Protein AF-0000000072902978 (afdb_homodimer)

Solvent-accessible surface area (backbone atoms only — not comparable to full-atom values): 37586 Å² total; per-residue (Å²): 133,97,66,79,80,69,72,79,74,71,50,71,52,55,54,35,49,53,43,28,51,57,53,50,70,47,58,18,30,56,89,49,34,62,65,47,43,51,52,49,50,62,68,36,44,88,52,31,80,40,68,46,66,51,97,84,49,29,36,42,30,31,37,76,36,81,43,83,50,49,37,38,33,40,34,21,33,64,25,26,62,31,29,26,33,63,42,68,37,74,58,22,39,31,35,45,40,76,38,44,79,63,57,45,56,58,47,46,47,32,51,27,25,37,41,84,82,48,43,45,34,28,27,52,41,80,33,60,54,73,47,50,76,68,58,58,48,50,54,53,48,55,86,75,43,41,32,45,48,86,51,69,22,35,67,58,41,42,72,74,70,55,50,73,66,32,43,30,34,72,56,48,64,84,38,65,34,78,52,75,52,29,41,28,19,33,44,50,54,21,32,50,40,45,24,37,52,43,49,46,40,58,69,45,56,92,58,76,27,30,10,31,41,34,45,33,36,23,29,31,46,66,74,69,27,48,28,30,36,57,49,32,51,71,65,58,43,64,30,36,38,33,37,42,59,39,71,32,19,78,46,93,92,42,62,22,85,82,74,33,79,33,48,70,70,57,25,17,29,31,57,46,27,34,14,29,57,95,53,88,52,56,36,67,45,28,69,48,46,45,50,50,51,52,52,24,20,56,76,65,73,34,55,70,42,74,47,71,41,76,66,31,60,41,82,59,46,48,44,42,27,31,62,24,80,93,49,25,50,28,25,47,48,21,32,34,23,35,29,47,70,37,48,46,20,34,36,33,41,66,10,46,44,35,46,42,49,27,53,48,45,46,48,55,48,34,64,76,67,73,81,54,93,118,130,95,64,86,74,71,75,79,74,69,51,72,51,55,54,34,50,53,44,29,52,56,54,50,70,47,57,18,31,57,89,49,33,63,65,44,42,52,51,51,50,61,67,37,45,86,50,30,80,42,67,47,64,52,98,84,48,29,35,43,31,31,37,76,35,80,44,82,49,48,36,39,32,40,32,20,34,64,26,26,62,32,29,26,34,63,40,67,36,74,57,22,40,30,34,46,41,77,37,43,78,64,57,46,56,59,47,46,48,32,52,27,25,37,42,85,81,49,43,46,33,29,27,54,42,79,34,60,53,74,46,50,77,69,57,60,49,51,55,54,49,56,87,76,43,42,32,45,49,86,50,69,22,34,66,57,41,42,71,74,69,54,49,72,66,32,44,30,36,72,56,48,64,84,38,64,34,79,52,75,52,28,40,29,18,32,44,50,54,20,32,49,39,46,23,37,52,44,50,45,40,55,69,46,56,94,57,76,26,31,11,32,42,34,43,32,36,22,28,30,47,66,75,68,26,48,26,31,36,57,51,32,52,72,67,57,44,63,29,36,40,32,37,41,58,37,72,31,19,76,47,94,91,41,62,23,87,82,74,35,78,33,48,70,70,57,26,16,29,32,58,47,28,33,15,28,57,95,54,90,51,55,34,66,46,28,70,49,48,45,49,50,51,52,51,24,20,55,74,65,72,35,53,70,40,74,46,70,42,74,66,32,61,43,81,58,46,47,44,42,28,34,62,22,79,94,50,25,48,27,24,46,47,21,31,33,24,36,31,48,71,36,48,47,20,34,36,33,43,65,11,49,46,35,45,42,49,26,54,49,42,46,48,54,47,34,64,75,67,74,80,52,94,118

Structure (mmCIF, N/CA/C/O backbone):
data_AF-0000000072902978-model_v1
#
loop_
_entity.id
_entity.type
_entity.pdbx_description
1 polymer Hydrolase
#
loop_
_atom_site.group_PDB
_atom_site.id
_atom_site.type_symbol
_atom_site.label_atom_id
_atom_site.label_alt_id
_atom_site.label_comp_id
_atom_site.label_asym_id
_atom_site.label_entity_id
_atom_site.label_seq_id
_atom_site.pdbx_PDB_ins_code
_atom_site.Cartn_x
_atom_site.Cartn_y
_atom_site.Cartn_z
_atom_site.occupancy
_atom_site.B_iso_or_equiv
_atom_site.auth_seq_id
_atom_site.auth_comp_id
_atom_site.auth_asym_id
_atom_site.auth_atom_id
_atom_site.pdbx_PDB_model_num
ATOM 1 N N . MET A 1 1 ? -21.047 35.438 -29.547 1 26.08 1 MET A N 1
ATOM 2 C CA . MET A 1 1 ? -19.625 35.781 -29.484 1 26.08 1 MET A CA 1
ATOM 3 C C . MET A 1 1 ? -19.172 35.906 -28.047 1 26.08 1 MET A C 1
ATOM 5 O O . MET A 1 1 ? -17.969 35.75 -27.766 1 26.08 1 MET A O 1
ATOM 9 N N . MET A 1 2 ? -19.922 36.719 -27.25 1 28.52 2 MET A N 1
ATOM 10 C CA . MET A 1 2 ? -19.766 37.062 -25.859 1 28.52 2 MET A CA 1
ATOM 11 C C . MET A 1 2 ? -19.703 35.844 -24.969 1 28.52 2 MET A C 1
ATOM 13 O O . MET A 1 2 ? -19.75 35.938 -23.734 1 28.52 2 MET A O 1
ATOM 17 N N . GLU A 1 3 ? -19.906 34.562 -25.5 1 26.52 3 GLU A N 1
ATOM 18 C CA . GLU A 1 3 ? -20.25 33.219 -25.016 1 26.52 3 GLU A CA 1
ATOM 19 C C . GLU A 1 3 ? -19.219 32.719 -24.016 1 26.52 3 GLU A C 1
ATOM 21 O O . GLU A 1 3 ? -19.562 32.344 -22.891 1 26.52 3 GLU A O 1
ATOM 26 N N . LYS A 1 4 ? -18.375 31.547 -24.484 1 27.53 4 LYS A N 1
ATOM 27 C CA . LYS A 1 4 ? -18.016 30.25 -23.922 1 27.53 4 LYS A CA 1
ATOM 28 C C . LYS A 1 4 ? -16.797 30.375 -23 1 27.53 4 LYS A C 1
ATOM 30 O O . LYS A 1 4 ? -16.094 29.391 -22.75 1 27.53 4 LYS A O 1
ATOM 35 N N . VAL A 1 5 ? -16.266 31.547 -22.859 1 28.88 5 VAL A N 1
ATOM 36 C CA . VAL A 1 5 ? -15.031 31.5 -22.094 1 28.88 5 VAL A CA 1
ATOM 37 C C . VAL A 1 5 ? -15.328 31.078 -20.656 1 28.88 5 VAL A C 1
ATOM 39 O O . VAL A 1 5 ? -15.562 31.922 -19.797 1 28.88 5 VAL A O 1
ATOM 42 N N . VAL A 1 6 ? -16.312 30.266 -20.391 1 31.72 6 VAL A N 1
ATOM 43 C CA . VAL A 1 6 ? -16.609 29.719 -19.078 1 31.72 6 VAL A CA 1
ATOM 44 C C . VAL A 1 6 ? -15.32 29.172 -18.453 1 31.72 6 VAL A C 1
ATOM 46 O O . VAL A 1 6 ? -14.938 28.031 -18.703 1 31.72 6 VAL A O 1
ATOM 49 N N . GLY A 1 7 ? -14.188 29.688 -18.609 1 34.44 7 GLY A N 1
ATOM 50 C CA . GLY A 1 7 ? -12.945 29.266 -18 1 34.44 7 GLY A CA 1
ATOM 51 C C . GLY A 1 7 ? -13.125 28.828 -16.547 1 34.44 7 GLY A C 1
ATOM 52 O O . GLY A 1 7 ? -13.523 29.625 -15.703 1 34.44 7 GLY A O 1
ATOM 53 N N . SER A 1 8 ? -13.57 27.625 -16.141 1 39.44 8 SER A N 1
ATOM 54 C CA . SER A 1 8 ? -14.016 26.938 -14.938 1 39.44 8 SER A CA 1
ATOM 55 C C . SER A 1 8 ? -13.094 27.25 -13.758 1 39.44 8 SER A C 1
ATOM 57 O O . SER A 1 8 ? -11.898 26.969 -13.82 1 39.44 8 SER A O 1
ATOM 59 N N . ILE A 1 9 ? -13 28.312 -13.062 1 41.22 9 ILE A N 1
ATOM 60 C CA . ILE A 1 9 ? -12.281 28.766 -11.883 1 41.22 9 ILE A CA 1
ATOM 61 C C . ILE A 1 9 ? -12.148 27.625 -10.883 1 41.22 9 ILE A C 1
ATOM 63 O O . ILE A 1 9 ? -13.141 27.203 -10.281 1 41.22 9 ILE A O 1
ATOM 67 N N . ARG A 1 10 ? -11.352 26.812 -11.047 1 61.22 10 ARG A N 1
ATOM 68 C CA . ARG A 1 10 ? -11.031 25.844 -10.016 1 61.22 10 ARG A CA 1
ATOM 69 C C . ARG A 1 10 ? -11.023 26.484 -8.633 1 61.22 10 ARG A C 1
ATOM 71 O O . ARG A 1 10 ? -10.359 27.5 -8.422 1 61.22 10 ARG A O 1
ATOM 78 N N . ASN A 1 11 ? -11.977 26.141 -7.73 1 87.69 11 ASN A N 1
ATOM 79 C CA . ASN A 1 11 ? -12.086 26.719 -6.395 1 87.69 11 ASN A CA 1
ATOM 80 C C . ASN A 1 11 ? -10.867 26.375 -5.535 1 87.69 11 ASN A C 1
ATOM 82 O O . ASN A 1 11 ? -9.984 25.641 -5.973 1 87.69 11 ASN A O 1
ATOM 86 N N . SER A 1 12 ? -10.531 27.141 -4.66 1 93.56 12 SER A N 1
ATOM 87 C CA . SER A 1 12 ? -9.375 27.016 -3.777 1 93.56 12 SER A CA 1
ATOM 88 C C . SER A 1 12 ? -9.172 25.578 -3.32 1 93.56 12 SER A C 1
ATOM 90 O O . SER A 1 12 ? -8.031 25.109 -3.201 1 93.56 12 SER A O 1
ATOM 92 N N . LYS A 1 13 ? -10.219 24.859 -3.252 1 94.38 13 LYS A N 1
ATOM 93 C CA . LYS A 1 13 ? -10.156 23.469 -2.818 1 94.38 13 LYS A CA 1
ATOM 94 C C . LYS A 1 13 ? -9.461 22.594 -3.863 1 94.38 13 LYS A C 1
ATOM 96 O O . LYS A 1 13 ? -8.617 21.766 -3.527 1 94.38 13 LYS A O 1
ATOM 101 N N . GLU A 1 14 ? -9.836 22.797 -5.082 1 95.88 14 GLU A N 1
ATOM 102 C CA . GLU A 1 14 ? -9.25 22.031 -6.172 1 95.88 14 GLU A CA 1
ATOM 103 C C . GLU A 1 14 ? -7.766 22.359 -6.34 1 95.88 14 GLU A C 1
ATOM 105 O O . GLU A 1 14 ? -6.961 21.484 -6.648 1 95.88 14 GLU A O 1
ATOM 110 N N . ARG A 1 15 ? -7.43 23.625 -6.188 1 97.19 15 ARG A N 1
ATOM 111 C CA . ARG A 1 15 ? -6.031 24.031 -6.309 1 97.19 15 ARG A CA 1
ATOM 112 C C . ARG A 1 15 ? -5.191 23.438 -5.176 1 97.19 15 ARG A C 1
ATOM 114 O O . ARG A 1 15 ? -4.062 23 -5.398 1 97.19 15 ARG A O 1
ATOM 121 N N . ILE A 1 16 ? -5.738 23.453 -3.959 1 98.12 16 ILE A N 1
ATOM 122 C CA . ILE A 1 16 ? -5.066 22.844 -2.82 1 98.12 16 ILE A CA 1
ATOM 123 C C . ILE A 1 16 ? -4.871 21.344 -3.08 1 98.12 16 ILE A C 1
ATOM 125 O O . ILE A 1 16 ? -3.799 20.797 -2.82 1 98.12 16 ILE A O 1
ATOM 129 N N . LYS A 1 17 ? -5.883 20.734 -3.617 1 98.06 17 LYS A N 1
ATOM 130 C CA . LYS A 1 17 ? -5.84 19.312 -3.928 1 98.06 17 LYS A CA 1
ATOM 131 C C . LYS A 1 17 ? -4.723 19 -4.922 1 98.06 17 LYS A C 1
ATOM 133 O O . LYS A 1 17 ? -3.957 18.062 -4.727 1 98.06 17 LYS A O 1
ATOM 138 N N . GLU A 1 18 ? -4.66 19.719 -5.945 1 98.06 18 GLU A N 1
ATOM 139 C CA . GLU A 1 18 ? -3.658 19.5 -6.984 1 98.06 18 GLU A CA 1
ATOM 140 C C . GLU A 1 18 ? -2.248 19.703 -6.441 1 98.06 18 GLU A C 1
ATOM 142 O O . GLU A 1 18 ? -1.337 18.938 -6.754 1 98.06 18 GLU A O 1
ATOM 147 N N . THR A 1 19 ? -2.07 20.781 -5.695 1 98.5 19 THR A N 1
ATOM 148 C CA . THR A 1 19 ? -0.768 21.031 -5.094 1 98.5 19 THR A CA 1
ATOM 149 C C . THR A 1 19 ? -0.393 19.922 -4.125 1 98.5 19 THR A C 1
ATOM 151 O O . THR A 1 19 ? 0.767 19.5 -4.066 1 98.5 19 THR A O 1
ATOM 154 N N . LEU A 1 20 ? -1.388 19.5 -3.346 1 98.5 20 LEU A N 1
ATOM 155 C CA . LEU A 1 20 ? -1.151 18.375 -2.436 1 98.5 20 LEU A CA 1
ATOM 156 C C . LEU A 1 20 ? -0.699 17.141 -3.199 1 98.5 20 LEU A C 1
ATOM 158 O O . LEU A 1 20 ? 0.198 16.422 -2.752 1 98.5 20 LEU A O 1
ATOM 162 N N . ARG A 1 21 ? -1.334 16.859 -4.289 1 98.44 21 ARG A N 1
ATOM 163 C CA . ARG A 1 21 ? -0.955 15.742 -5.137 1 98.44 21 ARG A CA 1
ATOM 164 C C . ARG A 1 21 ? 0.514 15.828 -5.539 1 98.44 21 ARG A C 1
ATOM 166 O O . ARG A 1 21 ? 1.252 14.844 -5.434 1 98.44 21 ARG A O 1
ATOM 173 N N . ASP A 1 22 ? 0.928 16.984 -5.992 1 98.31 22 ASP A N 1
ATOM 174 C CA . ASP A 1 22 ? 2.32 17.188 -6.379 1 98.31 22 ASP A CA 1
ATOM 175 C C . ASP A 1 22 ? 3.258 16.984 -5.188 1 98.31 22 ASP A C 1
ATOM 177 O O . ASP A 1 22 ? 4.25 16.266 -5.289 1 98.31 22 ASP A O 1
ATOM 181 N N . LEU A 1 23 ? 2.914 17.578 -4.102 1 98.62 23 LEU A N 1
ATOM 182 C CA . LEU A 1 23 ? 3.785 17.609 -2.934 1 98.62 23 LEU A CA 1
ATOM 183 C C . LEU A 1 23 ? 3.945 16.203 -2.352 1 98.62 23 LEU A C 1
ATOM 185 O O . LEU A 1 23 ? 5.031 15.828 -1.903 1 98.62 23 LEU A O 1
ATOM 189 N N . THR A 1 24 ? 2.895 15.398 -2.369 1 98.06 24 THR A N 1
ATOM 190 C CA . THR A 1 24 ? 2.939 14.078 -1.75 1 98.06 24 THR A CA 1
ATOM 191 C C . THR A 1 24 ? 3.648 13.078 -2.66 1 98.06 24 THR A C 1
ATOM 193 O O . THR A 1 24 ? 3.986 11.977 -2.23 1 98.06 24 THR A O 1
ATOM 196 N N . SER A 1 25 ? 3.869 13.492 -3.881 1 97.06 25 SER A N 1
ATOM 197 C CA . SER A 1 25 ? 4.613 12.633 -4.801 1 97.06 25 SER A CA 1
ATOM 198 C C . SER A 1 25 ? 6.117 12.828 -4.641 1 97.06 25 SER A C 1
ATOM 200 O O . SER A 1 25 ? 6.91 12.039 -5.16 1 97.06 25 SER A O 1
ATOM 202 N N . ILE A 1 26 ? 6.547 13.82 -3.898 1 97.31 26 ILE A N 1
ATOM 203 C CA . ILE A 1 26 ? 7.965 14.117 -3.723 1 97.31 26 ILE A CA 1
ATOM 204 C C . ILE A 1 26 ? 8.477 13.469 -2.439 1 97.31 26 ILE A C 1
ATOM 206 O O . ILE A 1 26 ? 7.793 13.492 -1.412 1 97.31 26 ILE A O 1
ATOM 210 N N . VAL A 1 27 ? 9.656 12.875 -2.506 1 96.81 27 VAL A N 1
ATOM 211 C CA . VAL A 1 27 ? 10.297 12.305 -1.323 1 96.81 27 VAL A CA 1
ATOM 212 C C . VAL A 1 27 ? 10.906 13.422 -0.478 1 96.81 27 VAL A C 1
ATOM 214 O O . VAL A 1 27 ? 11.672 14.242 -0.985 1 96.81 27 VAL A O 1
ATOM 217 N N . GLY A 1 28 ? 10.516 13.508 0.784 1 97.19 28 GLY A N 1
ATOM 218 C CA . GLY A 1 28 ? 11.016 14.57 1.645 1 97.19 28 GLY A CA 1
ATOM 219 C C . GLY A 1 28 ? 11.109 14.156 3.104 1 97.19 28 GLY A C 1
ATOM 220 O O . GLY A 1 28 ? 10.594 14.852 3.98 1 97.19 28 GLY A O 1
ATOM 221 N N . VAL A 1 29 ? 11.82 13.055 3.373 1 95.81 29 VAL A N 1
ATOM 222 C CA . VAL A 1 29 ? 12.031 12.617 4.75 1 95.81 29 VAL A CA 1
ATOM 223 C C . VAL A 1 29 ? 12.867 13.656 5.496 1 95.81 29 VAL A C 1
ATOM 225 O O . VAL A 1 29 ? 13.695 14.344 4.895 1 95.81 29 VAL A O 1
ATOM 228 N N . SER A 1 30 ? 12.609 13.797 6.809 1 94.38 30 SER A N 1
ATOM 229 C CA . SER A 1 30 ? 13.398 14.742 7.594 1 94.38 30 SER A CA 1
ATOM 230 C C . SER A 1 30 ? 14.891 14.594 7.305 1 94.38 30 SER A C 1
ATOM 232 O O . SER A 1 30 ? 15.43 13.484 7.352 1 94.38 30 SER A O 1
ATOM 234 N N . GLY A 1 31 ? 15.5 15.633 6.941 1 89.06 31 GLY A N 1
ATOM 235 C CA . GLY A 1 31 ? 16.922 15.633 6.629 1 89.06 31 GLY A CA 1
ATOM 236 C C . GLY A 1 31 ? 17.203 15.555 5.141 1 89.06 31 GLY A C 1
ATOM 237 O O . GLY A 1 31 ? 18.312 15.844 4.699 1 89.06 31 GLY A O 1
ATOM 238 N N . THR A 1 32 ? 16.219 15.133 4.371 1 92.19 32 THR A N 1
ATOM 239 C CA . THR A 1 32 ? 16.328 15.023 2.92 1 92.19 32 THR A CA 1
ATOM 240 C C . THR A 1 32 ? 15.164 15.719 2.229 1 92.19 32 THR A C 1
ATOM 242 O O . THR A 1 32 ? 14.516 15.133 1.36 1 92.19 32 THR A O 1
ATOM 245 N N . GLU A 1 33 ? 14.961 16.969 2.529 1 96.31 33 GLU A N 1
ATOM 246 C CA . GLU A 1 33 ? 13.773 17.688 2.086 1 96.31 33 GLU A CA 1
ATOM 247 C C . GLU A 1 33 ? 14.078 18.562 0.867 1 96.31 33 GLU A C 1
ATOM 249 O O . GLU A 1 33 ? 13.227 19.344 0.427 1 96.31 33 GLU A O 1
ATOM 254 N N . GLN A 1 34 ? 15.242 18.406 0.254 1 94.94 34 GLN A N 1
ATOM 255 C CA . GLN A 1 34 ? 15.734 19.344 -0.742 1 94.94 34 GLN A CA 1
ATOM 256 C C . GLN A 1 34 ? 14.75 19.484 -1.903 1 94.94 34 GLN A C 1
ATOM 258 O O . GLN A 1 34 ? 14.453 20.594 -2.338 1 94.94 34 GLN A O 1
ATOM 263 N N . GLU A 1 35 ? 14.227 18.391 -2.406 1 96.19 35 GLU A N 1
ATOM 264 C CA . GLU A 1 35 ? 13.336 18.453 -3.562 1 96.19 35 GLU A CA 1
ATOM 265 C C . GLU A 1 35 ? 12.008 19.109 -3.201 1 96.19 35 GLU A C 1
ATOM 267 O O . GLU A 1 35 ? 11.422 19.828 -4.016 1 96.19 35 GLU A O 1
ATOM 272 N N . VAL A 1 36 ? 11.5 18.891 -2.023 1 97.75 36 VAL A N 1
ATOM 273 C CA . VAL A 1 36 ? 10.273 19.531 -1.564 1 97.75 36 VAL A CA 1
ATOM 274 C C . VAL A 1 36 ? 10.5 21.031 -1.394 1 97.75 36 VAL A C 1
ATOM 276 O O . VAL A 1 36 ? 9.664 21.828 -1.798 1 97.75 36 VAL A O 1
ATOM 279 N N . VAL A 1 37 ? 11.625 21.359 -0.81 1 97.62 37 VAL A N 1
ATOM 280 C CA . VAL A 1 37 ? 11.984 22.75 -0.562 1 97.62 37 VAL A CA 1
ATOM 281 C C . VAL A 1 37 ? 12.086 23.5 -1.887 1 97.62 37 VAL A C 1
ATOM 283 O O . VAL A 1 37 ? 11.578 24.609 -2.016 1 97.62 37 VAL A O 1
ATOM 286 N N . LYS A 1 38 ? 12.75 22.828 -2.836 1 97.75 38 LYS A N 1
ATOM 287 C CA . LYS A 1 38 ? 12.867 23.438 -4.16 1 97.75 38 LYS A CA 1
ATOM 288 C C . LYS A 1 38 ? 11.492 23.703 -4.77 1 97.75 38 LYS A C 1
ATOM 290 O O . LYS A 1 38 ? 11.25 24.781 -5.312 1 97.75 38 LYS A O 1
ATOM 295 N N . TYR A 1 39 ? 10.648 22.75 -4.68 1 98.5 39 TYR A N 1
ATOM 296 C CA . TYR A 1 39 ? 9.289 22.875 -5.203 1 98.5 39 TYR A CA 1
ATOM 297 C C . TYR A 1 39 ? 8.562 24.047 -4.547 1 98.5 39 TYR A C 1
ATOM 299 O O . TYR A 1 39 ? 7.938 24.859 -5.23 1 98.5 39 TYR A O 1
ATOM 307 N N . LEU A 1 40 ? 8.625 24.109 -3.258 1 98.69 40 LEU A N 1
ATOM 308 C CA . LEU A 1 40 ? 7.891 25.125 -2.492 1 98.69 40 LEU A CA 1
ATOM 309 C C . LEU A 1 40 ? 8.43 26.516 -2.779 1 98.69 40 LEU A C 1
ATOM 311 O O . LEU A 1 40 ? 7.656 27.469 -2.916 1 98.69 40 LEU A O 1
ATOM 315 N N . LYS A 1 41 ? 9.719 26.656 -2.852 1 98.44 41 LYS A N 1
ATOM 316 C CA . LYS A 1 41 ? 10.312 27.938 -3.236 1 98.44 41 LYS A CA 1
ATOM 317 C C . LYS A 1 41 ? 9.789 28.406 -4.594 1 98.44 41 LYS A C 1
ATOM 319 O O . LYS A 1 41 ? 9.367 29.547 -4.742 1 98.44 41 LYS A O 1
ATOM 324 N N . GLU A 1 42 ? 9.812 27.484 -5.531 1 98.44 42 GLU A N 1
ATOM 325 C CA . GLU A 1 42 ? 9.375 27.797 -6.887 1 98.44 42 GLU A CA 1
ATOM 326 C C . GLU A 1 42 ? 7.914 28.219 -6.91 1 98.44 42 GLU A C 1
ATOM 328 O O . GLU A 1 42 ? 7.547 29.172 -7.617 1 98.44 42 GLU A O 1
ATOM 333 N N . LYS A 1 43 ? 7.062 27.578 -6.164 1 98.5 43 LYS A N 1
ATOM 334 C CA . LYS A 1 43 ? 5.621 27.812 -6.207 1 98.5 43 LYS A CA 1
ATOM 335 C C . LYS A 1 43 ? 5.254 29.094 -5.461 1 98.5 43 LYS A C 1
ATOM 337 O O . LYS A 1 43 ? 4.258 29.734 -5.781 1 98.5 43 LYS A O 1
ATOM 342 N N . LEU A 1 44 ? 6.047 29.5 -4.488 1 98.5 44 LEU A N 1
ATOM 343 C CA . LEU A 1 44 ? 5.754 30.688 -3.691 1 98.5 44 LEU A CA 1
ATOM 344 C C . LEU A 1 44 ? 6.316 31.938 -4.359 1 98.5 44 LEU A C 1
ATOM 346 O O . LEU A 1 44 ? 5.797 33.031 -4.156 1 98.5 44 LEU A O 1
ATOM 350 N N . THR A 1 45 ? 7.344 31.844 -5.129 1 98.38 45 THR A N 1
ATOM 351 C CA . THR A 1 45 ? 8.141 32.938 -5.668 1 98.38 45 THR A CA 1
ATOM 352 C C . THR A 1 45 ? 7.27 33.906 -6.457 1 98.38 45 THR A C 1
ATOM 354 O O . THR A 1 45 ? 7.395 35.125 -6.305 1 98.38 45 THR A O 1
ATOM 357 N N . PRO A 1 46 ? 6.309 33.438 -7.305 1 98.06 46 PRO A N 1
ATOM 358 C CA . PRO A 1 46 ? 5.539 34.375 -8.117 1 98.06 46 PRO A CA 1
ATOM 359 C C . PRO A 1 46 ? 4.602 35.25 -7.281 1 98.06 46 PRO A C 1
ATOM 361 O O . PRO A 1 46 ? 4.133 36.281 -7.754 1 98.06 46 PRO A O 1
ATOM 364 N N . TYR A 1 47 ? 4.395 34.875 -6.035 1 97.81 47 TYR A N 1
ATOM 365 C CA . TYR A 1 47 ? 3.328 35.531 -5.297 1 97.81 47 TYR A CA 1
ATOM 366 C C . TYR A 1 47 ? 3.881 36.281 -4.082 1 97.81 47 TYR A C 1
ATOM 368 O O . TYR A 1 47 ? 3.141 36.969 -3.377 1 97.81 47 TYR A O 1
ATOM 376 N N . ALA A 1 48 ? 5.133 36.125 -3.773 1 98.12 48 ALA A N 1
ATOM 377 C CA . ALA A 1 48 ? 5.809 36.812 -2.674 1 98.12 48 ALA A CA 1
ATOM 378 C C . ALA A 1 48 ? 6.691 37.938 -3.193 1 98.12 48 ALA A C 1
ATOM 380 O O . ALA A 1 48 ? 7.059 37.969 -4.371 1 98.12 48 ALA A O 1
ATOM 381 N N . ASP A 1 49 ? 6.98 38.969 -2.354 1 97.81 49 ASP A N 1
ATOM 382 C CA . ASP A 1 49 ? 7.914 40.031 -2.723 1 97.81 49 ASP A CA 1
ATOM 383 C C . ASP A 1 49 ? 9.359 39.531 -2.688 1 97.81 49 ASP A C 1
ATOM 385 O O . ASP A 1 49 ? 10.203 40 -3.459 1 97.81 49 ASP A O 1
ATOM 389 N N . LYS A 1 50 ? 9.578 38.594 -1.713 1 98.06 50 LYS A N 1
ATOM 390 C CA . LYS A 1 50 ? 10.875 37.938 -1.564 1 98.06 50 LYS A CA 1
ATOM 391 C C . LYS A 1 50 ? 10.711 36.5 -1.089 1 98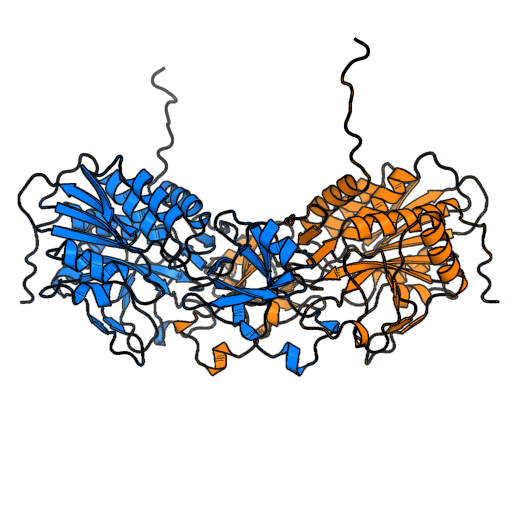.06 50 LYS A C 1
ATOM 393 O O . LYS A 1 50 ? 9.859 36.219 -0.246 1 98.06 50 LYS A O 1
ATOM 398 N N . VAL A 1 51 ? 11.531 35.562 -1.63 1 98.44 51 VAL A N 1
ATOM 399 C CA . VAL A 1 51 ? 11.586 34.188 -1.147 1 98.44 51 VAL A CA 1
ATOM 400 C C . VAL A 1 51 ? 13.047 33.781 -0.946 1 98.44 51 VAL A C 1
ATOM 402 O O . VAL A 1 51 ? 13.867 33.938 -1.849 1 98.44 51 VAL A O 1
ATOM 405 N N . GLU A 1 52 ? 13.352 33.312 0.206 1 97.25 52 GLU A N 1
ATOM 406 C CA . GLU A 1 52 ? 14.695 32.844 0.53 1 97.25 52 GLU A CA 1
ATOM 407 C C . GLU A 1 52 ? 14.656 31.453 1.186 1 97.25 52 GLU A C 1
ATOM 409 O O . GLU A 1 52 ? 13.648 31.078 1.803 1 97.25 52 GLU A O 1
ATOM 414 N N . VAL A 1 53 ? 15.664 30.719 0.926 1 96.94 53 VAL A N 1
ATOM 415 C CA . VAL A 1 53 ? 15.898 29.453 1.64 1 96.94 53 VAL A CA 1
ATOM 416 C C . VAL A 1 53 ? 17.094 29.609 2.568 1 96.94 53 VAL A C 1
ATOM 418 O O . VAL A 1 53 ? 18.203 29.938 2.119 1 96.94 53 VAL A O 1
ATOM 421 N N . ASP A 1 54 ? 16.922 29.438 3.814 1 94.44 54 ASP A N 1
ATOM 422 C CA . ASP A 1 54 ? 18.031 29.625 4.73 1 94.44 54 ASP A CA 1
ATOM 423 C C . ASP A 1 54 ? 18.984 28.422 4.688 1 94.44 54 ASP A C 1
ATOM 425 O O . ASP A 1 54 ? 18.781 27.5 3.9 1 94.44 54 ASP A O 1
ATOM 429 N N . HIS A 1 55 ? 20.078 28.391 5.516 1 89.44 55 HIS A N 1
ATOM 430 C CA . HIS A 1 55 ? 21.141 27.391 5.434 1 89.44 55 HIS A CA 1
ATOM 431 C C . HIS A 1 55 ? 20.641 26.016 5.859 1 89.44 55 HIS A C 1
ATOM 433 O O . HIS A 1 55 ? 21.219 25 5.473 1 89.44 55 HIS A O 1
ATOM 439 N N . ASN A 1 56 ? 19.578 26.031 6.602 1 89.19 56 ASN A N 1
ATOM 440 C CA . ASN A 1 56 ? 19.047 24.766 7.094 1 89.19 56 ASN A CA 1
ATOM 441 C C . ASN A 1 56 ? 17.969 24.203 6.164 1 89.19 56 ASN A C 1
ATOM 443 O O . ASN A 1 56 ? 17.609 23.031 6.254 1 89.19 56 ASN A O 1
ATOM 447 N N . GLY A 1 57 ? 17.406 25.031 5.293 1 94.06 57 GLY A N 1
ATOM 448 C CA . GLY A 1 57 ? 16.453 24.547 4.312 1 94.06 57 GLY A CA 1
ATOM 449 C C . GLY A 1 57 ? 15.062 25.141 4.496 1 94.06 57 GLY A C 1
ATOM 450 O O . GLY A 1 57 ? 14.148 24.844 3.729 1 94.06 57 GLY A O 1
ATOM 451 N N . ASN A 1 58 ? 14.898 25.984 5.531 1 96.94 58 ASN A N 1
ATOM 452 C CA . ASN A 1 58 ? 13.617 26.656 5.676 1 96.94 58 ASN A CA 1
ATOM 453 C C . ASN A 1 58 ? 13.328 27.578 4.504 1 96.94 58 ASN A C 1
ATOM 455 O O . ASN A 1 58 ? 14.219 28.312 4.059 1 96.94 58 ASN A O 1
ATOM 459 N N . VAL A 1 59 ? 12.133 27.531 3.988 1 98.25 59 VAL A N 1
ATOM 460 C CA . VAL A 1 59 ? 11.695 28.469 2.963 1 98.25 59 VAL A CA 1
ATOM 461 C C . VAL A 1 59 ? 10.984 29.656 3.617 1 98.25 59 VAL A C 1
ATOM 463 O O . VAL A 1 59 ? 10.031 29.469 4.371 1 98.25 59 VAL A O 1
ATOM 466 N N . ILE A 1 60 ? 11.461 30.844 3.357 1 98.44 60 ILE A N 1
ATOM 467 C CA . ILE A 1 60 ? 10.875 32.062 3.914 1 98.44 60 ILE A CA 1
ATOM 468 C C . ILE A 1 60 ? 10.344 32.938 2.785 1 98.44 60 ILE A C 1
ATOM 470 O O . ILE A 1 60 ? 11.117 33.531 2.033 1 98.44 60 ILE A O 1
ATOM 474 N N . ALA A 1 61 ? 9.062 33.031 2.67 1 98.75 61 ALA A N 1
ATOM 475 C CA . ALA A 1 61 ? 8.391 33.906 1.73 1 98.75 61 ALA A CA 1
ATOM 476 C C . ALA A 1 61 ? 7.906 35.188 2.432 1 98.75 61 ALA A C 1
ATOM 478 O O . ALA A 1 61 ? 7.25 35.094 3.475 1 98.75 61 ALA A O 1
ATOM 479 N N . ILE A 1 62 ? 8.195 36.312 1.849 1 98.5 62 ILE A N 1
ATOM 480 C CA . ILE A 1 62 ? 7.859 37.594 2.477 1 98.5 62 ILE A CA 1
ATOM 481 C C . ILE A 1 62 ? 6.914 38.375 1.574 1 98.5 62 ILE A C 1
ATOM 483 O O . ILE A 1 62 ? 7.137 38.469 0.365 1 98.5 62 ILE A O 1
ATOM 487 N N . LYS A 1 63 ? 5.863 38.844 2.121 1 98.19 63 LYS A N 1
ATOM 488 C CA . LYS A 1 63 ? 4.957 39.781 1.472 1 98.19 63 LYS A CA 1
ATOM 489 C C . LYS A 1 63 ? 4.777 41.031 2.314 1 98.19 63 LYS A C 1
ATOM 491 O O . LYS A 1 63 ? 4.316 40.969 3.457 1 98.19 63 LYS A O 1
ATOM 496 N N . TYR A 1 64 ? 5.121 42.188 1.767 1 97.06 64 TYR A N 1
ATOM 497 C CA . TYR A 1 64 ? 5.012 43.438 2.477 1 97.06 64 TYR A CA 1
ATOM 498 C C . TYR A 1 64 ? 3.609 44.031 2.334 1 97.06 64 TYR A C 1
ATOM 500 O O . TYR A 1 64 ? 3.066 44.094 1.228 1 97.06 64 TYR A O 1
ATOM 508 N N . GLY A 1 65 ? 3.047 44.375 3.395 1 95 65 GLY A N 1
ATOM 509 C CA . GLY A 1 65 ? 1.772 45.094 3.373 1 95 65 GLY A CA 1
ATOM 510 C C . GLY A 1 65 ? 1.902 46.562 3.014 1 95 65 GLY A C 1
ATOM 511 O O . GLY A 1 65 ? 2.992 47.031 2.68 1 95 65 GLY A O 1
ATOM 512 N N . ALA A 1 66 ? 0.774 47.25 2.977 1 91.44 66 ALA A N 1
ATOM 513 C CA . ALA A 1 66 ? 0.697 48.656 2.529 1 91.44 66 ALA A CA 1
ATOM 514 C C . ALA A 1 66 ? 1.147 49.594 3.629 1 91.44 66 ALA A C 1
ATOM 516 O O . ALA A 1 66 ? 1.594 50.719 3.346 1 91.44 66 ALA A O 1
ATOM 517 N N . GLY A 1 67 ? 1.055 49.25 4.844 1 88.81 67 GLY A N 1
ATOM 518 C CA . GLY A 1 67 ? 1.365 50.125 5.941 1 88.81 67 GLY A CA 1
ATOM 519 C C . GLY A 1 67 ? 2.16 49.469 7.051 1 88.81 67 GLY A C 1
ATOM 520 O O . GLY A 1 67 ? 2.627 48.344 6.898 1 88.81 67 GLY A O 1
ATOM 521 N N . GLN A 1 68 ? 2.396 50.344 8.102 1 90.62 68 GLN A N 1
ATOM 522 C CA . GLN A 1 68 ? 3.07 49.812 9.289 1 90.62 68 GLN A CA 1
ATOM 523 C C . GLN A 1 68 ? 2.211 48.781 10 1 90.62 68 GLN A C 1
ATOM 525 O O . GLN A 1 68 ? 0.983 48.812 9.906 1 90.62 68 GLN A O 1
ATOM 530 N N . GLY A 1 69 ? 2.818 47.844 10.625 1 92.5 69 GLY A N 1
ATOM 531 C CA . GLY A 1 69 ? 2.113 46.781 11.344 1 92.5 69 GLY A CA 1
ATOM 532 C C . GLY A 1 69 ? 3.023 45.656 11.797 1 92.5 69 GLY A C 1
ATOM 533 O O . GLY A 1 69 ? 4.238 45.719 11.602 1 92.5 69 GLY A O 1
ATOM 534 N N . PRO A 1 70 ? 2.395 44.719 12.43 1 96.38 70 PRO A N 1
ATOM 535 C CA . PRO A 1 70 ? 3.186 43.625 12.992 1 96.38 70 PRO A CA 1
ATOM 536 C C . PRO A 1 70 ? 3.74 42.688 11.93 1 96.38 70 PRO A C 1
ATOM 538 O O . PRO A 1 70 ? 3.193 42.594 10.828 1 96.38 70 PRO A O 1
ATOM 541 N N . LYS A 1 71 ? 4.84 42.031 12.289 1 97.44 71 LYS A N 1
ATOM 542 C CA . LYS A 1 71 ? 5.336 40.875 11.555 1 97.44 71 LYS A CA 1
ATOM 543 C C . LYS A 1 71 ? 4.539 39.625 11.914 1 97.44 71 LYS A C 1
ATOM 545 O O . LYS A 1 71 ? 4.625 39.125 13.039 1 97.44 71 LYS A O 1
ATOM 550 N N . LEU A 1 72 ? 3.789 39.188 10.984 1 98.25 72 LEU A N 1
ATOM 551 C CA . LEU A 1 72 ? 3.02 37.969 11.141 1 98.25 72 LEU A CA 1
ATOM 552 C C . LEU A 1 72 ? 3.717 36.781 10.445 1 98.25 72 LEU A C 1
ATOM 554 O O . LEU A 1 72 ? 4.027 36.875 9.258 1 98.25 72 LEU A O 1
ATOM 558 N N . MET A 1 73 ? 4.02 35.719 11.219 1 98.38 73 MET A N 1
ATOM 559 C CA . MET A 1 73 ? 4.559 34.5 10.648 1 98.38 73 MET A CA 1
ATOM 560 C C . MET A 1 73 ? 3.486 33.406 10.586 1 98.38 73 MET A C 1
ATOM 562 O O . MET A 1 73 ? 2.811 33.156 11.578 1 98.38 73 MET A O 1
ATOM 566 N N . ILE A 1 74 ? 3.246 32.875 9.414 1 98.75 74 ILE A N 1
ATOM 567 C CA . ILE A 1 74 ? 2.438 31.688 9.234 1 98.75 74 ILE A CA 1
ATOM 568 C C . ILE A 1 74 ? 3.312 30.547 8.711 1 98.75 74 ILE A C 1
ATOM 570 O O . ILE A 1 74 ? 3.98 30.688 7.688 1 98.75 74 ILE A O 1
ATOM 574 N N . SER A 1 75 ? 3.303 29.422 9.445 1 98.31 75 SER A N 1
ATOM 575 C CA . SER A 1 75 ? 4.301 28.422 9.102 1 98.31 75 SER A CA 1
ATOM 576 C C . SER A 1 75 ? 3.664 27.031 8.961 1 98.31 75 SER A C 1
ATOM 578 O O . SER A 1 75 ? 2.619 26.766 9.562 1 98.31 75 SER A O 1
ATOM 580 N N . ALA A 1 76 ? 4.211 26.203 8.141 1 98.38 76 ALA A N 1
ATOM 581 C CA . ALA A 1 76 ? 4 24.781 7.961 1 98.38 76 ALA A CA 1
ATOM 582 C C . ALA A 1 76 ? 5.328 24.031 7.824 1 98.38 76 ALA A C 1
ATOM 584 O O . ALA A 1 76 ? 6.391 24.656 7.781 1 98.38 76 ALA A O 1
ATOM 585 N N . HIS A 1 77 ? 5.316 22.734 7.836 1 97.94 77 HIS A N 1
ATOM 586 C CA . HIS A 1 77 ? 6.598 22.047 7.691 1 97.94 77 HIS A CA 1
ATOM 587 C C . HIS A 1 77 ? 6.605 21.141 6.469 1 97.94 77 HIS A C 1
ATOM 589 O O . HIS A 1 77 ? 5.566 20.594 6.094 1 97.94 77 HIS A O 1
ATOM 595 N N . SER A 1 78 ? 7.785 20.953 5.945 1 97.56 78 SER A N 1
ATOM 596 C CA . SER A 1 78 ? 7.914 20.312 4.637 1 97.56 78 SER A CA 1
ATOM 597 C C . SER A 1 78 ? 8.188 18.812 4.773 1 97.56 78 SER A C 1
ATOM 599 O O . SER A 1 78 ? 7.914 18.047 3.852 1 97.56 78 SER A O 1
ATOM 601 N N . ASP A 1 79 ? 8.773 18.422 5.875 1 96.25 79 ASP A N 1
ATOM 602 C CA . ASP A 1 79 ? 9.305 17.062 5.977 1 96.25 79 ASP A CA 1
ATOM 603 C C . ASP A 1 79 ? 8.195 16.047 6.242 1 96.25 79 ASP A C 1
ATOM 605 O O . ASP A 1 79 ? 7.07 16.438 6.57 1 96.25 79 ASP A O 1
ATOM 609 N N . GLU A 1 80 ? 8.484 14.828 6.012 1 96.69 80 GLU A N 1
ATOM 610 C CA . GLU A 1 80 ? 7.637 13.688 6.336 1 96.69 80 GLU A CA 1
ATOM 611 C C . GLU A 1 80 ? 8.406 12.641 7.141 1 96.69 80 GLU A C 1
ATOM 613 O O . GLU A 1 80 ? 9.641 12.648 7.156 1 96.69 80 GLU A O 1
ATOM 618 N N . VAL A 1 81 ? 7.641 11.836 7.836 1 95.06 81 VAL A N 1
ATOM 619 C CA . VAL A 1 81 ? 8.258 10.688 8.5 1 95.06 81 VAL A CA 1
ATOM 620 C C . VAL A 1 81 ? 8.648 9.648 7.457 1 95.06 81 VAL A C 1
ATOM 622 O O . VAL A 1 81 ? 8.102 9.625 6.352 1 95.06 81 VAL A O 1
ATOM 625 N N . GLY A 1 82 ? 9.578 8.805 7.781 1 96.88 82 GLY A N 1
ATOM 626 C CA . GLY A 1 82 ? 10.031 7.746 6.895 1 96.88 82 GLY A CA 1
ATOM 627 C C . GLY A 1 82 ? 11.172 6.93 7.477 1 96.88 82 GLY A C 1
ATOM 628 O O . GLY A 1 82 ? 11.117 6.52 8.641 1 96.88 82 GLY A O 1
ATOM 629 N N . PHE A 1 83 ? 12.086 6.586 6.57 1 96.88 83 PHE A N 1
ATOM 630 C CA . PHE A 1 83 ? 13.211 5.734 6.938 1 96.88 83 PHE A CA 1
ATOM 631 C C . PHE A 1 83 ? 14.484 6.18 6.219 1 96.88 83 PHE A C 1
ATOM 633 O O . PHE A 1 83 ? 14.453 7.094 5.395 1 96.88 83 PHE A O 1
ATOM 640 N N . CYS A 1 84 ? 15.555 5.605 6.645 1 95.38 84 CYS A N 1
ATOM 641 C CA . CYS A 1 84 ? 16.812 5.77 5.926 1 95.38 84 CYS A CA 1
ATOM 642 C C . CYS A 1 84 ? 17.578 4.457 5.867 1 95.38 84 CYS A C 1
ATOM 644 O O . CYS A 1 84 ? 17.422 3.6 6.738 1 95.38 84 CYS A O 1
ATOM 646 N N . VAL A 1 85 ? 18.359 4.293 4.828 1 95.69 85 VAL A N 1
ATOM 647 C CA . VAL A 1 85 ? 19.188 3.1 4.676 1 95.69 85 VAL A CA 1
ATOM 648 C C . VAL A 1 85 ? 20.234 3.049 5.785 1 95.69 85 VAL A C 1
ATOM 650 O O . VAL A 1 85 ? 21.047 3.961 5.918 1 95.69 85 VAL A O 1
ATOM 653 N N . LYS A 1 86 ? 20.188 2.047 6.543 1 94.75 86 LYS A N 1
ATOM 654 C CA . LYS A 1 86 ? 21.141 1.857 7.621 1 94.75 86 LYS A CA 1
ATOM 655 C C . LYS A 1 86 ? 22.359 1.065 7.145 1 94.75 86 LYS A C 1
ATOM 657 O O . LYS A 1 86 ? 23.5 1.392 7.488 1 94.75 86 LYS A O 1
ATOM 662 N N . ASN A 1 87 ? 22.062 -0.015 6.445 1 95.69 87 ASN A N 1
ATOM 663 C CA . ASN A 1 87 ? 23.094 -0.904 5.922 1 95.69 87 ASN A CA 1
ATOM 664 C C . ASN A 1 87 ? 22.594 -1.706 4.727 1 95.69 87 ASN A C 1
ATOM 666 O O . ASN A 1 87 ? 21.391 -1.855 4.539 1 95.69 87 ASN A O 1
ATOM 670 N N . ILE A 1 88 ? 23.531 -2.035 3.877 1 96.31 88 ILE A N 1
ATOM 671 C CA . ILE A 1 88 ? 23.266 -2.955 2.775 1 96.31 88 ILE A CA 1
ATOM 672 C C . ILE A 1 88 ? 24 -4.273 3.018 1 96.31 88 ILE A C 1
ATOM 674 O O . ILE A 1 88 ? 25.234 -4.297 3.125 1 96.31 88 ILE A O 1
ATOM 678 N N . LEU A 1 89 ? 23.281 -5.363 3.059 1 95.81 89 LEU A N 1
ATOM 679 C CA . LEU A 1 89 ? 23.844 -6.672 3.365 1 95.81 89 LEU A CA 1
ATOM 680 C C . LEU A 1 89 ? 24.562 -7.254 2.146 1 95.81 89 LEU A C 1
ATOM 682 O O . LEU A 1 89 ? 24.281 -6.863 1.012 1 95.81 89 LEU A O 1
ATOM 686 N N . PRO A 1 90 ? 25.516 -8.219 2.369 1 95.56 90 PRO A N 1
ATOM 687 C CA . PRO A 1 90 ? 26.234 -8.828 1.255 1 95.56 90 PRO A CA 1
ATOM 688 C C . PRO A 1 90 ? 25.312 -9.5 0.244 1 95.56 90 PRO A C 1
ATOM 690 O O . PRO A 1 90 ? 25.625 -9.562 -0.946 1 95.56 90 PRO A O 1
ATOM 693 N N . ASN A 1 91 ? 24.125 -9.891 0.638 1 94.69 91 ASN A N 1
ATOM 694 C CA . ASN A 1 91 ? 23.188 -10.578 -0.249 1 94.69 91 ASN A CA 1
ATOM 695 C C . ASN A 1 91 ? 22.219 -9.609 -0.91 1 94.69 91 ASN A C 1
ATOM 697 O O . ASN A 1 91 ? 21.266 -10.023 -1.569 1 94.69 91 ASN A O 1
ATOM 701 N N . GLY A 1 92 ? 22.359 -8.359 -0.665 1 95.94 92 GLY A N 1
ATOM 702 C CA . GLY A 1 92 ? 21.641 -7.348 -1.423 1 95.94 92 GLY A CA 1
ATOM 703 C C . GLY A 1 92 ? 20.438 -6.785 -0.681 1 95.94 92 GLY A C 1
ATOM 704 O O . GLY A 1 92 ? 19.844 -5.793 -1.11 1 95.94 92 GLY A O 1
ATOM 705 N N . PHE A 1 93 ? 20 -7.398 0.426 1 97.44 93 PHE A N 1
ATOM 706 C CA . PHE A 1 93 ? 18.891 -6.867 1.213 1 97.44 93 PHE A CA 1
ATOM 707 C C . PHE A 1 93 ? 19.328 -5.645 2.01 1 97.44 93 PHE A C 1
ATOM 709 O O . PHE A 1 93 ? 20.5 -5.523 2.375 1 97.44 93 PHE A O 1
ATOM 716 N N . ILE A 1 94 ? 18.406 -4.734 2.297 1 97.25 94 ILE A N 1
ATOM 717 C CA . ILE A 1 94 ? 18.719 -3.451 2.916 1 97.25 94 ILE A CA 1
ATOM 718 C C . ILE A 1 94 ? 18.125 -3.404 4.324 1 97.25 94 ILE A C 1
ATOM 720 O O . ILE A 1 94 ? 16.969 -3.752 4.535 1 97.25 94 ILE A O 1
ATOM 724 N N . ILE A 1 95 ? 18.938 -3.078 5.246 1 96.12 95 ILE A N 1
ATOM 725 C CA . ILE A 1 95 ? 18.5 -2.785 6.609 1 96.12 95 ILE A CA 1
ATOM 726 C C . ILE A 1 95 ? 18.266 -1.285 6.77 1 96.12 95 ILE A C 1
ATOM 728 O O . ILE A 1 95 ? 18.984 -0.473 6.176 1 96.12 95 ILE A O 1
ATOM 732 N N . PHE A 1 96 ? 17.25 -0.89 7.594 1 96.38 96 PHE A N 1
ATOM 733 C CA . PHE A 1 96 ? 16.891 0.521 7.617 1 96.38 96 PHE A CA 1
ATOM 734 C C . PHE A 1 96 ? 16.516 0.962 9.031 1 96.38 96 PHE A C 1
ATOM 736 O O . PHE A 1 96 ? 16.266 0.126 9.898 1 96.38 96 PHE A O 1
ATOM 743 N N . ASP A 1 97 ? 16.562 2.262 9.258 1 94.81 97 ASP A N 1
ATOM 744 C CA . ASP A 1 97 ? 16.172 2.908 10.508 1 94.81 97 ASP A CA 1
ATOM 745 C C . ASP A 1 97 ? 14.969 3.832 10.281 1 94.81 97 ASP A C 1
ATOM 747 O O . ASP A 1 97 ? 14.75 4.312 9.172 1 94.81 97 ASP A O 1
ATOM 751 N N . LYS A 1 98 ? 14.281 4.039 11.328 1 94.69 98 LYS A N 1
ATOM 752 C CA . LYS A 1 98 ? 13.172 4.992 11.281 1 94.69 98 LYS A CA 1
ATOM 753 C C . LYS A 1 98 ? 13.68 6.426 11.359 1 94.69 98 LYS A C 1
ATOM 755 O O . LYS A 1 98 ? 14.672 6.703 12.039 1 94.69 98 LYS A O 1
ATOM 760 N N . VAL A 1 99 ? 13.07 7.246 10.672 1 93.12 99 VAL A N 1
ATOM 761 C CA . VAL A 1 99 ? 13.203 8.695 10.805 1 93.12 99 VAL A CA 1
ATOM 762 C C . VAL A 1 99 ? 11.852 9.305 11.18 1 93.12 99 VAL A C 1
ATOM 764 O O . VAL A 1 99 ? 10.938 9.344 10.352 1 93.12 99 VAL A O 1
ATOM 767 N N . GLY A 1 100 ? 11.758 9.805 12.414 1 89.75 100 GLY A N 1
ATOM 768 C CA . GLY A 1 100 ? 10.477 10.258 12.922 1 89.75 100 GLY A CA 1
ATOM 769 C C . GLY A 1 100 ? 9.625 9.133 13.484 1 89.75 100 GLY A C 1
ATOM 770 O O . GLY A 1 100 ? 10.117 8.016 13.68 1 89.75 100 GLY A O 1
ATOM 771 N N . GLY A 1 101 ? 8.438 9.492 13.828 1 88.81 101 GLY A N 1
ATOM 772 C CA . GLY A 1 101 ? 7.57 8.547 14.508 1 88.81 101 GLY A CA 1
ATOM 773 C C . GLY A 1 101 ? 6.766 7.684 13.555 1 88.81 101 GLY A C 1
ATOM 774 O O . GLY A 1 101 ? 5.645 8.039 13.18 1 88.81 101 GLY A O 1
ATOM 775 N N . VAL A 1 102 ? 7.32 6.484 13.188 1 90.94 102 VAL A N 1
ATOM 776 C CA . VAL A 1 102 ? 6.605 5.52 12.352 1 90.94 102 VAL A CA 1
ATOM 777 C C . VAL A 1 102 ? 6.273 4.277 13.18 1 90.94 102 VAL A C 1
ATOM 779 O O . VAL A 1 102 ? 7.145 3.713 13.844 1 90.94 102 VAL A O 1
ATOM 782 N N . SER A 1 103 ? 5.016 3.871 13.117 1 93 103 SER A N 1
ATOM 783 C CA . SER A 1 103 ? 4.594 2.684 13.852 1 93 103 SER A CA 1
ATOM 784 C C . SER A 1 103 ? 5.176 1.416 13.234 1 93 103 SER A C 1
ATOM 786 O O . SER A 1 103 ? 5.164 1.252 12.008 1 93 103 SER A O 1
ATOM 788 N N . ASP A 1 104 ? 5.617 0.476 14.109 1 93.88 104 ASP A N 1
ATOM 789 C CA . ASP A 1 104 ? 6.117 -0.812 13.641 1 93.88 104 ASP A CA 1
ATOM 790 C C . ASP A 1 104 ? 5.008 -1.634 12.992 1 93.88 104 ASP A C 1
ATOM 792 O O . ASP A 1 104 ? 5.273 -2.504 12.156 1 93.88 104 ASP A O 1
ATOM 796 N N . GLN A 1 105 ? 3.775 -1.35 13.289 1 93.88 105 GLN A N 1
ATOM 797 C CA . GLN A 1 105 ? 2.625 -2.094 12.789 1 93.88 105 GLN A CA 1
ATOM 798 C C . GLN A 1 105 ? 2.434 -1.868 11.289 1 93.88 105 GLN A C 1
ATOM 800 O O . GLN A 1 105 ? 1.69 -2.602 10.633 1 93.88 105 GLN A O 1
ATOM 805 N N . LEU A 1 106 ? 3.146 -0.901 10.805 1 94.81 106 LEU A N 1
ATOM 806 C CA . LEU A 1 106 ? 2.945 -0.503 9.414 1 94.81 106 LEU A CA 1
ATOM 807 C C . LEU A 1 106 ? 4.023 -1.099 8.516 1 94.81 106 LEU A C 1
ATOM 809 O O . LEU A 1 106 ? 4.004 -0.903 7.301 1 94.81 106 LEU A O 1
ATOM 813 N N . LEU A 1 107 ? 4.922 -1.824 8.984 1 95.12 107 LEU A N 1
ATOM 814 C CA . LEU A 1 107 ? 6.164 -2.086 8.266 1 95.12 107 LEU A CA 1
ATOM 815 C C . LEU A 1 107 ? 5.992 -3.246 7.293 1 95.12 107 LEU A C 1
ATOM 817 O O . LEU A 1 107 ? 6.289 -3.113 6.102 1 95.12 107 LEU A O 1
ATOM 821 N N . LEU A 1 108 ? 5.43 -4.336 7.648 1 94.69 108 LEU A N 1
ATOM 822 C CA . LEU A 1 108 ? 5.539 -5.578 6.891 1 94.69 108 LEU A CA 1
ATOM 823 C C . LEU A 1 108 ? 4.676 -5.527 5.637 1 94.69 108 LEU A C 1
ATOM 825 O O . LEU A 1 108 ? 3.533 -5.07 5.68 1 94.69 108 LEU A O 1
ATOM 829 N N . GLY A 1 109 ? 5.285 -6.055 4.52 1 95.69 109 GLY A N 1
ATOM 830 C CA . GLY A 1 109 ? 4.555 -6.215 3.27 1 95.69 109 GLY A CA 1
ATOM 831 C C . GLY A 1 109 ? 4.195 -4.891 2.617 1 95.69 109 GLY A C 1
ATOM 832 O O . GLY A 1 109 ? 3.068 -4.711 2.15 1 95.69 109 GLY A O 1
ATOM 833 N N . ARG A 1 110 ? 5.133 -3.965 2.557 1 96.25 110 ARG A N 1
ATOM 834 C CA . ARG A 1 110 ? 4.848 -2.639 2.021 1 96.25 110 ARG A CA 1
ATOM 835 C C . ARG A 1 110 ? 5.797 -2.295 0.877 1 96.25 110 ARG A C 1
ATOM 837 O O . ARG A 1 110 ? 6.988 -2.613 0.933 1 96.25 110 ARG A O 1
ATOM 844 N N . LYS A 1 111 ? 5.25 -1.679 -0.089 1 97.5 111 LYS A N 1
ATOM 845 C CA . LYS A 1 111 ? 6.094 -1.069 -1.115 1 97.5 111 LYS A CA 1
ATOM 846 C C . LYS A 1 111 ? 6.703 0.24 -0.622 1 97.5 111 LYS A C 1
ATOM 848 O O . LYS A 1 111 ? 6.035 1.023 0.058 1 97.5 111 LYS A O 1
ATOM 853 N N . VAL A 1 112 ? 7.945 0.5 -1.012 1 98 112 VAL A N 1
ATOM 854 C CA . VAL A 1 112 ? 8.633 1.719 -0.597 1 98 112 VAL A CA 1
ATOM 855 C C . VAL A 1 112 ? 9.383 2.318 -1.784 1 98 112 VAL A C 1
ATOM 857 O O . VAL A 1 112 ? 9.633 1.633 -2.779 1 98 112 VAL A O 1
ATOM 860 N N . TRP A 1 113 ? 9.656 3.564 -1.726 1 97.44 113 TRP A N 1
ATOM 861 C CA . TRP A 1 113 ? 10.602 4.27 -2.58 1 97.44 113 TRP A CA 1
ATOM 862 C C . TRP A 1 113 ? 11.914 4.535 -1.84 1 97.44 113 TRP A C 1
ATOM 864 O O . TRP A 1 113 ? 11.906 4.98 -0.69 1 97.44 113 TRP A O 1
ATOM 874 N N . ILE A 1 114 ? 12.992 4.215 -2.523 1 97.12 114 ILE A N 1
ATOM 875 C CA . ILE A 1 114 ? 14.312 4.465 -1.969 1 97.12 114 ILE A CA 1
ATOM 876 C C . ILE A 1 114 ? 15.008 5.566 -2.768 1 97.12 114 ILE A C 1
ATOM 878 O O . ILE A 1 114 ? 14.992 5.551 -4 1 97.12 114 ILE A O 1
ATOM 882 N N . THR A 1 115 ? 15.625 6.531 -2.115 1 92.81 115 THR A N 1
ATOM 883 C CA . THR A 1 115 ? 16.297 7.699 -2.672 1 92.81 115 THR A CA 1
ATOM 884 C C . THR A 1 115 ? 15.273 8.688 -3.23 1 92.81 115 THR A C 1
ATOM 886 O O . THR A 1 115 ? 14.07 8.422 -3.225 1 92.81 115 THR A O 1
ATOM 889 N N . THR A 1 116 ? 15.727 9.812 -3.691 1 92.5 116 THR A N 1
ATOM 890 C CA . THR A 1 116 ? 14.867 10.828 -4.277 1 92.5 116 THR A CA 1
ATOM 891 C C . THR A 1 116 ? 14.453 10.445 -5.695 1 92.5 116 THR A C 1
ATOM 893 O O . THR A 1 116 ? 13.523 11.023 -6.258 1 92.5 116 THR A O 1
ATOM 896 N N . ASN A 1 117 ? 15.109 9.422 -6.246 1 93.81 117 ASN A N 1
ATOM 897 C CA . ASN A 1 117 ? 14.758 8.922 -7.57 1 93.81 117 ASN A CA 1
ATOM 898 C C . ASN A 1 117 ? 13.688 7.84 -7.5 1 93.81 117 ASN A C 1
ATOM 900 O O . ASN A 1 117 ? 13.336 7.234 -8.516 1 93.81 117 ASN A O 1
ATOM 904 N N . LYS A 1 118 ? 13.273 7.523 -6.352 1 96.25 118 LYS A N 1
ATOM 905 C CA . LYS A 1 118 ? 12.141 6.641 -6.117 1 96.25 118 LYS A CA 1
ATOM 906 C C . LYS A 1 118 ? 12.422 5.23 -6.633 1 96.25 118 LYS A C 1
ATOM 908 O O . LYS A 1 118 ? 11.609 4.656 -7.359 1 96.25 118 LYS A O 1
ATOM 913 N N . ILE A 1 119 ? 13.625 4.734 -6.348 1 97.06 119 ILE A N 1
ATOM 914 C CA . ILE A 1 119 ? 13.93 3.342 -6.664 1 97.06 119 ILE A CA 1
ATOM 915 C C . ILE A 1 119 ? 12.961 2.42 -5.926 1 97.06 119 ILE A C 1
ATOM 917 O O . ILE A 1 119 ? 12.82 2.514 -4.703 1 97.06 119 ILE A O 1
ATOM 921 N N . PRO A 1 120 ? 12.312 1.523 -6.66 1 97.69 120 PRO A N 1
ATOM 922 C CA . PRO A 1 120 ? 11.289 0.688 -6.027 1 97.69 120 PRO A CA 1
ATOM 923 C C . PRO A 1 120 ? 11.875 -0.359 -5.086 1 97.69 120 PRO A C 1
ATOM 925 O O . PRO A 1 120 ? 12.898 -0.968 -5.398 1 97.69 120 PRO A O 1
ATOM 928 N N . GLY A 1 121 ? 11.258 -0.556 -3.904 1 97.94 121 GLY A N 1
ATOM 929 C CA . GLY A 1 121 ? 11.602 -1.593 -2.943 1 97.94 121 GLY A CA 1
ATOM 930 C C . GLY A 1 121 ? 10.391 -2.156 -2.221 1 97.94 121 GLY A C 1
ATOM 931 O O . GLY A 1 121 ? 9.281 -1.638 -2.359 1 97.94 121 GLY A O 1
ATOM 932 N N . ILE A 1 122 ? 10.633 -3.27 -1.48 1 97.88 122 ILE A N 1
ATOM 933 C CA . ILE A 1 122 ? 9.594 -3.951 -0.717 1 97.88 122 ILE A CA 1
ATOM 934 C C . ILE A 1 122 ? 10.102 -4.258 0.689 1 97.88 122 ILE A C 1
ATOM 936 O O . ILE A 1 122 ? 11.188 -4.824 0.854 1 97.88 122 ILE A O 1
ATOM 940 N N . ILE A 1 123 ? 9.328 -3.822 1.667 1 97.5 123 ILE A N 1
ATOM 941 C CA . ILE A 1 123 ? 9.586 -4.402 2.98 1 97.5 123 ILE A CA 1
ATOM 942 C C . ILE A 1 123 ? 9.023 -5.82 3.039 1 97.5 123 ILE A C 1
ATOM 944 O O . ILE A 1 123 ? 7.812 -6.02 2.893 1 97.5 123 ILE A O 1
ATOM 948 N N . GLY A 1 124 ? 9.859 -6.723 3.238 1 95.12 124 GLY A N 1
ATOM 949 C CA . GLY A 1 124 ? 9.508 -8.133 3.119 1 95.12 124 GLY A CA 1
ATOM 950 C C . GLY A 1 124 ? 8.641 -8.625 4.262 1 95.12 124 GLY A C 1
ATOM 951 O O . GLY A 1 124 ? 8.555 -7.984 5.309 1 95.12 124 GLY A O 1
ATOM 952 N N . ILE A 1 125 ? 8.023 -9.703 4.02 1 91.81 125 ILE A N 1
ATOM 953 C CA . ILE A 1 125 ? 7.273 -10.445 5.027 1 91.81 125 ILE A CA 1
ATOM 954 C C . ILE A 1 125 ? 7.43 -11.945 4.785 1 91.81 125 ILE A C 1
ATOM 956 O O . ILE A 1 125 ? 7.445 -12.398 3.639 1 91.81 125 ILE A O 1
ATOM 960 N N . LYS A 1 126 ? 7.633 -12.617 5.887 1 86.56 126 LYS A N 1
ATOM 961 C CA . LYS A 1 126 ? 7.699 -14.07 5.801 1 86.56 126 LYS A CA 1
ATOM 962 C C . LYS A 1 126 ? 6.359 -14.656 5.367 1 86.56 126 LYS A C 1
ATOM 964 O O . LYS A 1 126 ? 5.305 -14.227 5.836 1 86.56 126 LYS A O 1
ATOM 969 N N . ALA A 1 127 ? 6.457 -15.609 4.387 1 78.12 127 ALA A N 1
ATOM 970 C CA . ALA A 1 127 ? 5.23 -16.25 3.928 1 78.12 127 ALA A CA 1
ATOM 971 C C . ALA A 1 127 ? 4.441 -16.828 5.098 1 78.12 127 ALA A C 1
ATOM 973 O O . ALA A 1 127 ? 5.02 -17.422 6.016 1 78.12 127 ALA A O 1
ATOM 974 N N . GLY A 1 128 ? 3.17 -16.578 5.094 1 72.5 128 GLY A N 1
ATOM 975 C CA . GLY A 1 128 ? 2.299 -17 6.18 1 72.5 128 GLY A CA 1
ATOM 976 C C . GLY A 1 128 ? 2.436 -18.484 6.508 1 72.5 128 GLY A C 1
ATOM 977 O O . GLY A 1 128 ? 2.477 -18.859 7.68 1 72.5 128 GLY A O 1
ATOM 978 N N . HIS A 1 129 ? 2.533 -19.25 5.496 1 70.5 129 HIS A N 1
ATOM 979 C CA . HIS A 1 129 ? 2.584 -20.688 5.676 1 70.5 129 HIS A CA 1
ATOM 980 C C . HIS A 1 129 ? 3.883 -21.125 6.352 1 70.5 129 HIS A C 1
ATOM 982 O O . HIS A 1 129 ? 4.004 -22.25 6.812 1 70.5 129 HIS A O 1
ATOM 988 N N . MET A 1 130 ? 4.801 -20.156 6.41 1 75.75 130 MET A N 1
ATOM 989 C CA . MET A 1 130 ? 6.102 -20.469 7 1 75.75 130 MET A CA 1
ATOM 990 C C . MET A 1 130 ? 6.227 -19.859 8.391 1 75.75 130 MET A C 1
ATOM 992 O O . MET A 1 130 ? 7.258 -20.016 9.047 1 75.75 130 MET A O 1
ATOM 996 N N . GLN A 1 131 ? 5.219 -19.172 8.82 1 80.25 131 GLN A N 1
ATOM 997 C CA . GLN A 1 131 ? 5.281 -18.516 10.117 1 80.25 131 GLN A CA 1
ATOM 998 C C . GLN A 1 131 ? 4.766 -19.422 11.227 1 80.25 131 GLN A C 1
ATOM 1000 O O . GLN A 1 131 ? 3.785 -20.141 11.039 1 80.25 131 GLN A O 1
ATOM 1005 N N . THR A 1 132 ? 5.473 -19.438 12.273 1 80.94 132 THR A N 1
ATOM 1006 C CA . THR A 1 132 ? 4.934 -20.047 13.484 1 80.94 132 THR A CA 1
ATOM 1007 C C . THR A 1 132 ? 3.789 -19.219 14.047 1 80.94 132 THR A C 1
ATOM 1009 O O . THR A 1 132 ? 3.65 -18.031 13.719 1 80.94 132 THR A O 1
ATOM 1012 N N . PRO A 1 133 ? 2.99 -19.828 14.852 1 80.44 133 PRO A N 1
ATOM 1013 C CA . PRO A 1 133 ? 1.924 -19.062 15.5 1 80.44 133 PRO A CA 1
ATOM 1014 C C . PRO A 1 133 ? 2.451 -17.844 16.266 1 80.44 133 PRO A C 1
ATOM 1016 O O . PRO A 1 133 ? 1.82 -16.781 16.25 1 80.44 133 PRO A O 1
ATOM 1019 N N . GLU A 1 134 ? 3.576 -18.016 16.906 1 84.5 134 GLU A N 1
ATOM 1020 C CA . GLU A 1 134 ? 4.18 -16.922 17.656 1 84.5 134 GLU A CA 1
ATOM 1021 C C . GLU A 1 134 ? 4.609 -15.789 16.719 1 84.5 134 GLU A C 1
ATOM 1023 O O . GLU A 1 134 ? 4.352 -14.617 16.984 1 84.5 134 GLU A O 1
ATOM 1028 N N . GLU A 1 135 ? 5.172 -16.172 15.633 1 85.31 135 GLU A N 1
ATOM 1029 C CA . GLU A 1 135 ? 5.645 -15.188 14.656 1 85.31 135 GLU A CA 1
ATOM 1030 C C . GLU A 1 135 ? 4.48 -14.422 14.039 1 85.31 135 GLU A C 1
ATOM 1032 O O . GLU A 1 135 ? 4.594 -13.219 13.781 1 85.31 135 GLU A O 1
ATOM 1037 N N . SER A 1 136 ? 3.416 -15.133 13.836 1 85.94 136 SER A N 1
ATOM 1038 C CA . SER A 1 136 ? 2.277 -14.539 13.141 1 85.94 136 SER A CA 1
ATOM 1039 C C . SER A 1 136 ? 1.57 -13.508 14.008 1 85.94 136 SER A C 1
ATOM 1041 O O . SER A 1 136 ? 0.776 -12.711 13.516 1 85.94 136 SER A O 1
ATOM 1043 N N . ARG A 1 137 ? 1.89 -13.469 15.336 1 87.88 137 ARG A N 1
ATOM 1044 C CA . ARG A 1 137 ? 1.228 -12.562 16.266 1 87.88 137 ARG A CA 1
ATOM 1045 C C . ARG A 1 137 ? 2.186 -11.477 16.75 1 87.88 137 ARG A C 1
ATOM 1047 O O . ARG A 1 137 ? 1.833 -10.672 17.609 1 87.88 137 ARG A O 1
ATOM 1054 N N . LYS A 1 138 ? 3.295 -11.469 16.172 1 89.69 138 LYS A N 1
ATOM 1055 C CA . LYS A 1 138 ? 4.32 -10.539 16.656 1 89.69 138 LYS A CA 1
ATOM 1056 C C . LYS A 1 138 ? 4.477 -9.359 15.695 1 89.69 138 LYS A C 1
ATOM 1058 O O . LYS A 1 138 ? 4.551 -9.547 14.477 1 89.69 138 LYS A O 1
ATOM 1063 N N . VAL A 1 139 ? 4.512 -8.18 16.297 1 92.38 139 VAL A N 1
ATOM 1064 C CA . VAL A 1 139 ? 4.891 -6.992 15.539 1 92.38 139 VAL A CA 1
ATOM 1065 C C . VAL A 1 139 ? 6.414 -6.914 15.422 1 92.38 139 VAL A C 1
ATOM 1067 O O . VAL A 1 139 ? 7.121 -7.008 16.438 1 92.38 139 VAL A O 1
ATOM 1070 N N . LYS A 1 140 ? 6.914 -6.77 14.227 1 92.31 140 LYS A N 1
ATOM 1071 C CA . LYS A 1 140 ? 8.352 -6.727 14.008 1 92.31 140 LYS A CA 1
ATOM 1072 C C . LYS A 1 140 ? 8.867 -5.289 14 1 92.31 140 LYS A C 1
ATOM 1074 O O . LYS A 1 140 ? 8.211 -4.395 13.461 1 92.31 140 LYS A O 1
ATOM 1079 N N . THR A 1 141 ? 10.023 -5.137 14.594 1 91.12 141 THR A N 1
ATOM 1080 C CA . THR A 1 141 ? 10.703 -3.848 14.539 1 91.12 141 THR A CA 1
ATOM 1081 C C . THR A 1 141 ? 11.547 -3.73 13.273 1 91.12 141 THR A C 1
ATOM 1083 O O . THR A 1 141 ? 11.75 -4.715 12.562 1 91.12 141 THR A O 1
ATOM 1086 N N . THR A 1 142 ? 12.047 -2.555 13.023 1 91 142 THR A N 1
ATOM 1087 C CA . THR A 1 142 ? 12.859 -2.314 11.836 1 91 142 THR A CA 1
ATOM 1088 C C . THR A 1 142 ? 14.086 -3.215 11.828 1 91 142 THR A C 1
ATOM 1090 O O . THR A 1 142 ? 14.539 -3.646 10.766 1 91 142 THR A O 1
ATOM 1093 N N . ARG A 1 143 ? 14.578 -3.529 12.953 1 87.81 143 ARG A N 1
ATOM 1094 C CA . ARG A 1 143 ? 15.773 -4.367 13.047 1 87.81 143 ARG A CA 1
ATOM 1095 C C . ARG A 1 143 ? 15.484 -5.785 12.562 1 87.81 143 ARG A C 1
ATOM 1097 O O . ARG A 1 143 ? 16.391 -6.488 12.109 1 87.81 143 ARG A O 1
ATOM 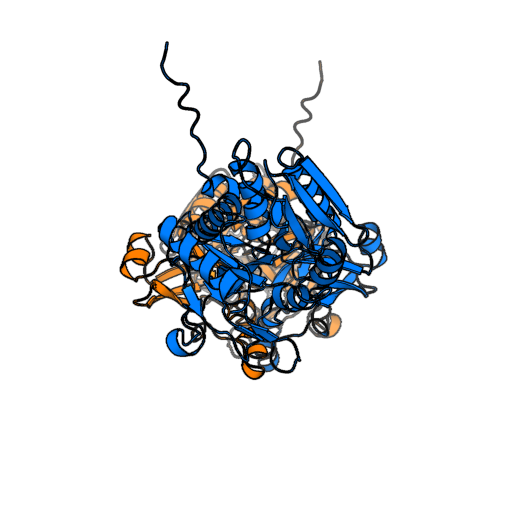1104 N N . GLU A 1 144 ? 14.266 -6.152 12.648 1 93.19 144 GLU A N 1
ATOM 1105 C CA . GLU A 1 144 ? 13.852 -7.488 12.242 1 93.19 144 GLU A CA 1
ATOM 1106 C C . GLU A 1 144 ? 13.32 -7.492 10.812 1 93.19 144 GLU A C 1
ATOM 1108 O O . GLU A 1 144 ? 12.969 -8.547 10.273 1 93.19 144 GLU A O 1
ATOM 1113 N N . CYS A 1 145 ? 13.195 -6.336 10.258 1 95.69 145 CYS A N 1
ATOM 1114 C CA . CYS A 1 145 ? 12.68 -6.203 8.898 1 95.69 145 CYS A CA 1
ATOM 1115 C C . CYS A 1 145 ? 13.82 -6.004 7.902 1 95.69 145 CYS A C 1
ATOM 1117 O O . CYS A 1 145 ? 14.977 -5.871 8.297 1 95.69 145 CYS A O 1
ATOM 1119 N N . TYR A 1 146 ? 13.555 -6.078 6.656 1 97.12 146 TYR A N 1
ATOM 1120 C CA . TYR A 1 146 ? 14.469 -5.844 5.547 1 97.12 146 TYR A CA 1
ATOM 1121 C C . TYR A 1 146 ? 13.727 -5.324 4.324 1 97.12 146 TYR A C 1
ATOM 1123 O O . TYR A 1 146 ? 12.516 -5.523 4.195 1 97.12 146 TYR A O 1
ATOM 1131 N N . ILE A 1 147 ? 14.461 -4.648 3.494 1 98.06 147 ILE A N 1
ATOM 1132 C CA . ILE A 1 147 ? 13.922 -4.18 2.223 1 98.06 147 ILE A CA 1
ATOM 1133 C C . ILE A 1 147 ? 14.57 -4.945 1.071 1 98.06 147 ILE A C 1
ATOM 1135 O O . ILE A 1 147 ? 15.789 -5.133 1.053 1 98.06 147 ILE A O 1
ATOM 1139 N N . ASP A 1 148 ? 13.742 -5.438 0.193 1 98.06 148 ASP A N 1
ATOM 1140 C CA . ASP A 1 148 ? 14.102 -6.195 -1.003 1 98.06 148 ASP A CA 1
ATOM 1141 C C . ASP A 1 148 ? 13.992 -5.328 -2.254 1 98.06 148 ASP A C 1
ATOM 1143 O O . ASP A 1 148 ? 12.914 -4.816 -2.57 1 98.06 148 ASP A O 1
ATOM 1147 N N . VAL A 1 149 ? 15.117 -5.109 -3.021 1 97.19 149 VAL A N 1
ATOM 1148 C CA . VAL A 1 149 ? 15.062 -4.367 -4.277 1 97.19 149 VAL A CA 1
ATOM 1149 C C . VAL A 1 149 ? 15.258 -5.324 -5.449 1 97.19 149 VAL A C 1
ATOM 1151 O O . VAL A 1 149 ? 15.469 -4.891 -6.586 1 97.19 149 VAL A O 1
ATOM 1154 N N . GLY A 1 150 ? 15.258 -6.598 -5.176 1 95.38 150 GLY A N 1
ATOM 1155 C CA . GLY A 1 150 ? 15.297 -7.625 -6.203 1 95.38 150 GLY A CA 1
ATOM 1156 C C . GLY A 1 150 ? 16.703 -7.902 -6.711 1 95.38 150 GLY A C 1
ATOM 1157 O O . GLY A 1 150 ? 16.875 -8.398 -7.828 1 95.38 150 GLY A O 1
ATOM 1158 N N . LEU A 1 151 ? 17.719 -7.492 -5.992 1 94.38 151 LEU A N 1
ATOM 1159 C CA . LEU A 1 151 ? 19.109 -7.711 -6.371 1 94.38 151 LEU A CA 1
ATOM 1160 C C . LEU A 1 151 ? 19.797 -8.656 -5.391 1 94.38 151 LEU A C 1
ATOM 1162 O O . LEU A 1 151 ? 19.234 -8.977 -4.336 1 94.38 151 LEU A O 1
ATOM 1166 N N . SER A 1 152 ? 21 -9.148 -5.789 1 93.25 152 SER A N 1
ATOM 1167 C CA . SER A 1 152 ? 21.531 -10.305 -5.062 1 93.25 152 SER A CA 1
ATOM 1168 C C . SER A 1 152 ? 22.859 -9.969 -4.387 1 93.25 152 SER A C 1
ATOM 1170 O O . SER A 1 152 ? 23.484 -10.844 -3.797 1 93.25 152 SER A O 1
ATOM 1172 N N . SER A 1 153 ? 23.312 -8.688 -4.5 1 95.31 153 SER A N 1
ATOM 1173 C CA . SER A 1 153 ? 24.578 -8.328 -3.855 1 95.31 153 SER A CA 1
ATOM 1174 C C . SER A 1 153 ? 24.594 -6.852 -3.469 1 95.31 153 SER A C 1
ATOM 1176 O O . SER A 1 153 ? 23.875 -6.043 -4.051 1 95.31 153 SER A O 1
ATOM 1178 N N . ARG A 1 154 ? 25.484 -6.605 -2.512 1 95.62 154 ARG A N 1
ATOM 1179 C CA . ARG A 1 154 ? 25.688 -5.223 -2.098 1 95.62 154 ARG A CA 1
ATOM 1180 C C . ARG A 1 154 ? 26.141 -4.355 -3.273 1 95.62 154 ARG A C 1
ATOM 1182 O O . ARG A 1 154 ? 25.641 -3.238 -3.447 1 95.62 154 ARG A O 1
ATOM 1189 N N . GLN A 1 155 ? 27.016 -4.902 -4.012 1 96.81 155 GLN A N 1
ATOM 1190 C CA . GLN A 1 155 ? 27.562 -4.164 -5.145 1 96.81 155 GLN A CA 1
ATOM 1191 C C . GLN A 1 155 ? 26.484 -3.785 -6.141 1 96.81 155 GLN A C 1
ATOM 1193 O O . GLN A 1 155 ? 26.453 -2.66 -6.641 1 96.81 155 GLN A O 1
ATOM 1198 N N . GLU A 1 156 ? 25.594 -4.695 -6.41 1 97.06 156 GLU A N 1
ATOM 1199 C CA . GLU A 1 156 ? 24.5 -4.426 -7.344 1 97.06 156 GLU A CA 1
ATOM 1200 C C . GLU A 1 156 ? 23.594 -3.318 -6.82 1 97.06 156 GLU A C 1
ATOM 1202 O O . GLU A 1 156 ? 23.125 -2.469 -7.586 1 97.06 156 GLU A O 1
ATOM 1207 N N . VAL A 1 157 ? 23.312 -3.289 -5.547 1 96.75 157 VAL A N 1
ATOM 1208 C CA . VAL A 1 157 ? 22.453 -2.291 -4.918 1 96.75 157 VAL A CA 1
ATOM 1209 C C . VAL A 1 157 ? 23.125 -0.92 -4.98 1 96.75 157 VAL A C 1
ATOM 1211 O O . VAL A 1 157 ? 22.469 0.076 -5.32 1 96.75 157 VAL A O 1
ATOM 1214 N N . GLU A 1 158 ? 24.391 -0.904 -4.715 1 96.62 158 GLU A N 1
ATOM 1215 C CA . GLU A 1 158 ? 25.141 0.347 -4.793 1 96.62 158 GLU A CA 1
ATOM 1216 C C . GLU A 1 158 ? 25.203 0.867 -6.227 1 96.62 158 GLU A C 1
ATOM 1218 O O . GLU A 1 158 ? 25.141 2.076 -6.457 1 96.62 158 GLU A O 1
ATOM 1223 N N . ASN A 1 159 ? 25.312 -0.062 -7.176 1 96.88 159 ASN A N 1
ATOM 1224 C CA . ASN A 1 159 ? 25.328 0.325 -8.578 1 96.88 159 ASN A CA 1
ATOM 1225 C C . ASN A 1 159 ? 24 0.932 -9.008 1 96.88 159 ASN A C 1
ATOM 1227 O O . ASN A 1 159 ? 23.938 1.706 -9.969 1 96.88 159 ASN A O 1
ATOM 1231 N N . LEU A 1 160 ? 22.953 0.544 -8.328 1 95.62 160 LEU A N 1
ATOM 1232 C CA . LEU A 1 160 ? 21.625 1.096 -8.602 1 95.62 160 LEU A CA 1
ATOM 1233 C C . LEU A 1 160 ? 21.531 2.537 -8.109 1 95.62 160 LEU A C 1
ATOM 1235 O O . LEU A 1 160 ? 20.609 3.262 -8.484 1 95.62 160 LEU A O 1
ATOM 1239 N N . GLY A 1 161 ? 22.453 2.969 -7.246 1 95.88 161 GLY A N 1
ATOM 1240 C CA . GLY A 1 161 ? 22.484 4.336 -6.742 1 95.88 161 GLY A CA 1
ATOM 1241 C C . GLY A 1 161 ? 22.031 4.449 -5.301 1 95.88 161 GLY A C 1
ATOM 1242 O O . GLY A 1 161 ? 21.766 5.551 -4.812 1 95.88 161 GLY A O 1
ATOM 1243 N N . ILE A 1 162 ? 21.922 3.334 -4.594 1 97.38 162 ILE A N 1
ATOM 1244 C CA . ILE A 1 162 ? 21.484 3.332 -3.197 1 97.38 162 ILE A CA 1
ATOM 1245 C C . ILE A 1 162 ? 22.719 3.348 -2.283 1 97.38 162 ILE A C 1
ATOM 1247 O O . ILE A 1 162 ? 23.656 2.58 -2.484 1 97.38 162 ILE A O 1
ATOM 1251 N N . ARG A 1 163 ? 22.688 4.223 -1.337 1 95.56 163 ARG A N 1
ATOM 1252 C CA . ARG A 1 163 ? 23.766 4.352 -0.371 1 95.56 163 ARG A CA 1
ATOM 1253 C C . ARG A 1 163 ? 23.234 4.477 1.049 1 95.56 163 ARG A C 1
ATOM 1255 O O . ARG A 1 163 ? 22.078 4.875 1.247 1 95.56 163 ARG A O 1
ATOM 1262 N N . VAL A 1 164 ? 24.078 4.102 1.986 1 94.44 164 VAL A N 1
ATOM 1263 C CA . VAL A 1 164 ? 23.75 4.316 3.391 1 94.44 164 VAL A CA 1
ATOM 1264 C C . VAL A 1 164 ? 23.391 5.781 3.621 1 94.44 164 VAL A C 1
ATOM 1266 O O . VAL A 1 164 ? 24.078 6.68 3.123 1 94.44 164 VAL A O 1
ATOM 1269 N N . GLY A 1 165 ? 22.266 6.016 4.328 1 93.56 165 GLY A N 1
ATOM 1270 C CA . GLY A 1 165 ? 21.812 7.375 4.602 1 93.56 165 GLY A CA 1
ATOM 1271 C C . GLY A 1 165 ? 20.734 7.852 3.658 1 93.56 165 GLY A C 1
ATOM 1272 O O . GLY A 1 165 ? 20.047 8.836 3.938 1 93.56 165 GLY A O 1
ATOM 1273 N N . ASP A 1 166 ? 20.562 7.09 2.52 1 95.94 166 ASP A N 1
ATOM 1274 C CA . ASP A 1 166 ? 19.531 7.48 1.564 1 95.94 166 ASP A CA 1
ATOM 1275 C C . ASP A 1 166 ? 18.141 7.383 2.188 1 95.94 166 ASP A C 1
ATOM 1277 O O . ASP A 1 166 ? 17.875 6.469 2.965 1 95.94 166 ASP A O 1
ATOM 1281 N N . PRO A 1 167 ? 17.25 8.305 1.805 1 97.12 167 PRO A N 1
ATOM 1282 C CA . PRO A 1 167 ? 15.891 8.289 2.357 1 97.12 167 PRO A CA 1
ATOM 1283 C C . PRO A 1 167 ? 15.039 7.145 1.805 1 97.12 167 PRO A C 1
ATOM 1285 O O . PRO A 1 167 ? 15.219 6.738 0.654 1 97.12 167 PRO A O 1
ATOM 1288 N N . ILE A 1 168 ? 14.195 6.617 2.602 1 97.94 168 ILE A N 1
ATOM 1289 C CA . ILE A 1 168 ? 13.188 5.629 2.248 1 97.94 168 ILE A CA 1
ATOM 1290 C C . ILE A 1 168 ? 11.812 6.113 2.707 1 97.94 168 ILE A C 1
ATOM 1292 O O . ILE A 1 168 ? 11.656 6.594 3.832 1 97.94 168 ILE A O 1
ATOM 1296 N N . VAL A 1 169 ? 10.789 6.047 1.855 1 97.75 169 VAL A N 1
ATOM 1297 C CA . VAL A 1 169 ? 9.422 6.391 2.246 1 97.75 169 VAL A CA 1
ATOM 1298 C C . VAL A 1 169 ? 8.461 5.301 1.778 1 97.75 169 VAL A C 1
ATOM 1300 O O . VAL A 1 169 ? 8.766 4.555 0.846 1 97.75 169 VAL A O 1
ATOM 1303 N N . PHE A 1 170 ? 7.297 5.184 2.514 1 97 170 PHE A N 1
ATOM 1304 C CA . PHE A 1 170 ? 6.23 4.34 1.985 1 97 170 PHE A CA 1
ATOM 1305 C C . PHE A 1 170 ? 5.793 4.824 0.607 1 97 170 PHE A C 1
ATOM 1307 O O . PHE A 1 170 ? 5.676 6.027 0.373 1 97 170 PHE A O 1
ATOM 1314 N N . GLN A 1 171 ? 5.652 3.881 -0.282 1 95.38 171 GLN A N 1
ATOM 1315 C CA . GLN A 1 171 ? 4.918 4.211 -1.501 1 95.38 171 GLN A CA 1
ATOM 1316 C C . GLN A 1 171 ? 3.422 4.309 -1.231 1 95.38 171 GLN A C 1
ATOM 1318 O O . GLN A 1 171 ? 2.852 3.465 -0.538 1 95.38 171 GLN A O 1
ATOM 1323 N N . SER A 1 172 ? 2.754 5.375 -1.719 1 93.75 172 SER A N 1
ATOM 1324 C CA . SER A 1 172 ? 1.314 5.543 -1.535 1 93.75 172 SER A CA 1
ATOM 1325 C C . SER A 1 172 ? 0.694 6.309 -2.699 1 93.75 172 SER A C 1
ATOM 1327 O O . SER A 1 172 ? 1.127 7.418 -3.02 1 93.75 172 SER A O 1
ATOM 1329 N N . ASP A 1 173 ? -0.334 5.73 -3.258 1 92.31 173 ASP A N 1
ATOM 1330 C CA . ASP A 1 173 ? -1.073 6.422 -4.312 1 92.31 173 ASP A CA 1
ATOM 1331 C C . ASP A 1 173 ? -1.86 7.602 -3.746 1 92.31 173 ASP A C 1
ATOM 1333 O O . ASP A 1 173 ? -2.373 7.535 -2.627 1 92.31 173 ASP A O 1
ATOM 1337 N N . PHE A 1 174 ? -1.879 8.695 -4.539 1 96.94 174 PHE A N 1
ATOM 1338 C CA . PHE A 1 174 ? -2.84 9.758 -4.258 1 96.94 174 PHE A CA 1
ATOM 1339 C C . PHE A 1 174 ? -4.262 9.289 -4.543 1 96.94 174 PHE A C 1
ATOM 1341 O O . PHE A 1 174 ? -4.707 9.312 -5.691 1 96.94 174 PHE A O 1
ATOM 1348 N N . MET A 1 175 ? -5.035 8.898 -3.484 1 97 175 MET A N 1
ATOM 1349 C CA . MET A 1 175 ? -6.316 8.227 -3.676 1 97 175 MET A CA 1
ATOM 1350 C C . MET A 1 175 ? -7.473 9.148 -3.303 1 97 175 MET A C 1
ATOM 1352 O O . MET A 1 175 ? -7.578 9.586 -2.156 1 97 175 MET A O 1
ATOM 1356 N N . GLU A 1 176 ? -8.32 9.422 -4.262 1 96.62 176 GLU A N 1
ATOM 1357 C CA . GLU A 1 176 ? -9.602 10.062 -3.973 1 96.62 176 GLU A CA 1
ATOM 1358 C C . GLU A 1 176 ? -10.625 9.039 -3.479 1 96.62 176 GLU A C 1
ATOM 1360 O O . GLU A 1 176 ? -10.812 7.988 -4.09 1 96.62 176 GLU A O 1
ATOM 1365 N N . MET A 1 177 ? -11.266 9.352 -2.371 1 96.75 177 MET A N 1
ATOM 1366 C CA . MET A 1 177 ? -12.328 8.492 -1.858 1 96.75 177 MET A CA 1
ATOM 1367 C C . MET A 1 177 ? -13.617 8.672 -2.658 1 96.75 177 MET A C 1
ATOM 1369 O O . MET A 1 177 ? -13.641 9.422 -3.633 1 96.75 177 MET A O 1
ATOM 1373 N N . ALA A 1 178 ? -14.688 7.922 -2.273 1 93 178 ALA A N 1
ATOM 1374 C CA . ALA A 1 178 ? -15.977 8.078 -2.953 1 93 178 ALA A CA 1
ATOM 1375 C C . ALA A 1 178 ? -16.453 9.531 -2.891 1 93 178 ALA A C 1
ATOM 1377 O O . ALA A 1 178 ? -17.016 10.047 -3.859 1 93 178 ALA A O 1
ATOM 1378 N N . ASP A 1 179 ? -16.344 10.086 -1.689 1 94 179 ASP A N 1
ATOM 1379 C CA . ASP A 1 179 ? -16.469 11.531 -1.574 1 94 179 ASP A CA 1
ATOM 1380 C C . ASP A 1 179 ? -15.195 12.234 -2.039 1 94 179 ASP A C 1
ATOM 1382 O O . ASP A 1 179 ? -14.156 12.148 -1.383 1 94 179 ASP A O 1
ATOM 1386 N N . LYS A 1 180 ? -15.273 12.984 -3.018 1 93.88 180 LYS A N 1
ATOM 1387 C CA . LYS A 1 180 ? -14.094 13.531 -3.688 1 93.88 180 LYS A CA 1
ATOM 1388 C C . LYS A 1 180 ? -13.414 14.594 -2.822 1 93.88 180 LYS A C 1
ATOM 1390 O O . LYS A 1 180 ? -12.281 14.984 -3.094 1 93.88 180 LYS A O 1
ATOM 1395 N N . ASN A 1 181 ? -14.078 15 -1.786 1 95.75 181 ASN A N 1
ATOM 1396 C CA . ASN A 1 181 ? -13.453 15.914 -0.838 1 95.75 181 ASN A CA 1
ATOM 1397 C C . ASN A 1 181 ? -12.516 15.18 0.114 1 95.75 181 ASN A C 1
ATOM 1399 O O . ASN A 1 181 ? -11.766 15.812 0.863 1 95.75 181 ASN A O 1
ATOM 1403 N N . LEU A 1 182 ? -12.594 13.875 0.065 1 97.75 182 LEU A N 1
ATOM 1404 C CA . LEU A 1 182 ? -11.742 13.078 0.936 1 97.75 182 LEU A CA 1
ATOM 1405 C C . LEU A 1 182 ? -10.578 12.469 0.153 1 97.75 182 LEU A C 1
ATOM 1407 O O . LEU A 1 182 ? -10.789 11.766 -0.837 1 97.75 182 LEU A O 1
ATOM 1411 N N . ILE A 1 183 ? -9.359 12.766 0.622 1 98.25 183 ILE A N 1
ATOM 1412 C CA . ILE A 1 183 ? -8.148 12.289 -0.031 1 98.25 183 ILE A CA 1
ATOM 1413 C C . ILE A 1 183 ? -7.336 11.438 0.943 1 98.25 183 ILE A C 1
ATOM 1415 O O . ILE A 1 183 ? -7.152 11.82 2.104 1 98.25 183 ILE A O 1
ATOM 1419 N N . SER A 1 184 ? -6.844 10.297 0.489 1 98.38 184 SER A N 1
ATOM 1420 C CA . SER A 1 184 ? -5.961 9.438 1.277 1 98.38 184 SER A CA 1
ATOM 1421 C C . SER A 1 184 ? -4.609 9.266 0.595 1 98.38 184 SER A C 1
ATOM 1423 O O . SER A 1 184 ? -4.543 8.859 -0.569 1 98.38 184 SER A O 1
ATOM 1425 N N . THR A 1 185 ? -3.598 9.555 1.282 1 97.88 185 THR A N 1
ATOM 1426 C CA . THR A 1 185 ? -2.236 9.359 0.794 1 97.88 185 THR A CA 1
ATOM 1427 C C . THR A 1 185 ? -1.225 9.555 1.921 1 97.88 185 THR A C 1
ATOM 1429 O O . THR A 1 185 ? -1.605 9.703 3.084 1 97.88 185 THR A O 1
ATOM 1432 N N . LYS A 1 186 ? -0.006 9.43 1.553 1 96.69 186 LYS A N 1
ATOM 1433 C CA . LYS A 1 186 ? 1.058 9.68 2.523 1 96.69 186 LYS A CA 1
ATOM 1434 C C . LYS A 1 186 ? 1.323 11.172 2.68 1 96.69 186 LYS A C 1
ATOM 1436 O O . LYS A 1 186 ? 1.038 11.961 1.774 1 96.69 186 LYS A O 1
ATOM 1441 N N . SER A 1 187 ? 1.895 11.625 3.764 1 97.44 187 SER A N 1
ATOM 1442 C CA . SER A 1 187 ? 2.541 12.906 4.047 1 97.44 187 SER A CA 1
ATOM 1443 C C . SER A 1 187 ? 1.556 14.062 3.928 1 97.44 187 SER A C 1
ATOM 1445 O O . SER A 1 187 ? 1.938 15.172 3.555 1 97.44 187 SER A O 1
ATOM 1447 N N . ILE A 1 188 ? 0.261 13.719 4.141 1 98.12 188 ILE A N 1
ATOM 1448 C CA . ILE A 1 188 ? -0.667 14.828 4.324 1 98.12 188 ILE A CA 1
ATOM 1449 C C . ILE A 1 188 ? -0.144 15.766 5.41 1 98.12 188 ILE A C 1
ATOM 1451 O O . ILE A 1 188 ? -0.25 16.984 5.289 1 98.12 188 ILE A O 1
ATOM 1455 N N . ASP A 1 189 ? 0.337 15.141 6.391 1 96.62 189 ASP A N 1
ATOM 1456 C CA . ASP A 1 189 ? 1.121 15.812 7.422 1 96.62 189 ASP A CA 1
ATOM 1457 C C . ASP A 1 189 ? 2.52 16.156 6.914 1 96.62 189 ASP A C 1
ATOM 1459 O O . ASP A 1 189 ? 3.379 15.281 6.805 1 96.62 189 ASP A O 1
ATOM 1463 N N . ASN A 1 190 ? 2.859 17.312 6.609 1 97.81 190 ASN A N 1
ATOM 1464 C CA . ASN A 1 190 ? 2.137 18.578 6.684 1 97.81 190 ASN A CA 1
ATOM 1465 C C . ASN A 1 190 ? 2.035 19.25 5.316 1 97.81 190 ASN A C 1
ATOM 1467 O O . ASN A 1 190 ? 1.998 20.469 5.227 1 97.81 190 ASN A O 1
ATOM 1471 N N . ARG A 1 191 ? 2.066 18.359 4.316 1 98.75 191 ARG A N 1
ATOM 1472 C CA . ARG A 1 191 ? 2.084 18.859 2.945 1 98.75 191 ARG A CA 1
ATOM 1473 C C . ARG A 1 191 ? 0.783 19.578 2.609 1 98.75 191 ARG A C 1
ATOM 1475 O O . ARG A 1 191 ? 0.768 20.484 1.776 1 98.75 191 ARG A O 1
ATOM 1482 N N . ILE A 1 192 ? -0.284 19.25 3.293 1 98.81 192 ILE A N 1
ATOM 1483 C CA . ILE A 1 192 ? -1.555 19.922 3.059 1 98.81 192 ILE A CA 1
ATOM 1484 C C . ILE A 1 192 ? -1.429 21.406 3.428 1 98.81 192 ILE A C 1
ATOM 1486 O O . ILE A 1 192 ? -1.971 22.266 2.738 1 98.81 192 ILE A O 1
ATOM 1490 N N . HIS A 1 193 ? -0.703 21.703 4.418 1 98.81 193 HIS A N 1
ATOM 1491 C CA . HIS A 1 193 ? -0.594 23.094 4.855 1 98.81 193 HIS A CA 1
ATOM 1492 C C . HIS A 1 193 ? 0.459 23.844 4.047 1 98.81 193 HIS A C 1
ATOM 1494 O O . HIS A 1 193 ? 0.382 25.062 3.904 1 98.81 193 HIS A O 1
ATOM 1500 N N . CYS A 1 194 ? 1.429 23.094 3.543 1 98.81 194 CYS A N 1
ATOM 1501 C CA . CYS A 1 194 ? 2.277 23.719 2.539 1 98.81 194 CYS A CA 1
ATOM 1502 C C . CYS A 1 194 ? 1.455 24.188 1.344 1 98.81 194 CYS A C 1
ATOM 1504 O O . CYS A 1 194 ? 1.649 25.297 0.844 1 98.81 194 CYS A O 1
ATOM 1506 N N . ALA A 1 195 ? 0.564 23.328 0.938 1 98.81 195 ALA A N 1
ATOM 1507 C CA . ALA A 1 195 ? -0.333 23.688 -0.157 1 98.81 195 ALA A CA 1
ATOM 1508 C C . ALA A 1 195 ? -1.199 24.891 0.216 1 98.81 195 ALA A C 1
ATOM 1510 O O . ALA A 1 195 ? -1.423 25.781 -0.606 1 98.81 195 ALA A O 1
ATOM 1511 N N . ILE A 1 196 ? -1.688 24.922 1.418 1 98.75 196 ILE A N 1
ATOM 1512 C CA . ILE A 1 196 ? -2.535 26 1.895 1 98.75 196 ILE A CA 1
ATOM 1513 C C . ILE A 1 196 ? -1.746 27.312 1.892 1 98.75 196 ILE A C 1
ATOM 1515 O O . ILE A 1 196 ? -2.27 28.359 1.503 1 98.75 196 ILE A O 1
ATOM 1519 N N . LEU A 1 197 ? -0.518 27.281 2.336 1 98.75 197 LEU A N 1
ATOM 1520 C CA . LEU A 1 197 ? 0.313 28.469 2.381 1 98.75 197 LEU A CA 1
ATOM 1521 C C . LEU A 1 197 ? 0.524 29.047 0.983 1 98.75 197 LEU A C 1
ATOM 1523 O O . LEU A 1 197 ? 0.462 30.266 0.789 1 98.75 197 LEU A O 1
ATOM 1527 N N . ILE A 1 198 ? 0.789 28.156 0.01 1 98.62 198 ILE A N 1
ATOM 1528 C CA . ILE A 1 198 ? 0.909 28.594 -1.376 1 98.62 198 ILE A CA 1
ATOM 1529 C C . ILE A 1 198 ? -0.385 29.281 -1.814 1 98.62 198 ILE A C 1
ATOM 1531 O O . ILE A 1 198 ? -0.354 30.375 -2.393 1 98.62 198 ILE A O 1
ATOM 1535 N N . GLU A 1 199 ? -1.493 28.625 -1.521 1 98.5 199 GLU A N 1
ATOM 1536 C CA . GLU A 1 199 ? -2.787 29.172 -1.919 1 98.5 199 GLU A CA 1
ATOM 1537 C C . GLU A 1 199 ? -3.057 30.516 -1.227 1 98.5 199 GLU A C 1
ATOM 1539 O O . GLU A 1 199 ? -3.67 31.406 -1.812 1 98.5 199 GLU A O 1
ATOM 1544 N N . LEU A 1 200 ? -2.654 30.625 0.002 1 98.56 200 LEU A N 1
ATOM 1545 C CA . LEU A 1 200 ? -2.807 31.875 0.734 1 98.56 200 LEU A CA 1
ATOM 1546 C C . LEU A 1 200 ? -2.111 33.031 0.004 1 98.56 200 LEU A C 1
ATOM 1548 O O . LEU A 1 200 ? -2.711 34.062 -0.225 1 98.56 200 LEU A O 1
ATOM 1552 N N . PHE A 1 201 ? -0.856 32.875 -0.345 1 98.5 201 PHE A N 1
ATOM 1553 C CA . PHE A 1 201 ? -0.092 33.906 -1.033 1 98.5 201 PHE A CA 1
ATOM 1554 C C . PHE A 1 201 ? -0.737 34.25 -2.367 1 98.5 201 PHE A C 1
ATOM 1556 O O . PHE A 1 201 ? -0.755 35.406 -2.766 1 98.5 201 PHE A O 1
ATOM 1563 N N . LYS A 1 202 ? -1.301 33.25 -3.031 1 97.44 202 LYS A N 1
ATOM 1564 C CA . LYS A 1 202 ? -2.014 33.469 -4.281 1 97.44 202 LYS A CA 1
ATOM 1565 C C . LYS A 1 202 ? -3.25 34.344 -4.055 1 97.44 202 LYS A C 1
ATOM 1567 O O . LYS A 1 202 ? -3.494 35.312 -4.797 1 97.44 202 LYS A O 1
ATOM 1572 N N . GLU A 1 203 ? -3.973 34.031 -3.051 1 96.75 203 GLU A N 1
ATOM 1573 C CA . GLU A 1 203 ? -5.27 34.656 -2.824 1 96.75 203 GLU A CA 1
ATOM 1574 C C . GLU A 1 203 ? -5.109 36.094 -2.318 1 96.75 203 GLU A C 1
ATOM 1576 O O . GLU A 1 203 ? -6 36.906 -2.492 1 96.75 203 GLU A O 1
ATOM 1581 N N . ILE A 1 204 ? -4 36.375 -1.737 1 96.44 204 ILE A N 1
ATOM 1582 C CA . ILE A 1 204 ? -3.871 37.719 -1.169 1 96.44 204 ILE A CA 1
ATOM 1583 C C . ILE A 1 204 ? -3.174 38.656 -2.168 1 96.44 204 ILE A C 1
ATOM 1585 O O . ILE A 1 204 ? -2.943 39.812 -1.882 1 96.44 204 ILE A O 1
ATOM 1589 N N . GLU A 1 205 ? -2.863 38.062 -3.254 1 93.06 205 GLU A N 1
ATOM 1590 C CA . GLU A 1 205 ? -2.285 38.906 -4.301 1 93.06 205 GLU A CA 1
ATOM 1591 C C . GLU A 1 205 ? -3.217 40.062 -4.66 1 93.06 205 GLU A C 1
ATOM 1593 O O . GLU A 1 205 ? -4.402 39.844 -4.922 1 93.06 205 GLU A O 1
ATOM 1598 N N . GLY A 1 206 ? -2.711 41.219 -4.652 1 91.31 206 GLY A N 1
ATOM 1599 C CA . GLY A 1 206 ? -3.488 42.406 -5.027 1 91.31 206 GLY A CA 1
ATOM 1600 C C . GLY A 1 206 ? -4.336 42.938 -3.891 1 91.31 206 GLY A C 1
ATOM 1601 O O . GLY A 1 206 ? -4.996 43.969 -4.039 1 91.31 206 GLY A O 1
ATOM 1602 N N . LEU A 1 207 ? -4.359 42.219 -2.768 1 94 207 LEU A N 1
ATOM 1603 C CA . LEU A 1 207 ? -5.098 42.688 -1.605 1 94 207 LEU A CA 1
ATOM 1604 C C . LEU A 1 207 ? -4.188 43.5 -0.678 1 94 207 LEU A C 1
ATOM 1606 O O . LEU A 1 207 ? -2.98 43.25 -0.625 1 94 207 LEU A O 1
ATOM 1610 N N . GLU A 1 208 ? -4.84 44.406 -0.003 1 94.38 208 GLU A N 1
ATOM 1611 C CA . GLU A 1 208 ? -4.074 45.219 0.922 1 94.38 208 GLU A CA 1
ATOM 1612 C C . GLU A 1 208 ? -4.223 44.75 2.359 1 94.38 208 GLU A C 1
ATOM 1614 O O . GLU A 1 208 ? -5.305 44.312 2.762 1 94.38 208 GLU A O 1
ATOM 1619 N N . PHE A 1 209 ? -3.115 44.75 3.096 1 96.44 209 PHE A N 1
ATOM 1620 C CA . PHE A 1 209 ? -3.082 44.5 4.527 1 96.44 209 PHE A CA 1
ATOM 1621 C C . PHE A 1 209 ? -1.953 45.25 5.199 1 96.44 209 PHE A C 1
ATOM 1623 O O . PHE A 1 209 ? -1.163 45.938 4.523 1 96.44 209 PHE A O 1
ATOM 1630 N N . GLU A 1 210 ? -1.945 45.312 6.504 1 96.88 210 GLU A N 1
ATOM 1631 C CA . GLU A 1 210 ? -0.917 46.031 7.238 1 96.88 210 GLU A CA 1
ATOM 1632 C C . GLU A 1 210 ? 0.189 45.094 7.719 1 96.88 210 GLU A C 1
ATOM 1634 O O . GLU A 1 210 ? -0.029 43.906 7.859 1 96.88 210 GLU A O 1
ATOM 1639 N N . GLY A 1 211 ? 1.38 45.688 7.895 1 97.31 211 GLY A N 1
ATOM 1640 C CA . GLY A 1 211 ? 2.498 44.938 8.414 1 97.31 211 GLY A CA 1
ATOM 1641 C C . GLY A 1 211 ? 3.193 44.094 7.355 1 97.31 211 GLY A C 1
ATOM 1642 O O . GLY A 1 211 ? 3.318 44.5 6.207 1 97.31 211 GLY A O 1
ATOM 1643 N N . THR A 1 212 ? 3.811 43 7.805 1 98.12 212 THR A N 1
ATOM 1644 C CA . THR A 1 212 ? 4.555 42.094 6.926 1 98.12 212 THR A CA 1
ATOM 1645 C C . THR A 1 212 ? 4.172 40.625 7.184 1 98.12 212 THR A C 1
ATOM 1647 O O . THR A 1 212 ? 4.113 40.188 8.336 1 98.12 212 THR A O 1
ATOM 1650 N N . LEU A 1 213 ? 3.867 39.906 6.121 1 98.5 213 LEU A N 1
ATOM 1651 C CA . LEU A 1 213 ? 3.568 38.5 6.207 1 98.5 213 LEU A CA 1
ATOM 1652 C C . LEU A 1 213 ? 4.805 37.656 5.883 1 98.5 213 LEU A C 1
ATOM 1654 O O . LEU A 1 213 ? 5.418 37.844 4.828 1 98.5 213 LEU A O 1
ATOM 1658 N N . TYR A 1 214 ? 5.184 36.844 6.801 1 98.62 214 TYR A N 1
ATOM 1659 C CA . TYR A 1 214 ? 6.188 35.812 6.582 1 98.62 214 TYR A CA 1
ATOM 1660 C C . TYR A 1 214 ? 5.543 34.438 6.449 1 98.62 214 TYR A C 1
ATOM 1662 O O . TYR A 1 214 ? 5.066 33.875 7.438 1 98.62 214 TYR A O 1
ATOM 1670 N N . GLY A 1 215 ? 5.457 33.938 5.223 1 98.69 215 GLY A N 1
ATOM 1671 C CA . GLY A 1 215 ? 5.148 32.531 5.023 1 98.69 215 GLY A CA 1
ATOM 1672 C C . GLY A 1 215 ? 6.363 31.641 5.137 1 98.69 215 GLY A C 1
ATOM 1673 O O . GLY A 1 215 ? 7.297 31.734 4.34 1 98.69 215 GLY A O 1
ATOM 1674 N N . VAL A 1 216 ? 6.352 30.719 6.109 1 98.56 216 VAL A N 1
ATOM 1675 C CA . VAL A 1 216 ? 7.562 29.969 6.387 1 98.56 216 VAL A CA 1
ATOM 1676 C C . VAL A 1 216 ? 7.273 28.469 6.27 1 98.56 216 VAL A C 1
ATOM 1678 O O . VAL A 1 216 ? 6.293 27.969 6.832 1 98.56 216 VAL A O 1
ATOM 1681 N N . ILE A 1 217 ? 8.047 27.766 5.523 1 98.44 217 ILE A N 1
ATOM 1682 C CA . ILE A 1 217 ? 8.062 26.297 5.488 1 98.44 217 ILE A CA 1
ATOM 1683 C C . ILE A 1 217 ? 9.289 25.781 6.234 1 98.44 217 ILE A C 1
ATOM 1685 O O . ILE A 1 217 ? 10.414 25.938 5.766 1 98.44 217 ILE A O 1
ATOM 1689 N N . THR A 1 218 ? 9.031 25.156 7.34 1 97.19 218 THR A N 1
ATOM 1690 C CA . THR A 1 218 ? 10.133 24.703 8.188 1 97.19 218 THR A CA 1
ATOM 1691 C C . THR A 1 218 ? 10.578 23.297 7.785 1 97.19 218 THR A C 1
ATOM 1693 O O . THR A 1 218 ? 9.82 22.562 7.16 1 97.19 218 THR A O 1
ATOM 1696 N N . VAL A 1 219 ? 11.789 22.938 8.133 1 94.62 219 VAL A N 1
ATOM 1697 C CA . VAL A 1 219 ? 12.352 21.609 7.914 1 94.62 219 VAL A CA 1
ATOM 1698 C C . VAL A 1 219 ? 12.516 20.891 9.25 1 94.62 219 VAL A C 1
ATOM 1700 O O . VAL A 1 219 ? 12.562 21.531 10.305 1 94.62 219 VAL A O 1
ATOM 1703 N N . GLN A 1 220 ? 12.523 19.562 9.203 1 91.19 220 GLN A N 1
ATOM 1704 C CA . GLN A 1 220 ? 12.898 18.672 10.305 1 91.19 220 GLN A CA 1
ATOM 1705 C C . GLN A 1 220 ? 11.984 18.875 11.508 1 91.19 220 GLN A C 1
ATOM 1707 O O . GLN A 1 220 ? 12.461 18.984 12.641 1 91.19 220 GLN A O 1
ATOM 1712 N N . GLU A 1 221 ? 10.719 19.062 11.25 1 88.31 221 GLU A N 1
ATOM 1713 C CA . GLU A 1 221 ? 9.727 19.109 12.312 1 88.31 221 GLU A CA 1
ATOM 1714 C C . GLU A 1 221 ? 9.586 17.75 12.992 1 88.31 221 GLU A C 1
ATOM 1716 O O . GLU A 1 221 ? 9.484 17.672 14.219 1 88.31 221 GLU A O 1
ATOM 1721 N N . GLU A 1 222 ? 9.633 16.719 12.227 1 84.31 222 GLU A N 1
ATOM 1722 C CA . GLU A 1 222 ? 9.281 15.383 12.695 1 84.31 222 GLU A CA 1
ATOM 1723 C C . GLU A 1 222 ? 10.375 14.805 13.586 1 84.31 222 GLU A C 1
ATOM 1725 O O . GLU A 1 222 ? 10.195 13.742 14.188 1 84.31 222 GLU A O 1
ATOM 1730 N N . VAL A 1 223 ? 11.461 15.453 13.633 1 83.81 223 VAL A N 1
ATOM 1731 C CA . VAL A 1 223 ? 12.57 14.906 14.414 1 83.81 223 VAL A CA 1
ATOM 1732 C C . VAL A 1 223 ? 12.984 15.906 15.492 1 83.81 223 VAL A C 1
ATOM 1734 O O . VAL A 1 223 ? 14.125 15.891 15.953 1 83.81 223 VAL A O 1
ATOM 1737 N N . GLY A 1 224 ? 12.102 16.891 15.82 1 79.75 224 GLY A N 1
ATOM 1738 C CA . GLY A 1 224 ? 12.453 17.734 16.953 1 79.75 224 GLY A CA 1
ATOM 1739 C C . GLY A 1 224 ? 12.117 19.188 16.734 1 79.75 224 GLY A C 1
ATOM 1740 O O . GLY A 1 224 ? 12.742 20.078 17.328 1 79.75 224 GLY A O 1
ATOM 1741 N N . LEU A 1 225 ? 11.289 19.484 15.758 1 83.62 225 LEU A N 1
ATOM 1742 C CA . LEU A 1 225 ? 10.797 20.844 15.539 1 83.62 225 LEU A CA 1
ATOM 1743 C C . LEU A 1 225 ? 11.953 21.812 15.289 1 83.62 225 LEU A C 1
ATOM 1745 O O . LEU A 1 225 ? 11.992 22.906 15.859 1 83.62 225 LEU A O 1
ATOM 1749 N N . ARG A 1 226 ? 12.891 21.422 14.516 1 78.5 226 ARG A N 1
ATOM 1750 C CA . ARG A 1 226 ? 14.18 22.109 14.438 1 78.5 226 ARG A CA 1
ATOM 1751 C C . ARG A 1 226 ? 14.07 23.375 13.594 1 78.5 226 ARG A C 1
ATOM 1753 O O . ARG A 1 226 ? 14.586 24.438 13.977 1 78.5 226 ARG A O 1
ATOM 1760 N N . GLY A 1 227 ? 13.406 23.281 12.492 1 86.25 227 GLY A N 1
ATOM 1761 C CA . GLY A 1 227 ? 13.312 24.422 11.586 1 86.25 227 GLY A CA 1
ATOM 1762 C C . GLY A 1 227 ? 12.602 25.609 12.195 1 86.25 227 GLY A C 1
ATOM 1763 O O . GLY A 1 227 ? 12.953 26.766 11.906 1 86.25 227 GLY A O 1
ATOM 1764 N N . ALA A 1 228 ? 11.68 25.344 13.031 1 89.19 228 ALA A N 1
ATOM 1765 C CA . ALA A 1 228 ? 10.891 26.406 13.664 1 89.19 228 ALA A CA 1
ATOM 1766 C C . ALA A 1 228 ? 11.766 27.281 14.562 1 89.19 228 ALA A C 1
ATOM 1768 O O . ALA A 1 228 ? 11.578 28.484 14.625 1 89.19 228 ALA A O 1
ATOM 1769 N N . VAL A 1 229 ? 12.688 26.688 15.227 1 86.31 229 VAL A N 1
ATOM 1770 C CA . VAL A 1 229 ? 13.57 27.406 16.141 1 86.31 229 VAL A CA 1
ATOM 1771 C C . VAL A 1 229 ? 14.438 28.391 15.352 1 86.31 229 VAL A C 1
ATOM 1773 O O . VAL A 1 229 ? 14.5 29.578 15.688 1 86.31 229 VAL A O 1
ATOM 1776 N N . THR A 1 230 ? 15.016 27.875 14.328 1 89.19 230 THR A N 1
ATOM 1777 C CA . THR A 1 230 ? 15.945 28.703 13.57 1 89.19 230 THR A CA 1
ATOM 1778 C C . THR A 1 230 ? 15.195 29.797 12.812 1 89.19 230 THR A C 1
ATOM 1780 O O . THR A 1 230 ? 15.648 30.953 12.773 1 89.19 230 THR A O 1
ATOM 1783 N N . ALA A 1 231 ? 14.102 29.469 12.242 1 93 231 ALA A N 1
ATOM 1784 C CA . ALA A 1 231 ? 13.305 30.453 11.516 1 93 231 ALA A CA 1
ATOM 1785 C C . ALA A 1 231 ? 12.758 31.531 12.453 1 93 231 ALA A C 1
ATOM 1787 O O . ALA A 1 231 ? 12.758 32.719 12.125 1 93 231 ALA A O 1
ATOM 1788 N N . GLY A 1 232 ? 12.234 31.125 13.578 1 93.5 232 GLY A N 1
ATOM 1789 C CA . GLY A 1 232 ? 11.719 32.062 14.57 1 93.5 232 GLY A CA 1
ATOM 1790 C C . GLY A 1 232 ? 12.758 33.062 15.039 1 93.5 232 GLY A C 1
ATOM 1791 O O . GLY A 1 232 ? 12.477 34.25 15.133 1 93.5 232 GLY A O 1
ATOM 1792 N N . ASN A 1 233 ? 13.922 32.594 15.305 1 92.75 233 ASN A N 1
ATOM 1793 C CA . ASN A 1 233 ? 15.008 33.469 15.766 1 92.75 233 ASN A CA 1
ATOM 1794 C C . ASN A 1 233 ? 15.445 34.438 14.672 1 92.75 233 ASN A C 1
ATOM 1796 O O . ASN A 1 233 ? 15.773 35.594 14.961 1 92.75 233 ASN A O 1
ATOM 1800 N N . ALA A 1 234 ? 15.469 33.969 13.516 1 93.06 234 ALA A N 1
ATOM 1801 C CA . ALA A 1 234 ? 15.922 34.781 12.398 1 93.06 234 ALA A CA 1
ATOM 1802 C C . ALA A 1 234 ? 14.906 35.875 12.078 1 93.06 234 ALA A C 1
ATOM 1804 O O . ALA A 1 234 ? 15.281 37.031 11.82 1 93.06 234 ALA A O 1
ATOM 1805 N N . ILE A 1 235 ? 13.609 35.562 12.086 1 95.25 235 ILE A N 1
ATOM 1806 C CA . ILE A 1 235 ? 12.547 36.469 11.648 1 95.25 235 ILE A CA 1
ATOM 1807 C C . ILE A 1 235 ? 12.102 37.344 12.82 1 95.25 235 ILE A C 1
ATOM 1809 O O . ILE A 1 235 ? 11.805 38.531 12.648 1 95.25 235 ILE A O 1
ATOM 1813 N N . ASN A 1 236 ? 12.102 36.781 14.008 1 95.81 236 ASN A N 1
ATOM 1814 C CA . ASN A 1 236 ? 11.609 37.469 15.203 1 95.81 236 ASN A CA 1
ATOM 1815 C C . ASN A 1 236 ? 10.227 38.062 14.977 1 95.81 236 ASN A C 1
ATOM 1817 O O . ASN A 1 236 ? 10.039 39.281 15.156 1 95.81 236 ASN A O 1
ATOM 1821 N N . PRO A 1 237 ? 9.242 37.25 14.625 1 96.75 237 PRO A N 1
ATOM 1822 C CA . PRO A 1 237 ? 7.898 37.781 14.352 1 96.75 237 PRO A CA 1
ATOM 1823 C C . PRO A 1 237 ? 7.219 38.344 15.602 1 96.75 237 PRO A C 1
ATOM 1825 O O . PRO A 1 237 ? 7.57 37.969 16.719 1 96.75 237 PRO A O 1
ATOM 1828 N N . ASP A 1 238 ? 6.34 39.281 15.422 1 96.5 238 ASP A N 1
ATOM 1829 C CA . ASP A 1 238 ? 5.539 39.812 16.516 1 96.5 238 ASP A CA 1
ATOM 1830 C C . ASP A 1 238 ? 4.543 38.75 17.016 1 96.5 238 ASP A C 1
ATOM 1832 O O . ASP A 1 238 ? 4.219 38.719 18.203 1 96.5 238 ASP A O 1
ATOM 1836 N N . TYR A 1 239 ? 3.973 37.938 16.156 1 96.38 239 TYR A N 1
ATOM 1837 C CA . TYR A 1 239 ? 3.166 36.75 16.484 1 96.38 239 TYR A CA 1
ATOM 1838 C C . TYR A 1 239 ? 3.137 35.781 15.32 1 96.38 239 TYR A C 1
ATOM 1840 O O . TYR A 1 239 ? 3.621 36.062 14.227 1 96.38 239 TYR A O 1
ATOM 1848 N N . ALA A 1 240 ? 2.648 34.562 15.641 1 97.44 240 ALA A N 1
ATOM 1849 C CA . ALA A 1 240 ? 2.713 33.531 14.609 1 97.44 240 ALA A CA 1
ATOM 1850 C C . ALA A 1 240 ? 1.502 32.594 14.68 1 97.44 240 ALA A C 1
ATOM 1852 O O . ALA A 1 240 ? 0.894 32.438 15.742 1 97.44 240 ALA A O 1
ATOM 1853 N N . ILE A 1 241 ? 1.117 32.094 13.562 1 98.12 241 ILE A N 1
ATOM 1854 C CA . ILE A 1 241 ? 0.152 31 13.422 1 98.12 241 ILE A CA 1
ATOM 1855 C C . ILE A 1 241 ? 0.845 29.766 12.852 1 98.12 241 ILE A C 1
ATOM 1857 O O . ILE A 1 241 ? 1.356 29.797 11.727 1 98.12 241 ILE A O 1
ATOM 1861 N N . VAL A 1 242 ? 0.87 28.719 13.602 1 97.81 242 VAL A N 1
ATOM 1862 C CA . VAL A 1 242 ? 1.442 27.453 13.125 1 97.81 242 VAL A CA 1
ATOM 1863 C C . VAL A 1 242 ? 0.345 26.578 12.523 1 97.81 242 VAL A C 1
ATOM 1865 O O . VAL A 1 242 ? -0.667 26.312 13.172 1 97.81 242 VAL A O 1
ATOM 1868 N N . LEU A 1 243 ? 0.518 26.25 11.266 1 98.5 243 LEU A N 1
ATOM 1869 C CA . LEU A 1 243 ? -0.383 25.328 10.586 1 98.5 243 LEU A CA 1
ATOM 1870 C C . LEU A 1 243 ? 0.146 23.906 10.664 1 98.5 243 LEU A C 1
ATOM 1872 O O . LEU A 1 243 ? 1.313 23.641 10.352 1 98.5 243 LEU A O 1
ATOM 1876 N N . ASP A 1 244 ? -0.656 22.984 11.086 1 97.81 244 ASP A N 1
ATOM 1877 C CA . ASP A 1 244 ? -0.297 21.578 11.188 1 97.81 244 ASP A CA 1
ATOM 1878 C C . ASP A 1 244 ? -1.532 20.688 11.078 1 97.81 244 ASP A C 1
ATOM 1880 O O . ASP A 1 244 ? -2.654 21.172 10.953 1 97.81 244 ASP A O 1
ATOM 1884 N N . THR A 1 245 ? -1.307 19.438 10.961 1 97.06 245 THR A N 1
ATOM 1885 C CA . THR A 1 245 ? -2.418 18.484 11.047 1 97.06 245 THR A CA 1
ATOM 1886 C C . THR A 1 245 ? -2.631 18.047 12.492 1 97.06 245 THR A C 1
ATOM 1888 O O . THR A 1 245 ? -1.789 18.297 13.359 1 97.06 245 THR A O 1
ATOM 1891 N N . ILE A 1 246 ? -3.738 17.547 12.742 1 94.5 246 ILE A N 1
ATOM 1892 C CA . ILE A 1 246 ? -4.082 17 14.047 1 94.5 246 ILE A CA 1
ATOM 1893 C C . ILE A 1 246 ? -4.832 15.68 13.875 1 94.5 246 ILE A C 1
ATOM 1895 O O . ILE A 1 246 ? -5.656 15.539 12.969 1 94.5 246 ILE A O 1
ATOM 1899 N N . PRO A 1 247 ? -4.504 14.664 14.68 1 93.62 247 PRO A N 1
ATOM 1900 C CA . PRO A 1 247 ? -5.242 13.406 14.555 1 93.62 247 PRO A CA 1
ATOM 1901 C C . PRO A 1 247 ? -6.734 13.57 14.828 1 93.62 247 PRO A C 1
ATOM 1903 O O . PRO A 1 247 ? -7.125 14.305 15.734 1 93.62 247 PRO A O 1
ATOM 1906 N N . ALA A 1 248 ? -7.508 12.945 14.039 1 94.62 248 ALA A N 1
ATOM 1907 C CA . ALA A 1 248 ? -8.945 12.844 14.281 1 94.62 248 ALA A CA 1
ATOM 1908 C C . ALA A 1 248 ? -9.281 11.602 15.102 1 94.62 248 ALA A C 1
ATOM 1910 O O . ALA A 1 248 ? -8.695 10.539 14.891 1 94.62 248 ALA A O 1
ATOM 1911 N N . GLY A 1 249 ? -10.211 11.773 16.016 1 92.19 249 GLY A N 1
ATOM 1912 C CA . GLY A 1 249 ? -10.539 10.672 16.906 1 92.19 249 GLY A CA 1
ATOM 1913 C C . GLY A 1 249 ? -11.867 10.023 16.594 1 92.19 249 GLY A C 1
ATOM 1914 O O . GLY A 1 249 ? -12.359 9.195 17.359 1 92.19 249 GLY A O 1
ATOM 1915 N N . ASP A 1 250 ? -12.453 10.305 15.508 1 93.94 250 ASP A N 1
ATOM 1916 C CA . ASP A 1 250 ? -13.789 9.82 15.164 1 93.94 250 ASP A CA 1
ATOM 1917 C C . ASP A 1 250 ? -13.711 8.484 14.43 1 93.94 250 ASP A C 1
ATOM 1919 O O . ASP A 1 250 ? -14.328 8.312 13.375 1 93.94 250 ASP A O 1
ATOM 1923 N N . THR A 1 251 ? -12.977 7.57 14.914 1 93.19 251 THR A N 1
ATOM 1924 C CA . THR A 1 251 ? -12.844 6.211 14.414 1 93.19 251 THR A CA 1
ATOM 1925 C C . THR A 1 251 ? -13.211 5.195 15.492 1 93.19 251 THR A C 1
ATOM 1927 O O . THR A 1 251 ? -13.172 5.508 16.688 1 93.19 251 THR A O 1
ATOM 1930 N N . PRO A 1 252 ? -13.555 3.955 15.109 1 91.06 252 PRO A N 1
ATOM 1931 C CA . PRO A 1 252 ? -14.094 2.975 16.062 1 91.06 252 PRO A CA 1
ATOM 1932 C C . PRO A 1 252 ? -13.094 2.602 17.156 1 91.06 252 PRO A C 1
ATOM 1934 O O . PRO A 1 252 ? -13.492 2.145 18.219 1 91.06 252 PRO A O 1
ATOM 1937 N N . ASP A 1 253 ? -11.867 2.785 16.953 1 89.75 253 ASP A N 1
ATOM 1938 C CA . ASP A 1 253 ? -10.852 2.299 17.891 1 89.75 253 ASP A CA 1
ATOM 1939 C C . ASP A 1 253 ? -10.492 3.367 18.922 1 89.75 253 ASP A C 1
ATOM 1941 O O . ASP A 1 253 ? -9.594 3.168 19.75 1 89.75 253 ASP A O 1
ATOM 1945 N N . ILE A 1 254 ? -11.203 4.504 18.922 1 88.88 254 ILE A N 1
ATOM 1946 C CA . ILE A 1 254 ? -10.945 5.602 19.844 1 88.88 254 ILE A CA 1
ATOM 1947 C C . ILE A 1 254 ? -12.25 6.004 20.531 1 88.88 254 ILE A C 1
ATOM 1949 O O . ILE A 1 254 ? -13.297 6.09 19.891 1 88.88 254 ILE A O 1
ATOM 1953 N N . ASP A 1 255 ? -12.156 6.148 21.844 1 88 255 ASP A N 1
ATOM 1954 C CA . ASP A 1 255 ? -13.25 6.84 22.516 1 88 255 ASP A CA 1
ATOM 1955 C C . ASP A 1 255 ? -13.227 8.336 22.219 1 88 255 ASP A C 1
ATOM 1957 O O . ASP A 1 255 ? -12.602 9.109 22.938 1 88 255 ASP A O 1
ATOM 1961 N N . THR A 1 256 ? -13.914 8.68 21.281 1 89.25 256 THR A N 1
ATOM 1962 C CA . THR A 1 256 ? -13.789 10 20.688 1 89.25 256 THR A CA 1
ATOM 1963 C C . THR A 1 256 ? -14.094 11.086 21.719 1 89.25 256 THR A C 1
ATOM 1965 O O . THR A 1 256 ? -13.281 11.992 21.922 1 89.25 256 THR A O 1
ATOM 1968 N N . GLU A 1 257 ? -15.172 11.07 22.438 1 87.94 257 GLU A N 1
ATOM 1969 C CA . GLU A 1 257 ? -15.633 12.125 23.328 1 87.94 257 GLU A CA 1
ATOM 1970 C C . GLU A 1 257 ? -14.703 12.281 24.531 1 87.94 257 GLU A C 1
ATOM 1972 O O . GLU A 1 257 ? -14.516 13.391 25.031 1 87.94 257 GLU A O 1
ATOM 1977 N N . ARG A 1 258 ? -14.086 11.234 24.875 1 84 258 ARG A N 1
ATOM 1978 C CA . ARG A 1 258 ? -13.266 11.273 26.078 1 84 258 ARG A CA 1
ATOM 1979 C C . ARG A 1 258 ? -11.797 11.531 25.734 1 84 258 ARG A C 1
ATOM 1981 O O . ARG A 1 258 ? -11.109 12.25 26.453 1 84 258 ARG A O 1
ATOM 1988 N N . SER A 1 259 ? -11.398 10.922 24.609 1 85.56 259 SER A N 1
ATOM 1989 C CA . SER A 1 259 ? -9.953 10.875 24.391 1 85.56 259 SER A CA 1
ATOM 1990 C C . SER A 1 259 ? -9.523 11.891 23.344 1 85.56 259 SER A C 1
ATOM 1992 O O . SER A 1 259 ? -8.461 12.508 23.469 1 85.56 259 SER A O 1
ATOM 1994 N N . LEU A 1 260 ? -10.273 12.031 22.312 1 89.81 260 LEU A N 1
ATOM 1995 C CA . LEU A 1 260 ? -9.859 12.891 21.203 1 89.81 260 LEU A CA 1
ATOM 1996 C C . LEU A 1 260 ? -11.078 13.367 20.422 1 89.81 260 LEU A C 1
ATOM 1998 O O . LEU A 1 260 ? -11.344 12.867 19.328 1 89.81 260 LEU A O 1
ATOM 2002 N N . PRO A 1 261 ? -11.727 14.406 20.953 1 91.44 261 PRO A N 1
ATOM 2003 C CA . PRO A 1 261 ? -12.945 14.898 20.312 1 91.44 261 PRO A CA 1
ATOM 2004 C C . PRO A 1 261 ? -12.664 15.789 19.109 1 91.44 261 PRO A C 1
ATOM 2006 O O . PRO A 1 261 ? -13.07 16.953 19.094 1 91.44 261 PRO A O 1
ATOM 2009 N N . VAL A 1 262 ? -11.969 15.289 18.125 1 94.31 262 VAL A N 1
ATOM 2010 C CA . VAL A 1 262 ? -11.688 15.914 16.844 1 94.31 262 VAL A CA 1
ATOM 2011 C C . VAL A 1 262 ? -12.289 15.078 15.711 1 94.31 262 VAL A C 1
ATOM 2013 O O . VAL A 1 262 ? -12.078 13.867 15.648 1 94.31 262 VAL A O 1
ATOM 2016 N N . TYR A 1 263 ? -13.055 15.711 14.891 1 95.94 263 TYR A N 1
ATOM 2017 C CA . TYR A 1 263 ? -13.82 15.023 13.859 1 95.94 263 TYR A CA 1
ATOM 2018 C C . TYR A 1 263 ? -13.406 15.484 12.469 1 95.94 263 TYR A C 1
ATOM 2020 O O . TYR A 1 263 ? -13.273 16.688 12.219 1 95.94 263 TYR A O 1
ATOM 2028 N N . LEU A 1 264 ? -13.227 14.477 11.609 1 96.75 264 LEU A N 1
ATOM 2029 C CA . LEU A 1 264 ? -12.953 14.766 10.203 1 96.75 264 LEU A CA 1
ATOM 2030 C C . LEU A 1 264 ? -14.172 15.398 9.539 1 96.75 264 LEU A C 1
ATOM 2032 O O . LEU A 1 264 ? -15.289 14.891 9.664 1 96.75 264 LEU A O 1
ATOM 2036 N N . GLY A 1 265 ? -14 16.516 8.82 1 96.75 265 GLY A N 1
ATOM 2037 C CA . GLY A 1 265 ? -15.062 17.141 8.055 1 96.75 265 GLY A CA 1
ATOM 2038 C C . GLY A 1 265 ? -15.898 18.109 8.859 1 96.75 265 GLY A C 1
ATOM 2039 O O . GLY A 1 265 ? -16.875 18.672 8.359 1 96.75 265 GLY A O 1
ATOM 2040 N N . ARG A 1 266 ? -15.5 18.375 10.062 1 97.19 266 ARG A N 1
ATOM 2041 C CA . ARG A 1 266 ? -16.281 19.297 10.898 1 97.19 266 ARG A CA 1
ATOM 2042 C C . ARG A 1 266 ? -15.523 20.594 11.125 1 97.19 266 ARG A C 1
ATOM 2044 O O . ARG A 1 266 ? -15.719 21.266 12.141 1 97.19 266 ARG A O 1
ATOM 2051 N N . GLY A 1 267 ? -14.57 20.922 10.195 1 97.81 267 GLY A N 1
ATOM 2052 C CA . GLY A 1 267 ? -13.836 22.172 10.25 1 97.81 267 GLY A CA 1
ATOM 2053 C C . GLY A 1 267 ? -12.445 22.031 10.836 1 97.81 267 GLY A C 1
ATOM 2054 O O . GLY A 1 267 ? -12.094 20.969 11.367 1 97.81 267 GLY A O 1
ATOM 2055 N N . PRO A 1 268 ? -11.633 23.078 10.719 1 98.5 268 PRO A N 1
ATOM 2056 C CA . PRO A 1 268 ? -10.289 23.094 11.312 1 98.5 268 PRO A CA 1
ATOM 2057 C C . PRO A 1 268 ? -10.32 22.969 12.836 1 98.5 268 PRO A C 1
ATOM 2059 O O . PRO A 1 268 ? -11.367 23.156 13.461 1 98.5 268 PRO A O 1
ATOM 2062 N N . ALA A 1 269 ? -9.195 22.562 13.352 1 97.44 269 ALA A N 1
ATOM 2063 C CA . ALA A 1 269 ? -9.047 22.453 14.805 1 97.44 269 ALA A CA 1
ATOM 2064 C C . ALA A 1 269 ? -8.047 23.484 15.328 1 97.44 269 ALA A C 1
ATOM 2066 O O . ALA A 1 269 ? -7.125 23.891 14.609 1 97.44 269 ALA A O 1
ATOM 2067 N N . CYS A 1 270 ? -8.258 23.953 16.469 1 96.81 270 CYS A N 1
ATOM 2068 C CA . CYS A 1 270 ? -7.359 24.844 17.203 1 96.81 270 CYS A CA 1
ATOM 2069 C C . CYS A 1 270 ? -7.027 24.297 18.578 1 96.81 270 CYS A C 1
ATOM 2071 O O . CYS A 1 270 ? -7.719 24.594 19.547 1 96.81 270 CYS A O 1
ATOM 2073 N N . PRO A 1 271 ? -5.977 23.469 18.641 1 92.94 271 PRO A N 1
ATOM 2074 C CA . PRO A 1 271 ? -5.562 23.016 19.984 1 92.94 271 PRO A CA 1
ATOM 2075 C C . PRO A 1 271 ? -5.082 24.172 20.859 1 92.94 271 PRO A C 1
ATOM 2077 O O . PRO A 1 271 ? -4.137 24.875 20.5 1 92.94 271 PRO A O 1
ATOM 2080 N N . LEU A 1 272 ? -5.691 24.328 22.016 1 90.69 272 LEU A N 1
ATOM 2081 C CA . LEU A 1 272 ? -5.41 25.438 22.922 1 90.69 272 LEU A CA 1
ATOM 2082 C C . LEU A 1 272 ? -4.156 25.156 23.734 1 90.69 272 LEU A C 1
ATOM 2084 O O . LEU A 1 272 ? -3.449 26.094 24.141 1 90.69 272 LEU A O 1
ATOM 2088 N N . ALA A 1 273 ? -3.934 23.922 24 1 86 273 ALA A N 1
ATOM 2089 C CA . ALA A 1 273 ? -2.736 23.453 24.688 1 86 273 ALA A CA 1
ATOM 2090 C C . ALA A 1 273 ? -2.344 22.047 24.234 1 86 273 ALA A C 1
ATOM 2092 O O . ALA A 1 273 ? -3.209 21.219 23.969 1 86 273 ALA A O 1
ATOM 2093 N N . ASP A 1 274 ? -1.043 21.891 24.047 1 80.5 274 ASP A N 1
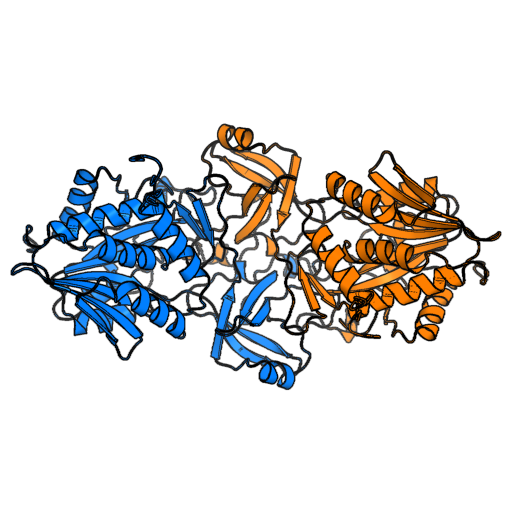ATOM 2094 C CA . ASP A 1 274 ? -0.546 20.578 23.656 1 80.5 274 ASP A CA 1
ATOM 2095 C C . ASP A 1 274 ? 0.783 20.266 24.344 1 80.5 274 ASP A C 1
ATOM 2097 O O . ASP A 1 274 ? 1.496 21.188 24.766 1 80.5 274 ASP A O 1
ATOM 2101 N N . SER A 1 275 ? 0.971 18.984 24.562 1 74.56 275 SER A N 1
ATOM 2102 C CA . SER A 1 275 ? 2.199 18.562 25.219 1 74.56 275 SER A CA 1
ATOM 2103 C C . SER A 1 275 ? 2.607 17.156 24.766 1 74.56 275 SER A C 1
ATOM 2105 O O . SER A 1 275 ? 1.797 16.422 24.188 1 74.56 275 SER A O 1
ATOM 2107 N N . VAL A 1 276 ? 3.873 16.906 24.828 1 72.31 276 VAL A N 1
ATOM 2108 C CA . VAL A 1 276 ? 4.375 15.555 24.641 1 72.31 276 VAL A CA 1
ATOM 2109 C C . VAL A 1 276 ? 4.711 14.922 25.984 1 72.31 276 VAL A C 1
ATOM 2111 O O . VAL A 1 276 ? 5.613 15.391 26.688 1 72.31 276 VAL A O 1
ATOM 2114 N N . SER A 1 277 ? 3.955 13.93 26.25 1 62.91 277 SER A N 1
ATOM 2115 C CA . SER A 1 277 ? 4.129 13.273 27.531 1 62.91 277 SER A CA 1
ATOM 2116 C C . SER A 1 277 ? 5.574 12.836 27.734 1 62.91 277 SER A C 1
ATOM 2118 O O . SER A 1 277 ? 6.215 12.328 26.812 1 62.91 277 SER A O 1
ATOM 2120 N N . GLY A 1 278 ? 5.965 13.062 28.891 1 56.81 278 GLY A N 1
ATOM 2121 C CA . GLY A 1 278 ? 7.301 12.609 29.234 1 56.81 278 GLY A CA 1
ATOM 2122 C C . GLY A 1 278 ? 8.391 13.578 28.812 1 56.81 278 GLY A C 1
ATOM 2123 O O . GLY A 1 278 ? 9.578 13.305 28.984 1 56.81 278 GLY A O 1
ATOM 2124 N N . THR A 1 279 ? 7.902 14.609 28.172 1 66 279 THR A N 1
ATOM 2125 C CA . THR A 1 279 ? 8.875 15.625 27.781 1 66 279 THR A CA 1
ATOM 2126 C C . THR A 1 279 ? 8.516 16.984 28.375 1 66 279 THR A C 1
ATOM 2128 O O . THR A 1 279 ? 7.504 17.109 29.062 1 66 279 THR A O 1
ATOM 2131 N N . MET A 1 280 ? 9.336 17.906 28.203 1 59.84 280 MET A N 1
ATOM 2132 C CA . MET A 1 280 ? 9.109 19.281 28.656 1 59.84 280 MET A CA 1
ATOM 2133 C C . MET A 1 280 ? 8.445 20.109 27.578 1 59.84 280 MET A C 1
ATOM 2135 O O . MET A 1 280 ? 8.281 21.328 27.734 1 59.84 280 MET A O 1
ATOM 2139 N N . ILE A 1 281 ? 8.039 19.359 26.625 1 72.38 281 ILE A N 1
ATOM 2140 C CA . ILE A 1 281 ? 7.426 20.109 25.531 1 72.38 281 ILE A CA 1
ATOM 2141 C C . ILE A 1 281 ? 5.977 20.438 25.875 1 72.38 281 ILE A C 1
ATOM 2143 O O . ILE A 1 281 ? 5.184 19.531 26.156 1 72.38 281 ILE A O 1
ATOM 2147 N N . PHE A 1 282 ? 5.641 21.641 26.078 1 72.75 282 PHE A N 1
ATOM 2148 C CA . PHE A 1 282 ? 4.309 22.141 26.375 1 72.75 282 PHE A CA 1
ATOM 2149 C C . PHE A 1 282 ? 4.039 23.438 25.625 1 72.75 282 PHE A C 1
ATOM 2151 O O . PHE A 1 282 ? 4.941 24.25 25.438 1 72.75 282 PHE A O 1
ATOM 2158 N N . ASN A 1 283 ? 2.881 23.531 25.125 1 82.81 283 ASN A N 1
ATOM 2159 C CA . ASN A 1 283 ? 2.453 24.766 24.469 1 82.81 283 ASN A CA 1
ATOM 2160 C C . ASN A 1 283 ? 1.023 25.141 24.859 1 82.81 283 ASN A C 1
ATOM 2162 O O . ASN A 1 283 ? 0.149 24.266 24.922 1 82.81 283 ASN A O 1
ATOM 2166 N N . HIS A 1 284 ? 0.878 26.344 25.312 1 85.06 284 HIS A N 1
ATOM 2167 C CA . HIS A 1 284 ? -0.426 26.984 25.406 1 85.06 284 HIS A CA 1
ATOM 2168 C C . HIS A 1 284 ? -0.507 28.203 24.5 1 85.06 284 HIS A C 1
ATOM 2170 O O . HIS A 1 284 ? 0.311 29.125 24.609 1 85.06 284 HIS A O 1
ATOM 2176 N N . ILE A 1 285 ? -1.459 28.219 23.656 1 89.38 285 ILE A N 1
ATOM 2177 C CA . ILE A 1 285 ? -1.484 29.281 22.656 1 89.38 285 ILE A CA 1
ATOM 2178 C C . ILE A 1 285 ? -1.833 30.609 23.344 1 89.38 285 ILE A C 1
ATOM 2180 O O . ILE A 1 285 ? -2.516 30.625 24.359 1 89.38 285 ILE A O 1
ATOM 2184 N N . HIS A 1 286 ? -1.344 31.672 22.781 1 91.94 286 HIS A N 1
ATOM 2185 C CA . HIS A 1 286 ? -1.562 33 23.312 1 91.94 286 HIS A CA 1
ATOM 2186 C C . HIS A 1 286 ? -3.031 33.406 23.234 1 91.94 286 HIS A C 1
ATOM 2188 O O . HIS A 1 286 ? -3.672 33.219 22.203 1 91.94 286 HIS A O 1
ATOM 2194 N N . PRO A 1 287 ? -3.6 33.969 24.281 1 91.38 287 PRO A N 1
ATOM 2195 C CA . PRO A 1 287 ? -5.039 34.25 24.328 1 91.38 287 PRO A CA 1
ATOM 2196 C C . PRO A 1 287 ? -5.48 35.219 23.219 1 91.38 287 PRO A C 1
ATOM 2198 O O . PRO A 1 287 ? -6.57 35.062 22.656 1 91.38 287 PRO A O 1
ATOM 2201 N N . LYS A 1 288 ? -4.688 36.188 22.938 1 93 288 LYS A N 1
ATOM 2202 C CA . LYS A 1 288 ? -5.066 37.156 21.906 1 93 288 LYS A CA 1
ATOM 2203 C C . LYS A 1 288 ? -5.02 36.5 20.516 1 93 288 LYS A C 1
ATOM 2205 O O . LYS A 1 288 ? -5.828 36.844 19.641 1 93 288 LYS A O 1
ATOM 2210 N N . VAL A 1 289 ? -4.039 35.656 20.297 1 95.44 289 VAL A N 1
ATOM 2211 C CA . VAL A 1 289 ? -3.951 34.969 19.031 1 95.44 289 VAL A CA 1
ATOM 2212 C C . VAL A 1 289 ? -5.125 34 18.875 1 95.44 289 VAL A C 1
ATOM 2214 O O . VAL A 1 289 ? -5.691 33.844 17.797 1 95.44 289 VAL A O 1
ATOM 2217 N N . ARG A 1 290 ? -5.492 33.344 19.938 1 94 290 ARG A N 1
ATOM 2218 C CA . ARG A 1 290 ? -6.684 32.5 19.938 1 94 290 ARG A CA 1
ATOM 2219 C C . ARG A 1 290 ? -7.914 33.312 19.516 1 94 290 ARG A C 1
ATOM 2221 O O . ARG A 1 290 ? -8.711 32.844 18.688 1 94 290 ARG A O 1
ATOM 2228 N N . GLU A 1 291 ? -8.055 34.469 20.125 1 94.56 291 GLU A N 1
ATOM 2229 C CA . GLU A 1 291 ? -9.188 35.344 19.797 1 94.56 291 GLU A CA 1
ATOM 2230 C C . GLU A 1 291 ? -9.219 35.688 18.312 1 94.56 291 GLU A C 1
ATOM 2232 O O . GLU A 1 291 ? -10.281 35.688 17.703 1 94.56 291 GLU A O 1
ATOM 2237 N N . MET A 1 292 ? -8.07 35.969 17.781 1 96.44 292 MET A N 1
ATOM 2238 C CA . MET A 1 292 ? -7.973 36.25 16.359 1 96.44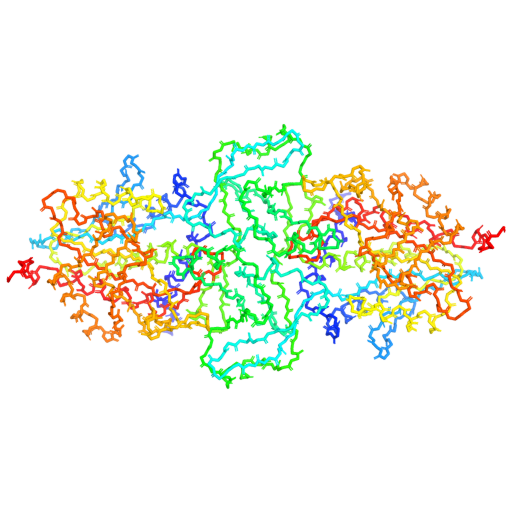 292 MET A CA 1
ATOM 2239 C C . MET A 1 292 ? -8.469 35.094 15.516 1 96.44 292 MET A C 1
ATOM 2241 O O . MET A 1 292 ? -9.219 35.281 14.555 1 96.44 292 MET A O 1
ATOM 2245 N N . ILE A 1 293 ? -8.031 33.844 15.875 1 97.69 293 ILE A N 1
ATOM 2246 C CA . ILE A 1 293 ? -8.398 32.625 15.148 1 97.69 293 ILE A CA 1
ATOM 2247 C C . ILE A 1 293 ? -9.906 32.406 15.234 1 97.69 293 ILE A C 1
ATOM 2249 O O . ILE A 1 293 ? -10.57 32.188 14.219 1 97.69 293 ILE A O 1
ATOM 2253 N N . GLU A 1 294 ? -10.477 32.562 16.375 1 97 294 GLU A N 1
ATOM 2254 C CA . GLU A 1 294 ? -11.898 32.344 16.594 1 97 294 GLU A CA 1
ATOM 2255 C C . GLU A 1 294 ? -12.742 33.375 15.867 1 97 294 GLU A C 1
ATOM 2257 O O . GLU A 1 294 ? -13.773 33.062 15.273 1 97 294 GLU A O 1
ATOM 2262 N N . GLU A 1 295 ? -12.344 34.625 15.961 1 97.5 295 GLU A N 1
ATOM 2263 C CA . GLU A 1 295 ? -13.062 35.688 15.289 1 97.5 295 GLU A CA 1
ATOM 2264 C C . GLU A 1 295 ? -13.102 35.469 13.773 1 97.5 295 GLU A C 1
ATOM 2266 O O . GLU A 1 295 ? -14.141 35.656 13.141 1 97.5 295 GLU A O 1
ATOM 2271 N N . GLN A 1 296 ? -11.938 35.125 13.273 1 97.62 296 GLN A N 1
ATOM 2272 C CA . GLN A 1 296 ? -11.875 34.906 11.828 1 97.62 296 GLN A CA 1
ATOM 2273 C C . GLN A 1 296 ? -12.648 33.688 11.398 1 97.62 296 GLN A C 1
ATOM 2275 O O . GLN A 1 296 ? -13.242 33.656 10.32 1 97.62 296 GLN A O 1
ATOM 2280 N N . ALA A 1 297 ? -12.633 32.594 12.234 1 98.19 297 ALA A N 1
ATOM 2281 C CA . ALA A 1 297 ? -13.477 31.438 11.961 1 98.19 297 ALA A CA 1
ATOM 2282 C C . ALA A 1 297 ? -14.945 31.828 11.875 1 98.19 297 ALA A C 1
ATOM 2284 O O . ALA A 1 297 ? -15.656 31.422 10.953 1 98.19 297 ALA A O 1
ATOM 2285 N N . GLU A 1 298 ? -15.367 32.656 12.773 1 97.44 298 GLU A N 1
ATOM 2286 C CA . GLU A 1 298 ? -16.75 33.125 12.797 1 97.44 298 GLU A CA 1
ATOM 2287 C C . GLU A 1 298 ? -17.062 34 11.578 1 97.44 298 GLU A C 1
ATOM 2289 O O . GLU A 1 298 ? -18.078 33.781 10.914 1 97.44 298 GLU A O 1
ATOM 2294 N N . LYS A 1 299 ? -16.234 34.938 11.312 1 97.31 299 LYS A N 1
ATOM 2295 C CA . LYS A 1 299 ? -16.422 35.844 10.18 1 97.31 299 LYS A CA 1
ATOM 2296 C C . LYS A 1 299 ? -16.516 35.062 8.867 1 97.31 299 LYS A C 1
ATOM 2298 O O . LYS A 1 299 ? -17.281 35.438 7.973 1 97.31 299 LYS A O 1
ATOM 2303 N N . ALA A 1 300 ? -15.734 34 8.758 1 96.94 300 ALA A N 1
ATOM 2304 C CA . ALA A 1 300 ? -15.68 33.219 7.527 1 96.94 300 ALA A CA 1
ATOM 2305 C C . ALA A 1 300 ? -16.75 32.125 7.52 1 96.94 300 ALA A C 1
ATOM 2307 O O . ALA A 1 300 ? -16.875 31.375 6.555 1 96.94 300 ALA A O 1
ATOM 2308 N N . ASN A 1 301 ? -17.516 31.969 8.555 1 97.25 301 ASN A N 1
ATOM 2309 C CA . ASN A 1 301 ? -18.516 30.922 8.711 1 97.25 301 ASN A CA 1
ATOM 2310 C C . ASN A 1 301 ? -17.906 29.531 8.625 1 97.25 301 ASN A C 1
ATOM 2312 O O . ASN A 1 301 ? -18.375 28.672 7.863 1 97.25 301 ASN A O 1
ATOM 2316 N N . VAL A 1 302 ? -16.781 29.406 9.281 1 97.62 302 VAL A N 1
ATOM 2317 C CA . VAL A 1 302 ? -16.078 28.125 9.375 1 97.62 302 VAL A CA 1
ATOM 2318 C C . VAL A 1 302 ? -16.188 27.578 10.797 1 97.62 302 VAL A C 1
ATOM 2320 O O . VAL A 1 302 ? -15.852 28.281 11.758 1 97.62 302 VAL A O 1
ATOM 2323 N N . SER A 1 303 ? -16.734 26.375 10.914 1 97.44 303 SER A N 1
ATOM 2324 C CA . SER A 1 303 ? -16.75 25.734 12.227 1 97.44 303 SER A CA 1
ATOM 2325 C C . SER A 1 303 ? -15.328 25.438 12.719 1 97.44 303 SER A C 1
ATOM 2327 O O . SER A 1 303 ? -14.484 24.984 11.945 1 97.44 303 SER A O 1
ATOM 2329 N N . LEU A 1 304 ? -15.055 25.797 13.961 1 97.75 304 LEU A N 1
ATOM 2330 C CA . LEU A 1 304 ? -13.742 25.594 14.555 1 97.75 304 LEU A CA 1
ATOM 2331 C C . LEU A 1 304 ? -13.828 24.641 15.734 1 97.75 304 LEU A C 1
ATOM 2333 O O . LEU A 1 304 ? -14.641 24.828 16.641 1 97.75 304 LEU A O 1
ATOM 2337 N N . GLN A 1 305 ? -13 23.594 15.68 1 97 305 GLN A N 1
ATOM 2338 C CA . GLN A 1 305 ? -12.945 22.625 16.766 1 97 305 GLN A CA 1
ATOM 2339 C C . GLN A 1 305 ? -11.859 22.984 17.766 1 97 305 GLN A C 1
ATOM 2341 O O . GLN A 1 305 ? -10.664 22.953 17.438 1 97 305 GLN A O 1
ATOM 2346 N N . THR A 1 306 ? -12.266 23.359 18.984 1 94.56 306 THR A N 1
ATOM 2347 C CA . THR A 1 306 ? -11.289 23.688 20.016 1 94.56 306 THR A CA 1
ATOM 2348 C C . THR A 1 306 ? -11.141 22.547 21.016 1 94.56 306 THR A C 1
ATOM 2350 O O . THR A 1 306 ? -12.125 21.891 21.375 1 94.56 306 THR A O 1
ATOM 2353 N N . LEU A 1 307 ? -9.797 22.297 21.391 1 90 307 LEU A N 1
ATOM 2354 C CA . LEU A 1 307 ? -9.531 21.219 22.328 1 90 307 LEU A CA 1
ATOM 2355 C C . LEU A 1 307 ? -8.18 21.406 23 1 90 307 LEU A C 1
ATOM 2357 O O . LEU A 1 307 ? -7.426 22.312 22.656 1 90 307 LEU A O 1
ATOM 2361 N N . THR A 1 308 ? -7.984 20.594 24.047 1 86.31 308 THR A N 1
ATOM 2362 C CA . THR A 1 308 ? -6.66 20.438 24.641 1 86.31 308 THR A CA 1
ATOM 2363 C C . THR A 1 308 ? -6.137 19.016 24.453 1 86.31 308 THR A C 1
ATOM 2365 O O . THR A 1 308 ? -6.91 18.062 24.469 1 86.31 308 THR A O 1
ATOM 2368 N N . LEU A 1 309 ? -4.941 18.906 24.125 1 83 309 LEU A N 1
ATOM 2369 C CA . LEU A 1 309 ? -4.266 17.609 24.031 1 83 309 LEU A CA 1
ATOM 2370 C C . LEU A 1 309 ? -3.076 17.547 24.984 1 83 309 LEU A C 1
ATOM 2372 O O . LEU A 1 309 ? -1.926 17.672 24.547 1 83 309 LEU A O 1
ATOM 2376 N N . LEU A 1 310 ? -3.469 17.359 26.234 1 78.31 310 LEU A N 1
ATOM 2377 C CA . LEU A 1 310 ? -2.451 17.328 27.281 1 78.31 310 LEU A CA 1
ATOM 2378 C C . LEU A 1 310 ? -2.131 15.898 27.688 1 78.31 310 LEU A C 1
ATOM 2380 O O . LEU A 1 310 ? -3.039 15.109 27.953 1 78.31 310 LEU A O 1
ATOM 2384 N N . GLY A 1 311 ? -0.977 15.469 27.547 1 63.62 311 GLY A N 1
ATOM 2385 C CA . GLY A 1 311 ? -0.597 14.125 27.953 1 63.62 311 GLY A CA 1
ATOM 2386 C C . GLY A 1 311 ? -0.435 13.172 26.781 1 63.62 311 GLY A C 1
ATOM 2387 O O . GLY A 1 311 ? -0.041 12.016 26.953 1 63.62 311 GLY A O 1
ATOM 2388 N N . ASP A 1 312 ? -0.792 13.625 25.75 1 66.25 312 ASP A N 1
ATOM 2389 C CA . ASP A 1 312 ? -0.653 12.805 24.562 1 66.25 312 ASP A CA 1
ATOM 2390 C C . ASP A 1 312 ? 0.656 13.102 23.828 1 66.25 312 ASP A C 1
ATOM 2392 O O . ASP A 1 312 ? 1.526 13.789 24.375 1 66.25 312 ASP A O 1
ATOM 2396 N N . PHE A 1 313 ? 0.933 12.391 22.797 1 71.94 313 PHE A N 1
ATOM 2397 C CA . PHE A 1 313 ? 2.146 12.578 22.016 1 71.94 313 PHE A CA 1
ATOM 2398 C C . PHE A 1 313 ? 1.871 13.438 20.797 1 71.94 313 PHE A C 1
ATOM 2400 O O . PHE A 1 313 ? 2.051 12.992 19.656 1 71.94 313 PHE A O 1
ATOM 2407 N N . TYR A 1 314 ? 1.342 14.648 21.047 1 80.69 314 TYR A N 1
ATOM 2408 C CA . TYR A 1 314 ? 1.076 15.594 19.984 1 80.69 314 TYR A CA 1
ATOM 2409 C C . TYR A 1 314 ? 1.812 16.906 20.219 1 80.69 314 TYR A C 1
ATOM 2411 O O . TYR A 1 314 ? 1.827 17.422 21.344 1 80.69 314 TYR A O 1
ATOM 2419 N N . THR A 1 315 ? 2.523 17.281 19.25 1 82.81 315 THR A N 1
ATOM 2420 C CA . THR A 1 315 ? 3.172 18.594 19.297 1 82.81 315 THR A CA 1
ATOM 2421 C C . THR A 1 315 ? 3.373 19.141 17.875 1 82.81 315 THR A C 1
ATOM 2423 O O . THR A 1 315 ? 3.162 18.422 16.891 1 82.81 315 THR A O 1
ATOM 2426 N N . THR A 1 316 ? 3.52 20.422 17.875 1 89.56 316 THR A N 1
ATOM 2427 C CA . THR A 1 316 ? 3.771 21.125 16.625 1 89.56 316 THR A CA 1
ATOM 2428 C C . THR A 1 316 ? 4.93 22.109 16.766 1 89.56 316 THR A C 1
ATOM 2430 O O . THR A 1 316 ? 5.453 22.297 17.875 1 89.56 316 THR A O 1
ATOM 2433 N N . ASP A 1 317 ? 5.27 22.703 15.695 1 91.62 317 ASP A N 1
ATOM 2434 C CA . ASP A 1 317 ? 6.312 23.719 15.68 1 91.62 317 ASP A CA 1
ATOM 2435 C C . ASP A 1 317 ? 5.977 24.859 16.641 1 91.62 317 ASP A C 1
ATOM 2437 O O . ASP A 1 317 ? 6.852 25.656 17 1 91.62 317 ASP A O 1
ATOM 2441 N N . ALA A 1 318 ? 4.742 24.969 17.031 1 90.56 318 ALA A N 1
ATOM 2442 C CA . ALA A 1 318 ? 4.328 26.047 17.922 1 90.56 318 ALA A CA 1
ATOM 2443 C C . ALA A 1 318 ? 5.098 25.984 19.25 1 90.56 318 ALA A C 1
ATOM 2445 O O . ALA A 1 318 ? 5.445 27.031 19.812 1 90.56 318 ALA A O 1
ATOM 2446 N N . ALA A 1 319 ? 5.375 24.797 19.672 1 87.19 319 ALA A N 1
ATOM 2447 C CA . ALA A 1 319 ? 6.055 24.609 20.953 1 87.19 319 ALA A CA 1
ATOM 2448 C C . ALA A 1 319 ? 7.453 25.203 20.922 1 87.19 319 ALA A C 1
ATOM 2450 O O . ALA A 1 319 ? 7.871 25.875 21.875 1 87.19 319 ALA A O 1
ATOM 2451 N N . SER A 1 320 ? 8.141 25.016 19.875 1 87.69 320 SER A N 1
ATOM 2452 C CA . SER A 1 320 ? 9.5 25.531 19.75 1 87.69 320 SER A CA 1
ATOM 2453 C C . SER A 1 320 ? 9.492 27 19.344 1 87.69 320 SER A C 1
ATOM 2455 O O . SER A 1 320 ? 10.32 27.781 19.828 1 87.69 320 SER A O 1
ATOM 2457 N N . LEU A 1 321 ? 8.586 27.344 18.516 1 90.38 321 LEU A N 1
ATOM 2458 C CA . LEU A 1 321 ? 8.508 28.703 18 1 90.38 321 LEU A CA 1
ATOM 2459 C C . LEU A 1 321 ? 8.172 29.688 19.125 1 90.38 321 LEU A C 1
ATOM 2461 O O . LEU A 1 321 ? 8.711 30.797 19.172 1 90.38 321 LEU A O 1
ATOM 2465 N N . ALA A 1 322 ? 7.344 29.312 20.047 1 88.44 322 ALA A N 1
ATOM 2466 C CA . ALA A 1 322 ? 6.895 30.172 21.141 1 88.44 322 ALA A CA 1
ATOM 2467 C C . ALA A 1 322 ? 8.062 30.578 22.031 1 88.44 322 ALA A C 1
ATOM 2469 O O . ALA A 1 322 ? 8.008 31.625 22.703 1 88.44 322 ALA A O 1
ATOM 2470 N N . LEU A 1 323 ? 9.109 29.844 21.953 1 86.75 323 LEU A N 1
ATOM 2471 C CA . LEU A 1 323 ? 10.219 30.047 22.891 1 86.75 323 LEU A CA 1
ATOM 2472 C C . LEU A 1 323 ? 11.359 30.812 22.219 1 86.75 323 LEU A C 1
ATOM 2474 O O . LEU A 1 323 ? 12.398 31.047 22.844 1 86.75 323 LEU A O 1
ATOM 2478 N N . THR A 1 324 ? 11.188 31.156 21.031 1 89.44 324 THR A N 1
ATOM 2479 C CA . THR A 1 324 ? 12.266 31.828 20.328 1 89.44 324 THR A CA 1
ATOM 2480 C C . THR A 1 324 ? 12.359 33.281 20.766 1 89.44 324 THR A C 1
ATOM 2482 O O . THR A 1 324 ? 11.359 33.875 21.172 1 89.44 324 THR A O 1
ATOM 2485 N N . ASN A 1 325 ? 13.586 33.875 20.766 1 91.62 325 ASN A N 1
ATOM 2486 C CA . ASN A 1 325 ? 13.875 35.25 21.141 1 91.62 325 ASN A CA 1
ATOM 2487 C C . ASN A 1 325 ? 13.266 35.594 22.5 1 91.62 325 ASN A C 1
ATOM 2489 O O . ASN A 1 325 ? 13.539 34.906 23.5 1 91.62 325 ASN A O 1
ATOM 2493 N N . LYS A 1 326 ? 12.445 36.656 22.594 1 87.81 326 LYS A N 1
ATOM 2494 C CA . LYS A 1 326 ? 11.844 37.062 23.859 1 87.81 326 LYS A CA 1
ATOM 2495 C C . LYS A 1 326 ? 10.461 36.438 24.031 1 87.81 326 LYS A C 1
ATOM 2497 O O . LYS A 1 326 ? 9.688 36.875 24.891 1 87.81 326 LYS A O 1
ATOM 2502 N N . GLY A 1 327 ? 10.234 35.406 23.281 1 88.06 327 GLY A N 1
ATOM 2503 C CA . GLY A 1 327 ? 8.898 34.812 23.281 1 88.06 327 GLY A CA 1
ATOM 2504 C C . GLY A 1 327 ? 8.016 35.344 22.172 1 88.06 327 GLY A C 1
ATOM 2505 O O . GLY A 1 327 ? 8.023 36.562 21.891 1 88.06 327 GLY A O 1
ATOM 2506 N N . VAL A 1 328 ? 7.359 34.438 21.5 1 91.69 328 VAL A N 1
ATOM 2507 C CA . VAL A 1 328 ? 6.48 34.812 20.391 1 91.69 328 VAL A CA 1
ATOM 2508 C C . VAL A 1 328 ? 5.059 34.344 20.672 1 91.69 328 VAL A C 1
ATOM 2510 O O . VAL A 1 328 ? 4.832 33.156 20.922 1 91.69 328 VAL A O 1
ATOM 2513 N N . PRO A 1 329 ? 4.086 35.281 20.828 1 93.56 329 PRO A N 1
ATOM 2514 C CA . PRO A 1 329 ? 2.697 34.812 20.859 1 93.56 329 PRO A CA 1
ATOM 2515 C C . PRO A 1 329 ? 2.355 33.906 19.672 1 93.56 329 PRO A C 1
ATOM 2517 O O . PRO A 1 329 ? 2.57 34.281 18.516 1 93.56 329 PRO A O 1
ATOM 2520 N N . VAL A 1 330 ? 1.83 32.688 20.016 1 94.44 330 VAL A N 1
ATOM 2521 C CA . VAL A 1 330 ? 1.604 31.719 18.938 1 94.44 330 VAL A CA 1
ATOM 2522 C C . VAL A 1 330 ? 0.181 31.172 19.031 1 94.44 330 VAL A C 1
ATOM 2524 O O . VAL A 1 330 ? -0.413 31.141 20.109 1 94.44 330 VAL A O 1
ATOM 2527 N N . GLY A 1 331 ? -0.389 30.922 17.906 1 95.75 331 GLY A N 1
ATOM 2528 C CA . GLY A 1 331 ? -1.594 30.125 17.75 1 95.75 331 GLY A CA 1
ATOM 2529 C C . GLY A 1 331 ? -1.426 28.969 16.797 1 95.75 331 GLY A C 1
ATOM 2530 O O . GLY A 1 331 ? -0.404 28.875 16.109 1 95.75 331 GLY A O 1
ATOM 2531 N N . ILE A 1 332 ? -2.377 28.062 16.875 1 96.75 332 ILE A N 1
ATOM 2532 C CA . ILE A 1 332 ? -2.342 26.891 16.016 1 96.75 332 ILE A CA 1
ATOM 2533 C C . ILE A 1 332 ? -3.674 26.75 15.273 1 96.75 332 ILE A C 1
ATOM 2535 O O . ILE A 1 332 ? -4.738 26.906 15.875 1 96.75 332 ILE A O 1
ATOM 2539 N N . VAL A 1 333 ? -3.652 26.578 14.031 1 98.31 333 VAL A N 1
ATOM 2540 C CA . VAL A 1 333 ? -4.797 26.156 13.234 1 98.31 333 VAL A CA 1
ATOM 2541 C C . VAL A 1 333 ? -4.461 24.844 12.516 1 98.31 333 VAL A C 1
ATOM 2543 O O . VAL A 1 333 ? -3.498 24.781 11.75 1 98.31 333 VAL A O 1
ATOM 2546 N N . SER A 1 334 ? -5.238 23.844 12.719 1 97.94 334 SER A N 1
ATOM 2547 C CA . SER A 1 334 ? -4.871 22.5 12.266 1 97.94 334 SER A CA 1
ATOM 2548 C C . SER A 1 334 ? -5.957 21.906 11.383 1 97.94 334 SER A C 1
ATOM 2550 O O . SER A 1 334 ? -7.133 22.234 11.516 1 97.94 334 SER A O 1
ATOM 2552 N N . THR A 1 335 ? -5.57 21.109 10.461 1 98.38 335 THR A N 1
ATOM 2553 C CA . THR A 1 335 ? -6.484 20.297 9.672 1 98.38 335 THR A CA 1
ATOM 2554 C C . THR A 1 335 ? -6.609 18.891 10.266 1 98.38 335 THR A C 1
ATOM 2556 O O . THR A 1 335 ? -5.609 18.172 10.398 1 98.38 335 THR A O 1
ATOM 2559 N N . PRO A 1 336 ? -7.805 18.484 10.633 1 97.56 336 PRO A N 1
ATOM 2560 C CA . PRO A 1 336 ? -7.984 17.109 11.117 1 97.56 336 PRO A CA 1
ATOM 2561 C C . PRO A 1 336 ? -7.609 16.062 10.062 1 97.56 336 PRO A C 1
ATOM 2563 O O . PRO A 1 336 ? -7.891 16.25 8.875 1 97.56 336 PRO A O 1
ATOM 2566 N N . ARG A 1 337 ? -6.969 15.016 10.508 1 96.75 337 ARG A N 1
ATOM 2567 C CA . ARG A 1 337 ? -6.625 13.906 9.625 1 96.75 337 ARG A CA 1
ATOM 2568 C C . ARG A 1 337 ? -6.742 12.57 10.352 1 96.75 337 ARG A C 1
ATOM 2570 O O . ARG A 1 337 ? -6.395 12.469 11.531 1 96.75 337 ARG A O 1
ATOM 2577 N N . ARG A 1 338 ? -7.32 11.539 9.703 1 96.75 338 ARG A N 1
ATOM 2578 C CA . ARG A 1 338 ? -7.32 10.18 10.234 1 96.75 338 ARG A CA 1
ATOM 2579 C C . ARG A 1 338 ? -6.031 9.445 9.875 1 96.75 338 ARG A C 1
ATOM 2581 O O . ARG A 1 338 ? -5.422 9.727 8.836 1 96.75 338 ARG A O 1
ATOM 2588 N N . TYR A 1 339 ? -5.625 8.492 10.766 1 96.12 339 TYR A N 1
ATOM 2589 C CA . TYR A 1 339 ? -4.574 7.512 10.508 1 96.12 339 TYR A CA 1
ATOM 2590 C C . TYR A 1 339 ? -3.219 8.195 10.359 1 96.12 339 TYR A C 1
ATOM 2592 O O . TYR A 1 339 ? -2.51 7.977 9.375 1 96.12 339 TYR A O 1
ATOM 2600 N N . SER A 1 340 ? -2.871 8.945 11.383 1 91.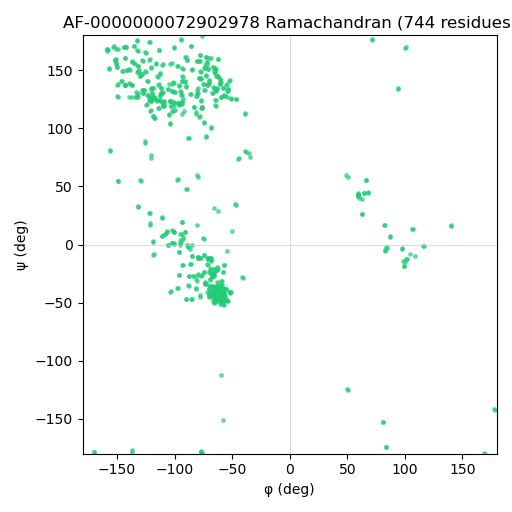94 340 SER A N 1
ATOM 2601 C CA . SER A 1 340 ? -1.673 9.781 11.398 1 91.94 340 SER A CA 1
ATOM 2602 C C . SER A 1 340 ? -0.413 8.938 11.227 1 91.94 340 SER A C 1
ATOM 2604 O O . SER A 1 340 ? -0.309 7.844 11.781 1 91.94 340 SER A O 1
ATOM 2606 N N . HIS A 1 341 ? 0.557 9.492 10.484 1 92.31 341 HIS A N 1
ATOM 2607 C CA . HIS A 1 341 ? 1.888 8.938 10.273 1 92.31 341 HIS A CA 1
ATOM 2608 C C . HIS A 1 341 ? 1.811 7.559 9.625 1 92.31 341 HIS A C 1
ATOM 2610 O O . HIS A 1 341 ? 2.486 6.621 10.062 1 92.31 341 HIS A O 1
ATOM 2616 N N . SER A 1 342 ? 0.956 7.41 8.695 1 94.25 342 SER A N 1
ATOM 2617 C CA . SER A 1 342 ? 0.792 6.195 7.902 1 94.25 342 SER A CA 1
ATOM 2618 C C . SER A 1 342 ? 0.732 6.516 6.41 1 94.25 342 SER A C 1
ATOM 2620 O O . SER A 1 342 ? 0.612 7.68 6.023 1 94.25 342 SER A O 1
ATOM 2622 N N . PRO A 1 343 ? 0.861 5.465 5.574 1 94.75 343 PRO A N 1
ATOM 2623 C CA . PRO A 1 343 ? 0.748 5.699 4.133 1 94.75 343 PRO A CA 1
ATOM 2624 C C . PRO A 1 343 ? -0.693 5.945 3.688 1 94.75 343 PRO A C 1
ATOM 2626 O O . PRO A 1 343 ? -0.951 6.125 2.494 1 94.75 343 PRO A O 1
ATOM 2629 N N . VAL A 1 344 ? -1.686 6.023 4.652 1 96.81 344 VAL A N 1
ATOM 2630 C CA . VAL A 1 344 ? -3.088 6.145 4.266 1 96.81 344 VAL A CA 1
ATOM 2631 C C . VAL A 1 344 ? -3.746 7.27 5.059 1 96.81 344 VAL A C 1
ATOM 2633 O O . VAL A 1 344 ? -4.914 7.172 5.434 1 96.81 344 VAL A O 1
ATOM 2636 N N . GLU A 1 345 ? -3.014 8.258 5.359 1 97.62 345 GLU A N 1
ATOM 2637 C CA . GLU A 1 345 ? -3.652 9.398 6 1 97.62 345 GLU A CA 1
ATOM 2638 C C . GLU A 1 345 ? -4.863 9.883 5.203 1 97.62 345 GLU A C 1
ATOM 2640 O O . GLU A 1 345 ? -4.84 9.875 3.971 1 97.62 345 GLU A O 1
ATOM 2645 N N . LEU A 1 346 ? -5.91 10.258 5.914 1 98.19 346 LEU A N 1
ATOM 2646 C CA . LEU A 1 346 ? -7.16 10.68 5.297 1 98.19 346 LEU A CA 1
ATOM 2647 C C . LEU A 1 346 ? -7.523 12.102 5.719 1 98.19 346 LEU A C 1
ATOM 2649 O O . LEU A 1 346 ? -7.633 12.391 6.914 1 98.19 346 LEU A O 1
ATOM 2653 N N . VAL A 1 347 ? -7.727 12.992 4.734 1 98.44 347 VAL A N 1
ATOM 2654 C CA . VAL A 1 347 ? -8.031 14.391 5.023 1 98.44 347 VAL A CA 1
ATOM 2655 C C . VAL A 1 347 ? -9.289 14.812 4.27 1 98.44 347 VAL A C 1
ATOM 2657 O O . VAL A 1 347 ? -9.617 14.234 3.232 1 98.44 347 VAL A O 1
ATOM 2660 N N . ASN A 1 348 ? -10.086 15.68 4.816 1 98.5 348 ASN A N 1
ATOM 2661 C CA . ASN A 1 348 ? -11.211 16.344 4.16 1 98.5 348 ASN A CA 1
ATOM 2662 C C . ASN A 1 348 ? -10.812 17.719 3.627 1 98.5 348 ASN A C 1
ATOM 2664 O O . ASN A 1 348 ? -10.445 18.609 4.398 1 98.5 348 ASN A O 1
ATOM 2668 N N . LEU A 1 349 ? -10.938 17.969 2.383 1 98.31 349 LEU A N 1
ATOM 2669 C CA . LEU A 1 349 ? -10.5 19.188 1.731 1 98.31 349 LEU A CA 1
ATOM 2670 C C . LEU A 1 349 ? -11.32 20.391 2.215 1 98.31 349 LEU A C 1
ATOM 2672 O O . LEU A 1 349 ? -10.844 21.531 2.184 1 98.31 349 LEU A O 1
ATOM 2676 N N . ASN A 1 350 ? -12.523 20.141 2.672 1 97.88 350 ASN A N 1
ATOM 2677 C CA . ASN A 1 350 ? -13.305 21.219 3.254 1 97.88 350 ASN A CA 1
ATOM 2678 C C . ASN A 1 350 ? -12.648 21.766 4.512 1 97.88 350 ASN A C 1
ATOM 2680 O O . ASN A 1 350 ? -12.695 22.984 4.766 1 97.88 350 ASN A O 1
ATOM 2684 N N . ASP A 1 351 ? -12.094 20.891 5.324 1 98.5 351 ASP A N 1
ATOM 2685 C CA . ASP A 1 351 ? -11.367 21.328 6.508 1 98.5 351 ASP A CA 1
ATOM 2686 C C . ASP A 1 351 ? -10.156 22.188 6.117 1 98.5 351 ASP A C 1
ATOM 2688 O O . ASP A 1 351 ? -9.883 23.203 6.754 1 98.5 351 ASP A O 1
ATOM 2692 N N . ALA A 1 352 ? -9.461 21.734 5.082 1 98.44 352 ALA A N 1
ATOM 2693 C CA . ALA A 1 352 ? -8.289 22.453 4.586 1 98.44 352 ALA A CA 1
ATOM 2694 C C . ALA A 1 352 ? -8.68 23.844 4.094 1 98.44 352 ALA A C 1
ATOM 2696 O O . ALA A 1 352 ? -7.988 24.828 4.375 1 98.44 352 ALA A O 1
ATOM 2697 N N . GLU A 1 353 ? -9.719 23.891 3.348 1 98.12 353 GLU A N 1
ATOM 2698 C CA . GLU A 1 353 ? -10.211 25.188 2.871 1 98.12 353 GLU A CA 1
ATOM 2699 C C . GLU A 1 353 ? -10.586 26.094 4.035 1 98.12 353 GLU A C 1
ATOM 2701 O O . GLU A 1 353 ? -10.391 27.312 3.967 1 98.12 353 GLU A O 1
ATOM 2706 N N . GLY A 1 354 ? -11.148 25.5 5.035 1 98.44 354 GLY A N 1
ATOM 2707 C CA . GLY A 1 354 ? -11.453 26.266 6.234 1 98.44 354 GLY A CA 1
ATOM 2708 C C . GLY A 1 354 ? -10.227 26.906 6.855 1 98.44 354 GLY A C 1
ATOM 2709 O O . GLY A 1 354 ? -10.273 28.062 7.277 1 98.44 354 GLY A O 1
ATOM 2710 N N . VAL A 1 355 ? -9.172 26.141 6.91 1 98.75 355 VAL A N 1
ATOM 2711 C CA . VAL A 1 355 ? -7.922 26.688 7.426 1 98.75 355 VAL A CA 1
ATOM 2712 C C . VAL A 1 355 ? -7.504 27.891 6.594 1 98.75 355 VAL A C 1
ATOM 2714 O O . VAL A 1 355 ? -7.145 28.938 7.141 1 98.75 355 VAL A O 1
ATOM 2717 N N . LEU A 1 356 ? -7.566 27.75 5.281 1 98.69 356 LEU A N 1
ATOM 2718 C CA . LEU A 1 356 ? -7.191 28.828 4.363 1 98.69 356 LEU A CA 1
ATOM 2719 C C . LEU A 1 356 ? -8.016 30.078 4.633 1 98.69 356 LEU A C 1
ATOM 2721 O O . LEU A 1 356 ? -7.473 31.188 4.695 1 98.69 356 LEU A O 1
ATOM 2725 N N . LYS A 1 357 ? -9.305 29.938 4.801 1 98.38 357 LYS A N 1
ATOM 2726 C CA . LYS A 1 357 ? -10.195 31.062 5.031 1 98.38 357 LYS A CA 1
ATOM 2727 C C . LYS A 1 357 ? -9.844 31.781 6.328 1 98.38 357 LYS A C 1
ATOM 2729 O O . LYS A 1 357 ? -9.828 33.031 6.371 1 98.38 357 LYS A O 1
ATOM 2734 N N . ILE A 1 358 ? -9.562 31.031 7.344 1 98.56 358 ILE A N 1
ATOM 2735 C CA . ILE A 1 358 ? -9.25 31.594 8.648 1 98.56 358 ILE A CA 1
ATOM 2736 C C . ILE A 1 358 ? -7.953 32.406 8.562 1 98.56 358 ILE A C 1
ATOM 2738 O O . ILE A 1 358 ? -7.91 33.562 8.969 1 98.56 358 ILE A O 1
ATOM 2742 N N . VAL A 1 359 ? -6.906 31.812 7.973 1 98.5 359 VAL A N 1
ATOM 2743 C CA . VAL A 1 359 ? -5.602 32.469 7.996 1 98.5 359 VAL A CA 1
ATOM 2744 C C . VAL A 1 359 ? -5.598 33.656 7.031 1 98.5 359 VAL A C 1
ATOM 2746 O O . VAL A 1 359 ? -4.93 34.656 7.277 1 98.5 359 VAL A O 1
ATOM 2749 N N . LYS A 1 360 ? -6.352 33.531 5.949 1 98.44 360 LYS A N 1
ATOM 2750 C CA . LYS A 1 360 ? -6.5 34.688 5.062 1 98.44 360 LYS A CA 1
ATOM 2751 C C . LYS A 1 360 ? -7.113 35.875 5.797 1 98.44 360 LYS A C 1
ATOM 2753 O O . LYS A 1 360 ? -6.641 37 5.664 1 98.44 360 LYS A O 1
ATOM 2758 N N . GLY A 1 361 ? -8.156 35.594 6.547 1 98.38 361 GLY A N 1
ATOM 2759 C CA . GLY A 1 361 ? -8.766 36.656 7.352 1 98.38 361 GLY A CA 1
ATOM 2760 C C . GLY A 1 361 ? -7.801 37.281 8.336 1 98.38 361 GLY A C 1
ATOM 2761 O O . GLY A 1 361 ? -7.805 38.5 8.516 1 98.38 361 GLY A O 1
ATOM 2762 N N . ILE A 1 362 ? -6.973 36.5 8.953 1 98.19 362 ILE A N 1
ATOM 2763 C CA . ILE A 1 362 ? -6 37 9.93 1 98.19 362 ILE A CA 1
ATOM 2764 C C . ILE A 1 362 ? -5.004 37.906 9.234 1 98.19 362 ILE A C 1
ATOM 2766 O O . ILE A 1 362 ? -4.648 38.969 9.781 1 98.19 362 ILE A O 1
ATOM 2770 N N . VAL A 1 363 ? -4.566 37.562 8.055 1 98.25 363 VAL A N 1
ATOM 2771 C CA . VAL A 1 363 ? -3.639 38.375 7.297 1 98.25 363 VAL A CA 1
ATOM 2772 C C . VAL A 1 363 ? -4.297 39.719 6.969 1 98.25 363 VAL A C 1
ATOM 2774 O O . VAL A 1 363 ? -3.693 40.781 7.164 1 98.25 363 VAL A O 1
ATOM 2777 N N . LEU A 1 364 ? -5.539 39.688 6.527 1 97.25 364 LEU A N 1
ATOM 2778 C CA . LEU A 1 364 ? -6.23 40.906 6.082 1 97.25 364 LEU A CA 1
ATOM 2779 C C . LEU A 1 364 ? -6.535 41.812 7.262 1 97.25 364 LEU A C 1
ATOM 2781 O O . LEU A 1 364 ? -6.629 43.031 7.094 1 97.25 364 LEU A O 1
ATOM 2785 N N . ASP A 1 365 ? -6.602 41.219 8.398 1 96.69 365 ASP A N 1
ATOM 2786 C CA . ASP A 1 365 ? -6.91 42 9.594 1 96.69 365 ASP A CA 1
ATOM 2787 C C . ASP A 1 365 ? -5.652 42.281 10.406 1 96.69 365 ASP A C 1
ATOM 2789 O O . ASP A 1 365 ? -5.734 42.656 11.578 1 96.69 365 ASP A O 1
ATOM 2793 N N . ASN A 1 366 ? -4.512 42.031 9.828 1 96.81 366 ASN A N 1
ATOM 2794 C CA . ASN A 1 366 ? -3.26 42.188 10.555 1 96.81 366 ASN A CA 1
ATOM 2795 C C . ASN A 1 366 ? -3.117 43.594 11.117 1 96.81 366 ASN A C 1
ATOM 2797 O O . ASN A 1 366 ? -3.352 44.562 10.406 1 96.81 366 ASN A O 1
ATOM 2801 N N . GLY A 1 367 ? -2.852 43.688 12.391 1 93.12 367 GLY A N 1
ATOM 2802 C CA . GLY A 1 367 ? -2.617 44.969 13.016 1 93.12 367 GLY A CA 1
ATOM 2803 C C . GLY A 1 367 ? -3.846 45.531 13.711 1 93.12 367 GLY A C 1
ATOM 2804 O O . GLY A 1 367 ? -3.771 46.562 14.383 1 93.12 367 GLY A O 1
ATOM 2805 N N . THR A 1 368 ? -4.914 44.875 13.617 1 92.12 368 THR A N 1
ATOM 2806 C CA . THR A 1 368 ? -6.152 45.406 14.18 1 92.12 368 THR A CA 1
ATOM 2807 C C . THR A 1 368 ? -6.301 45.031 15.641 1 92.12 368 THR A C 1
ATOM 2809 O O . THR A 1 368 ? -7.113 45.594 16.359 1 92.12 368 THR A O 1
ATOM 2812 N N . LYS A 1 369 ? -5.512 44.031 16.062 1 89.88 369 LYS A N 1
ATOM 2813 C CA . LYS A 1 369 ? -5.621 43.562 17.438 1 89.88 369 LYS A CA 1
ATOM 2814 C C . LYS A 1 369 ? -4.344 43.844 18.219 1 89.88 369 LYS A C 1
ATOM 2816 O O . LYS A 1 369 ? -3.24 43.75 17.688 1 89.88 369 LYS A O 1
ATOM 2821 N N . ASP A 1 370 ? -4.559 44.156 19.484 1 87.12 370 ASP A N 1
ATOM 2822 C CA . ASP A 1 370 ? -3.441 44.312 20.406 1 87.12 370 ASP A CA 1
ATOM 2823 C C . ASP A 1 370 ? -2.951 42.969 20.891 1 87.12 370 ASP A C 1
ATOM 2825 O O . ASP A 1 370 ? -3.748 42.125 21.328 1 87.12 370 ASP A O 1
ATOM 2829 N N . LEU A 1 371 ? -1.703 42.719 20.891 1 86.88 371 LEU A N 1
ATOM 2830 C CA . LEU A 1 371 ? -1.124 41.406 21.219 1 86.88 371 LEU A CA 1
ATOM 2831 C C . LEU A 1 371 ? -0.762 41.344 22.703 1 86.88 371 LEU A C 1
ATOM 2833 O O . LEU A 1 371 ? -0.096 40.375 23.125 1 86.88 371 LEU A O 1
ATOM 2837 N N . SER A 1 372 ? -1.191 42.344 23.406 1 86 372 SER A N 1
ATOM 2838 C CA . SER A 1 372 ? -0.938 42.344 24.844 1 86 372 SER A CA 1
ATOM 2839 C C . SER A 1 372 ? -1.624 41.156 25.5 1 86 372 SER A C 1
ATOM 2841 O O . SER A 1 372 ? -2.732 40.75 25.125 1 86 372 SER A O 1
ATOM 2843 N N . PHE A 1 373 ? -0.986 40.594 26.5 1 85.19 373 PHE A N 1
ATOM 2844 C CA . PHE A 1 373 ? -1.497 39.406 27.203 1 85.19 373 PHE A CA 1
ATOM 2845 C C . PHE A 1 373 ? -2.736 39.781 28.016 1 85.19 373 PHE A C 1
ATOM 2847 O O . PHE A 1 373 ? -3.607 38.938 28.234 1 85.19 373 PHE A O 1
ATOM 2854 N N . ILE A 1 374 ? -2.783 41.094 28.484 1 74.94 374 ILE A N 1
ATOM 2855 C CA . ILE A 1 374 ? -3.922 41.594 29.266 1 74.94 374 ILE A CA 1
ATOM 2856 C C . ILE A 1 374 ? -4.711 42.594 28.438 1 74.94 374 ILE A C 1
ATOM 2858 O O . ILE A 1 374 ? -4.137 43.344 27.656 1 74.94 374 ILE A O 1
ATOM 2862 N N . MET B 1 1 ? 13.492 1.08 -49.188 1 26.16 1 MET B N 1
ATOM 2863 C CA . MET B 1 1 ? 12.094 0.67 -49.312 1 26.16 1 MET B CA 1
ATOM 2864 C C . MET B 1 1 ? 11.805 -0.554 -48.438 1 26.16 1 MET B C 1
ATOM 2866 O O . MET B 1 1 ? 10.648 -0.857 -48.156 1 26.16 1 MET B O 1
ATOM 2870 N N . MET B 1 2 ? 12.711 -1.591 -48.656 1 29.36 2 MET B N 1
ATOM 2871 C CA . MET B 1 2 ? 12.758 -2.869 -47.969 1 29.36 2 MET B CA 1
ATOM 2872 C C . MET B 1 2 ? 12.727 -2.658 -46.438 1 29.36 2 MET B C 1
ATOM 2874 O O . MET B 1 2 ? 13.125 -3.539 -45.688 1 29.36 2 MET B O 1
ATOM 2878 N N . GLU B 1 3 ? 12.422 -1.419 -45.875 1 26.78 3 GLU B N 1
ATOM 2879 C CA . GLU B 1 3 ? 12.57 -0.684 -44.625 1 26.78 3 GLU B CA 1
ATOM 2880 C C . GLU B 1 3 ? 11.914 -1.429 -43.469 1 26.78 3 GLU B C 1
ATOM 2882 O O . GLU B 1 3 ? 11.141 -2.363 -43.688 1 26.78 3 GLU B O 1
ATOM 2887 N N . LYS B 1 4 ? 11.398 -0.489 -42.344 1 29.23 4 LYS B N 1
ATOM 2888 C CA . LYS B 1 4 ? 11.383 -0.498 -40.906 1 29.23 4 LYS B CA 1
ATOM 2889 C C . LYS B 1 4 ? 10.242 -1.361 -40.375 1 29.23 4 LYS B C 1
ATOM 2891 O O . LYS B 1 4 ? 9.305 -0.852 -39.75 1 29.23 4 LYS B O 1
ATOM 2896 N N . VAL B 1 5 ? 9.68 -2.184 -41.125 1 29.5 5 VAL B N 1
ATOM 2897 C CA . VAL B 1 5 ? 8.586 -2.889 -40.469 1 29.5 5 VAL B CA 1
ATOM 2898 C C . VAL B 1 5 ? 9.117 -3.697 -39.281 1 29.5 5 VAL B C 1
ATOM 2900 O O . VAL B 1 5 ? 9.43 -4.883 -39.438 1 29.5 5 VAL B O 1
ATOM 2903 N N . VAL B 1 6 ? 10.156 -3.291 -38.656 1 32.75 6 VAL B N 1
ATOM 2904 C CA . VAL B 1 6 ? 10.703 -3.904 -37.438 1 32.75 6 VAL B CA 1
ATOM 2905 C C . VAL B 1 6 ? 9.57 -4.152 -36.438 1 32.75 6 VAL B C 1
ATOM 2907 O O . VAL B 1 6 ? 9.219 -3.26 -35.656 1 32.75 6 VAL B O 1
ATOM 2910 N N . GLY B 1 7 ? 8.398 -4.469 -36.75 1 34.38 7 GLY B N 1
ATOM 2911 C CA . GLY B 1 7 ? 7.305 -4.793 -35.875 1 34.38 7 GLY B CA 1
ATOM 2912 C C . GLY B 1 7 ? 7.738 -5.594 -34.656 1 34.38 7 GLY B C 1
ATOM 2913 O O . GLY B 1 7 ? 8.242 -6.711 -34.781 1 34.38 7 GLY B O 1
ATOM 2914 N N . SER B 1 8 ? 8.32 -5.082 -33.531 1 39.56 8 SER B N 1
ATOM 2915 C CA . SER B 1 8 ? 9.031 -5.5 -32.312 1 39.56 8 SER B CA 1
ATOM 2916 C C . SER B 1 8 ? 8.344 -6.691 -31.656 1 39.56 8 SER B C 1
ATOM 2918 O O . SER B 1 8 ? 7.172 -6.617 -31.281 1 39.56 8 SER B O 1
ATOM 2920 N N . ILE B 1 9 ? 8.336 -7.883 -32.031 1 41.16 9 ILE B N 1
ATOM 2921 C CA . ILE B 1 9 ? 7.855 -9.156 -31.5 1 41.16 9 ILE B CA 1
ATOM 2922 C C . ILE B 1 9 ? 8 -9.164 -29.969 1 41.16 9 ILE B C 1
ATOM 2924 O O . ILE B 1 9 ? 9.117 -9.227 -29.453 1 41.16 9 ILE B O 1
ATOM 2928 N N . ARG B 1 10 ? 7.273 -8.578 -29.328 1 60.88 10 ARG B N 1
ATOM 2929 C CA . ARG B 1 10 ? 7.223 -8.734 -27.875 1 60.88 10 ARG B CA 1
ATOM 2930 C C . ARG B 1 10 ? 7.406 -10.188 -27.484 1 60.88 10 ARG B C 1
ATOM 2932 O O . ARG B 1 10 ? 6.711 -11.07 -27.984 1 60.88 10 ARG B O 1
ATOM 2939 N N . ASN B 1 11 ? 8.516 -10.57 -26.812 1 87.5 11 ASN B N 1
ATOM 2940 C CA . ASN B 1 11 ? 8.82 -11.945 -26.406 1 87.5 11 ASN B CA 1
ATOM 2941 C C . ASN B 1 11 ? 7.809 -12.461 -25.391 1 87.5 11 ASN B C 1
ATOM 2943 O O . ASN B 1 11 ? 6.926 -11.727 -24.938 1 87.5 11 ASN B O 1
ATOM 2947 N N . SER B 1 12 ? 7.57 -13.648 -25.328 1 93.56 12 SER B N 1
ATOM 2948 C CA . SER B 1 12 ? 6.605 -14.328 -24.484 1 93.56 12 SER B CA 1
ATOM 2949 C C . SER B 1 12 ? 6.602 -13.742 -23.078 1 93.56 12 SER B C 1
ATOM 2951 O O . SER B 1 12 ? 5.547 -13.617 -22.438 1 93.56 12 SER B O 1
ATOM 2953 N N . LYS B 1 13 ? 7.703 -13.219 -22.672 1 94.5 13 LYS B N 1
ATOM 2954 C CA . LYS B 1 13 ? 7.824 -12.641 -21.344 1 94.5 13 LYS B CA 1
ATOM 2955 C C . LYS B 1 13 ? 7.027 -11.344 -21.234 1 94.5 13 LYS B C 1
ATOM 2957 O O . LYS B 1 13 ? 6.324 -11.117 -20.25 1 94.5 13 LYS B O 1
ATOM 2962 N N . GLU B 1 14 ? 7.148 -10.539 -22.234 1 95.88 14 GLU B N 1
ATOM 2963 C CA . GLU B 1 14 ? 6.434 -9.266 -22.25 1 95.88 14 GLU B CA 1
ATOM 2964 C C . GLU B 1 14 ? 4.926 -9.484 -22.328 1 95.88 14 GLU B C 1
ATOM 2966 O O . GLU B 1 14 ? 4.148 -8.742 -21.719 1 95.88 14 GLU B O 1
ATOM 2971 N N . ARG B 1 15 ? 4.527 -10.453 -23.109 1 97.19 15 ARG B N 1
ATOM 2972 C CA . ARG B 1 15 ? 3.105 -10.742 -23.25 1 97.19 15 ARG B CA 1
ATOM 2973 C C . ARG B 1 15 ? 2.535 -11.281 -21.938 1 97.19 15 ARG B C 1
ATOM 2975 O O . ARG B 1 15 ? 1.424 -10.922 -21.547 1 97.19 15 ARG B O 1
ATOM 2982 N N . ILE B 1 16 ? 3.287 -12.156 -21.266 1 98.12 16 ILE B N 1
ATOM 2983 C CA . ILE B 1 16 ? 2.881 -12.656 -19.953 1 98.12 16 ILE B CA 1
ATOM 2984 C C . ILE B 1 16 ? 2.768 -11.5 -18.969 1 98.12 16 ILE B C 1
ATOM 2986 O O . ILE B 1 16 ? 1.807 -11.422 -18.203 1 98.12 16 ILE B O 1
ATOM 2990 N N . LYS B 1 17 ? 3.713 -10.617 -19.047 1 98.06 17 LYS B N 1
ATOM 2991 C CA . LYS B 1 17 ? 3.732 -9.453 -18.156 1 98.06 17 LYS B CA 1
ATOM 2992 C C . LYS B 1 17 ? 2.484 -8.594 -18.359 1 98.06 17 LYS B C 1
ATOM 2994 O O . LYS B 1 17 ? 1.847 -8.188 -17.391 1 98.06 17 LYS B O 1
ATOM 2999 N N . GLU B 1 18 ? 2.172 -8.297 -19.547 1 98.06 18 GLU B N 1
ATOM 3000 C CA . GLU B 1 18 ? 1.021 -7.457 -19.844 1 98.06 18 GLU B CA 1
ATOM 3001 C C . GLU B 1 18 ? -0.281 -8.117 -19.406 1 98.06 18 GLU B C 1
ATOM 3003 O O . GLU B 1 18 ? -1.166 -7.453 -18.859 1 98.06 18 GLU B O 1
ATOM 3008 N N . THR B 1 19 ? -0.406 -9.398 -19.703 1 98.5 19 THR B N 1
ATOM 3009 C CA . THR B 1 19 ? -1.595 -10.125 -19.281 1 98.5 19 THR B CA 1
ATOM 3010 C C . THR B 1 19 ? -1.695 -10.148 -17.75 1 98.5 19 THR B C 1
ATOM 3012 O O . THR B 1 19 ? -2.787 -10.016 -17.203 1 98.5 19 THR B O 1
ATOM 3015 N N . LEU B 1 20 ? -0.545 -10.375 -17.109 1 98.5 20 LEU B N 1
ATOM 3016 C CA . LEU B 1 20 ? -0.52 -10.344 -15.656 1 98.5 20 LEU B CA 1
ATOM 3017 C C . LEU B 1 20 ? -1 -8.992 -15.133 1 98.5 20 LEU B C 1
ATOM 3019 O O . LEU B 1 20 ? -1.74 -8.93 -14.148 1 98.5 20 LEU B O 1
ATOM 3023 N N . ARG B 1 21 ? -0.543 -7.945 -15.734 1 98.44 21 ARG B N 1
ATOM 3024 C CA . ARG B 1 21 ? -0.977 -6.602 -15.367 1 98.44 21 ARG B CA 1
ATOM 3025 C C . ARG B 1 21 ? -2.496 -6.48 -15.422 1 98.44 21 ARG B C 1
ATOM 3027 O O . ARG B 1 21 ? -3.121 -5.98 -14.484 1 98.44 21 ARG B O 1
ATOM 3034 N N . ASP B 1 22 ? -3.082 -6.938 -16.5 1 98.31 22 ASP B N 1
ATOM 3035 C CA . ASP B 1 22 ? -4.531 -6.895 -16.641 1 98.31 22 ASP B CA 1
ATOM 3036 C C . ASP B 1 22 ? -5.223 -7.734 -15.57 1 98.31 22 ASP B C 1
ATOM 3038 O O . ASP B 1 22 ? -6.152 -7.262 -14.914 1 98.31 22 ASP B O 1
ATOM 3042 N N . LEU B 1 23 ? -4.738 -8.914 -15.391 1 98.62 23 LEU B N 1
ATOM 3043 C CA . LEU B 1 23 ? -5.383 -9.875 -14.5 1 98.62 23 LEU B CA 1
ATOM 3044 C C . LEU B 1 23 ? -5.316 -9.406 -13.055 1 98.62 23 LEU B C 1
ATOM 3046 O O . LEU B 1 23 ? -6.273 -9.586 -12.297 1 98.62 23 LEU B O 1
ATOM 3050 N N . THR B 1 24 ? -4.223 -8.773 -12.656 1 98 24 THR B N 1
ATOM 3051 C CA . THR B 1 24 ? -4.043 -8.375 -11.266 1 98 24 THR B CA 1
ATOM 3052 C C . THR B 1 24 ? -4.82 -7.094 -10.969 1 98 24 THR B C 1
ATOM 3054 O O . THR B 1 24 ? -4.98 -6.715 -9.805 1 98 24 THR B O 1
ATOM 3057 N N . SER B 1 25 ? -5.293 -6.461 -12.008 1 97 25 SER B N 1
ATOM 3058 C CA . SER B 1 25 ? -6.117 -5.27 -11.82 1 97 25 SER B CA 1
ATOM 3059 C C . SER B 1 25 ? -7.578 -5.641 -11.586 1 97 25 SER B C 1
ATOM 3061 O O . SER B 1 25 ? -8.383 -4.801 -11.188 1 97 25 SER B O 1
ATOM 3063 N N . ILE B 1 26 ? -7.957 -6.891 -11.773 1 97.25 26 ILE B N 1
ATOM 3064 C CA . ILE B 1 26 ? -9.336 -7.34 -11.633 1 97.25 26 ILE B CA 1
ATOM 3065 C C . ILE B 1 26 ? -9.547 -7.918 -10.242 1 97.25 26 ILE B C 1
ATOM 3067 O O . ILE B 1 26 ? -8.695 -8.648 -9.727 1 97.25 26 ILE B O 1
ATOM 3071 N N . VAL B 1 27 ? -10.664 -7.574 -9.625 1 96.75 27 VAL B N 1
ATOM 3072 C CA . VAL B 1 27 ? -11.023 -8.141 -8.328 1 96.75 27 VAL B CA 1
ATOM 3073 C C . VAL B 1 27 ? -11.562 -9.555 -8.516 1 96.75 27 VAL B C 1
ATOM 3075 O O . VAL B 1 27 ? -12.477 -9.781 -9.312 1 96.75 27 VAL B O 1
ATOM 3078 N N . GLY B 1 28 ? -10.953 -10.523 -7.84 1 97.19 28 GLY B N 1
ATOM 3079 C CA . GLY B 1 28 ? -11.375 -11.906 -7.996 1 97.19 28 GLY B CA 1
ATOM 3080 C C . GLY B 1 28 ? -11.172 -12.734 -6.746 1 97.19 28 GLY B C 1
ATOM 3081 O O . GLY B 1 28 ? -10.562 -13.805 -6.797 1 97.19 28 GLY B O 1
ATOM 3082 N N . VAL B 1 29 ? -11.727 -12.273 -5.621 1 95.69 29 VAL B N 1
ATOM 3083 C CA . VAL B 1 29 ? -11.656 -13.031 -4.379 1 95.69 29 VAL B CA 1
ATOM 3084 C C . VAL B 1 29 ? -12.422 -14.344 -4.523 1 95.69 29 VAL B C 1
ATOM 3086 O O . VAL B 1 29 ? -13.398 -14.414 -5.277 1 95.69 29 VAL B O 1
ATOM 3089 N N . SER B 1 30 ? -11.953 -15.398 -3.838 1 94.31 30 SER B N 1
ATOM 3090 C CA . SER B 1 30 ? -12.664 -16.672 -3.898 1 94.31 30 SER B CA 1
ATOM 3091 C C . SER B 1 30 ? -14.164 -16.484 -3.703 1 94.31 30 SER B C 1
ATOM 3093 O O . SER B 1 30 ? -14.594 -15.828 -2.75 1 94.31 30 SER B O 1
ATOM 3095 N N . GLY B 1 31 ? -14.922 -16.953 -4.602 1 88.94 31 GLY B N 1
ATOM 3096 C CA . GLY B 1 31 ? -16.375 -16.828 -4.543 1 88.94 31 GLY B CA 1
ATOM 3097 C C . GLY B 1 31 ? -16.906 -15.688 -5.391 1 88.94 31 GLY B C 1
ATOM 3098 O O . GLY B 1 31 ? -18.109 -15.633 -5.68 1 88.94 31 GLY B O 1
ATOM 3099 N N . THR B 1 32 ? -16.047 -14.75 -5.746 1 92.06 32 THR B N 1
ATOM 3100 C CA . THR B 1 32 ? -16.422 -13.602 -6.566 1 92.06 32 THR B CA 1
ATOM 3101 C C . THR B 1 32 ? -15.453 -13.445 -7.734 1 92.06 32 THR B C 1
ATOM 3103 O O . THR B 1 32 ? -14.922 -12.359 -7.965 1 92.06 32 THR B O 1
ATOM 3106 N N . GLU B 1 33 ? -15.297 -14.477 -8.516 1 96.19 33 GLU B N 1
ATOM 3107 C CA . GLU B 1 33 ? -14.266 -14.516 -9.555 1 96.19 33 GLU B CA 1
ATOM 3108 C C . GLU B 1 33 ? -14.859 -14.203 -10.93 1 96.19 33 GLU B C 1
ATOM 3110 O O . GLU B 1 33 ? -14.172 -14.32 -11.945 1 96.19 33 GLU B O 1
ATOM 3115 N N . GLN B 1 34 ? -16.094 -13.734 -10.992 1 94.81 34 GLN B N 1
ATOM 3116 C CA . GLN B 1 34 ? -16.844 -13.656 -12.242 1 94.81 34 GLN B CA 1
ATOM 3117 C C . GLN B 1 34 ? -16.094 -12.797 -13.266 1 94.81 34 GLN B C 1
ATOM 3119 O O . GLN B 1 34 ? -15.969 -13.18 -14.43 1 94.81 34 GLN B O 1
ATOM 3124 N N . GLU B 1 35 ? -15.586 -11.648 -12.867 1 96.06 35 GLU B N 1
ATOM 3125 C CA . GLU B 1 35 ? -14.93 -10.75 -13.812 1 96.06 35 GLU B CA 1
ATOM 3126 C C . GLU B 1 35 ? -13.617 -11.344 -14.32 1 96.06 35 GLU B C 1
ATOM 3128 O O . GLU B 1 35 ? -13.25 -11.156 -15.477 1 96.06 35 GLU B O 1
ATOM 3133 N N . VAL B 1 36 ? -12.875 -12.031 -13.477 1 97.69 36 VAL B N 1
ATOM 3134 C CA . VAL B 1 36 ? -11.641 -12.695 -13.891 1 97.69 36 VAL B CA 1
ATOM 3135 C C . VAL B 1 36 ? -11.961 -13.828 -14.859 1 97.69 36 VAL B C 1
ATOM 3137 O O . VAL B 1 36 ? -11.281 -13.992 -15.875 1 97.69 36 VAL B O 1
ATOM 3140 N N . VAL B 1 37 ? -12.984 -14.57 -14.531 1 97.56 37 VAL B N 1
ATOM 3141 C CA . VAL B 1 37 ? -13.406 -15.703 -15.352 1 97.56 37 VAL B CA 1
ATOM 3142 C C . VAL B 1 37 ? -13.812 -15.211 -16.734 1 97.56 37 VAL B C 1
ATOM 3144 O O . VAL B 1 37 ? -13.43 -15.805 -17.75 1 97.56 37 VAL B O 1
ATOM 3147 N N . LYS B 1 38 ? -14.578 -14.133 -16.734 1 97.62 38 LYS B N 1
ATOM 3148 C CA . LYS B 1 38 ? -14.984 -13.547 -18.016 1 97.62 38 LYS B CA 1
ATOM 3149 C C . LYS B 1 38 ? -13.773 -13.141 -18.844 1 97.62 38 LYS B C 1
ATOM 3151 O O . LYS B 1 38 ? -13.719 -13.43 -20.047 1 97.62 38 LYS B O 1
ATOM 3156 N N . TYR B 1 39 ? -12.852 -12.508 -18.234 1 98.44 39 TYR B N 1
ATOM 3157 C CA . TYR B 1 39 ? -11.625 -12.094 -18.906 1 98.44 39 TYR B CA 1
ATOM 3158 C C . TYR B 1 39 ? -10.891 -13.289 -19.5 1 98.44 39 TYR B C 1
ATOM 3160 O O . TYR B 1 39 ? -10.469 -13.258 -20.656 1 98.44 39 TYR B O 1
ATOM 3168 N N . LEU B 1 40 ? -10.719 -14.305 -18.719 1 98.69 40 LEU B N 1
ATOM 3169 C CA . LEU B 1 40 ? -9.945 -15.477 -19.109 1 98.69 40 LEU B CA 1
ATOM 3170 C C . LEU B 1 40 ? -10.641 -16.219 -20.25 1 98.69 40 LEU B C 1
ATOM 3172 O O . LEU B 1 40 ? -9.992 -16.672 -21.188 1 98.69 40 LEU B O 1
ATOM 3176 N N . LYS B 1 41 ? -11.93 -16.359 -20.156 1 98.38 41 LYS B N 1
ATOM 3177 C CA . LYS B 1 41 ? -12.688 -16.969 -21.266 1 98.38 41 LYS B CA 1
ATOM 3178 C C . LYS B 1 41 ? -12.461 -16.203 -22.562 1 98.38 41 LYS B C 1
ATOM 3180 O O . LYS B 1 41 ? -12.172 -16.812 -23.594 1 98.38 41 LYS B O 1
ATOM 3185 N N . GLU B 1 42 ? -12.586 -14.914 -22.469 1 98.38 42 GLU B N 1
ATOM 3186 C CA . GLU B 1 42 ? -12.43 -14.062 -23.641 1 98.38 42 GLU B CA 1
ATOM 3187 C C . GLU B 1 42 ? -11.031 -14.211 -24.25 1 98.38 42 GLU B C 1
ATOM 3189 O O . GLU B 1 42 ? -10.875 -14.266 -25.469 1 98.38 42 GLU B O 1
ATOM 3194 N N . LYS B 1 43 ? -10.008 -14.258 -23.438 1 98.5 43 LYS B N 1
ATOM 3195 C CA . LYS B 1 43 ? -8.625 -14.266 -23.906 1 98.5 43 LYS B CA 1
ATOM 3196 C C . LYS B 1 43 ? -8.234 -15.633 -24.453 1 98.5 43 LYS B C 1
ATOM 3198 O O . LYS B 1 43 ? -7.375 -15.734 -25.328 1 98.5 43 LYS B O 1
ATOM 3203 N N . LEU B 1 44 ? -8.875 -16.703 -24 1 98.44 44 LEU B N 1
ATOM 3204 C CA . LEU B 1 44 ? -8.539 -18.047 -24.438 1 98.44 44 LEU B CA 1
ATOM 3205 C C . LEU B 1 44 ? -9.312 -18.422 -25.703 1 98.44 44 LEU B C 1
ATOM 3207 O O . LEU B 1 44 ? -8.859 -19.25 -26.484 1 98.44 44 LEU B O 1
ATOM 3211 N N . THR B 1 45 ? -10.453 -17.859 -25.922 1 98.31 45 THR B N 1
ATOM 3212 C CA . THR B 1 45 ? -11.43 -18.25 -26.938 1 98.31 45 THR B CA 1
ATOM 3213 C C . THR B 1 45 ? -10.797 -18.219 -28.328 1 98.31 45 THR B C 1
ATOM 3215 O O . THR B 1 45 ? -10.984 -19.141 -29.125 1 98.31 45 THR B O 1
ATOM 3218 N N . PRO B 1 46 ? -9.969 -17.203 -28.688 1 98 46 PRO B N 1
ATOM 3219 C CA . PRO B 1 46 ? -9.445 -17.141 -30.047 1 98 46 PRO B CA 1
ATOM 3220 C C . PRO B 1 46 ? -8.445 -18.266 -30.344 1 98 46 PRO B C 1
ATOM 3222 O O . PRO B 1 46 ? -8.148 -18.547 -31.516 1 98 46 PRO B O 1
ATOM 3225 N N . TYR B 1 47 ? -7.984 -18.953 -29.312 1 97.75 47 TYR B N 1
ATOM 3226 C CA . TYR B 1 47 ? -6.859 -19.844 -29.531 1 97.75 47 TYR B CA 1
ATOM 3227 C C . TYR B 1 47 ? -7.238 -21.281 -29.219 1 97.75 47 TYR B C 1
ATOM 3229 O O . TYR B 1 47 ? -6.441 -22.203 -29.422 1 97.75 47 TYR B O 1
ATOM 3237 N N . ALA B 1 48 ? -8.391 -21.516 -28.656 1 98.12 48 ALA B N 1
ATOM 3238 C CA . ALA B 1 48 ? -8.906 -22.844 -28.359 1 98.12 48 ALA B CA 1
ATOM 3239 C C . ALA B 1 48 ? -9.953 -23.266 -29.375 1 98.12 48 ALA B C 1
ATOM 3241 O O . ALA B 1 48 ? -10.531 -22.438 -30.078 1 98.12 48 ALA B O 1
ATOM 3242 N N . ASP B 1 49 ? -10.188 -24.594 -29.562 1 97.81 49 ASP B N 1
ATOM 3243 C CA . ASP B 1 49 ? -11.25 -25.094 -30.422 1 97.81 49 ASP B CA 1
ATOM 3244 C C . ASP B 1 49 ? -12.617 -24.906 -29.766 1 97.81 49 ASP B C 1
ATOM 3246 O O . ASP B 1 49 ? -13.625 -24.703 -30.453 1 97.81 49 ASP B O 1
ATOM 3250 N N . LYS B 1 50 ? -12.578 -25.047 -28.406 1 98 50 LYS B N 1
ATOM 3251 C CA . LYS B 1 50 ? -13.773 -24.844 -27.578 1 98 50 LYS B CA 1
ATOM 3252 C C . LYS B 1 50 ? -13.406 -24.234 -26.234 1 98 50 LYS B C 1
ATOM 3254 O O . LYS B 1 50 ? -12.391 -24.609 -25.625 1 98 50 LYS B O 1
ATOM 3259 N N . VAL B 1 51 ? -14.227 -23.297 -25.734 1 98.38 51 VAL B N 1
ATOM 3260 C CA . VAL B 1 51 ? -14.078 -22.766 -24.391 1 98.38 51 VAL B CA 1
ATOM 3261 C C . VAL B 1 51 ? -15.438 -22.766 -23.688 1 98.38 51 VAL B C 1
ATOM 3263 O O . VAL B 1 51 ? -16.422 -22.266 -24.234 1 98.38 51 VAL B O 1
ATOM 3266 N N . GLU B 1 52 ? -15.492 -23.312 -22.531 1 97.12 52 GLU B N 1
ATOM 3267 C CA . GLU B 1 52 ? -16.719 -23.359 -21.719 1 97.12 52 GLU B CA 1
ATOM 3268 C C . GLU B 1 52 ? -16.438 -22.938 -20.281 1 97.12 52 GLU B C 1
ATOM 3270 O O . GLU B 1 52 ? -15.32 -23.078 -19.797 1 97.12 52 GLU B O 1
ATOM 3275 N N . VAL B 1 53 ? -17.422 -22.344 -19.703 1 96.81 53 VAL B N 1
ATOM 3276 C CA . VAL B 1 53 ? -17.406 -22.078 -18.281 1 96.81 53 VAL B CA 1
ATOM 3277 C C . VAL B 1 53 ? -18.438 -22.969 -17.578 1 96.81 53 VAL B C 1
ATOM 3279 O O . VAL B 1 53 ? -19.625 -22.938 -17.906 1 96.81 53 VAL B O 1
ATOM 3282 N N . ASP B 1 54 ? -18.016 -23.781 -16.688 1 94.19 54 ASP B N 1
ATOM 3283 C CA . ASP B 1 54 ? -18.969 -24.672 -16.047 1 94.19 54 ASP B CA 1
ATOM 3284 C C . ASP B 1 54 ? -19.797 -23.938 -15 1 94.19 54 ASP B C 1
ATOM 3286 O O . ASP B 1 54 ? -19.672 -22.719 -14.844 1 94.19 54 ASP B O 1
ATOM 3290 N N . HIS B 1 55 ? -20.734 -24.625 -14.258 1 89.25 55 HIS B N 1
ATOM 3291 C CA . HIS B 1 55 ? -21.703 -24 -13.375 1 89.25 55 HIS B CA 1
ATOM 3292 C C . HIS B 1 55 ? -21.031 -23.375 -12.156 1 89.25 55 HIS B C 1
ATOM 3294 O O . HIS B 1 55 ? -21.578 -22.453 -11.539 1 89.25 55 HIS B O 1
ATOM 3300 N N . ASN B 1 56 ? -19.844 -23.859 -11.875 1 88.94 56 ASN B N 1
ATOM 3301 C CA . ASN B 1 56 ? -19.125 -23.344 -10.711 1 88.94 56 ASN B CA 1
ATOM 3302 C C . ASN B 1 56 ? -18.203 -22.203 -11.078 1 88.94 56 ASN B C 1
ATOM 3304 O O . ASN B 1 56 ? -17.734 -21.453 -10.211 1 88.94 56 ASN B O 1
ATOM 3308 N N . GLY B 1 57 ? -17.875 -22.031 -12.352 1 93.81 57 GLY B N 1
ATOM 3309 C CA . GLY B 1 57 ? -17.078 -20.906 -12.797 1 93.81 57 GLY B CA 1
ATOM 3310 C C . GLY B 1 57 ? -15.734 -21.312 -13.375 1 93.81 57 GLY B C 1
ATOM 3311 O O . GLY B 1 57 ? -14.953 -20.469 -13.812 1 93.81 57 GLY B O 1
ATOM 3312 N N . ASN B 1 58 ? -15.445 -22.625 -13.375 1 96.81 58 ASN B N 1
ATOM 3313 C CA . ASN B 1 58 ? -14.211 -23.078 -14.016 1 96.81 58 ASN B CA 1
ATOM 3314 C C . ASN B 1 58 ? -14.219 -22.781 -15.516 1 96.81 58 ASN B C 1
ATOM 3316 O O . ASN B 1 58 ? -15.227 -23 -16.188 1 96.81 58 ASN B O 1
ATOM 3320 N N . VAL B 1 59 ? -13.133 -22.25 -16.016 1 98.19 59 VAL B N 1
ATOM 3321 C CA . VAL B 1 59 ? -12.977 -22.062 -17.453 1 98.19 59 VAL B CA 1
ATOM 3322 C C . VAL B 1 59 ? -12.258 -23.281 -18.047 1 98.19 59 VAL B C 1
ATOM 3324 O O . VAL B 1 59 ? -11.164 -23.641 -17.609 1 98.19 59 VAL B O 1
ATOM 3327 N N . ILE B 1 60 ? -12.852 -23.906 -19.031 1 98.38 60 ILE B N 1
ATOM 3328 C CA . ILE B 1 60 ? -12.281 -25.078 -19.688 1 98.38 60 ILE B CA 1
ATOM 3329 C C . ILE B 1 60 ? -12.039 -24.766 -21.156 1 98.38 60 ILE B C 1
ATOM 3331 O O . ILE B 1 60 ? -12.984 -24.656 -21.953 1 98.38 60 ILE B O 1
ATOM 3335 N N . ALA B 1 61 ? -10.82 -24.641 -21.531 1 98.69 61 ALA B N 1
ATOM 3336 C CA . ALA B 1 61 ? -10.406 -24.453 -22.922 1 98.69 61 ALA B CA 1
ATOM 3337 C C . ALA B 1 61 ? -9.906 -25.781 -23.516 1 98.69 61 ALA B C 1
ATOM 3339 O O . ALA B 1 61 ? -9.07 -26.453 -22.906 1 98.69 61 ALA B O 1
ATOM 3340 N N . ILE B 1 62 ? -10.391 -26.109 -24.672 1 98.44 62 ILE B N 1
ATOM 3341 C CA . ILE B 1 62 ? -10.055 -27.391 -25.281 1 98.44 62 ILE B CA 1
ATOM 3342 C C . ILE B 1 62 ? -9.352 -27.141 -26.625 1 98.44 62 ILE B C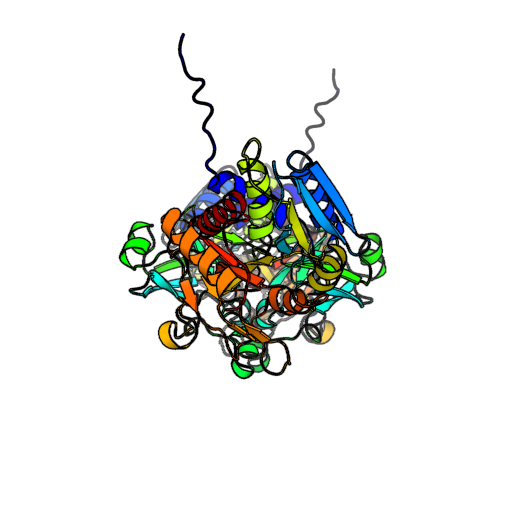 1
ATOM 3344 O O . ILE B 1 62 ? -9.797 -26.328 -27.422 1 98.44 62 ILE B O 1
ATOM 3348 N N . LYS B 1 63 ? -8.266 -27.766 -26.812 1 98.12 63 LYS B N 1
ATOM 3349 C CA . LYS B 1 63 ? -7.578 -27.828 -28.094 1 98.12 63 LYS B CA 1
ATOM 3350 C C . LYS B 1 63 ? -7.352 -29.266 -28.531 1 98.12 63 LYS B C 1
ATOM 3352 O O . LYS B 1 63 ? -6.684 -30.031 -27.828 1 98.12 63 LYS B O 1
ATOM 3357 N N . TYR B 1 64 ? -7.879 -29.641 -29.688 1 97 64 TYR B N 1
ATOM 3358 C CA . TYR B 1 64 ? -7.746 -31 -30.203 1 97 64 TYR B CA 1
ATOM 3359 C C . TYR B 1 64 ? -6.449 -31.156 -30.984 1 97 64 TYR B C 1
ATOM 3361 O O . TYR B 1 64 ? -6.121 -30.328 -31.828 1 97 64 TYR B O 1
ATOM 3369 N N . GLY B 1 65 ? -5.734 -32.156 -30.656 1 95 65 GLY B N 1
ATOM 3370 C CA . GLY B 1 65 ? -4.547 -32.5 -31.438 1 95 65 GLY B CA 1
ATOM 3371 C C . GLY B 1 65 ? -4.863 -33.188 -32.75 1 95 65 GLY B C 1
ATOM 3372 O O . GLY B 1 65 ? -6.031 -33.344 -33.094 1 95 65 GLY B O 1
ATOM 3373 N N . ALA B 1 66 ? -3.82 -33.531 -33.5 1 91.56 66 ALA B N 1
ATOM 3374 C CA . ALA B 1 66 ? -3.945 -34.094 -34.844 1 91.56 66 ALA B CA 1
ATOM 3375 C C . ALA B 1 66 ? -4.266 -35.562 -34.781 1 91.56 66 ALA B C 1
ATOM 3377 O O . ALA B 1 66 ? -4.852 -36.125 -35.719 1 91.56 66 ALA B O 1
ATOM 3378 N N . GLY B 1 67 ? -3.92 -36.25 -33.75 1 89.12 67 GLY B N 1
ATOM 3379 C CA . GLY B 1 67 ? -4.102 -37.688 -33.688 1 89.12 67 GLY B CA 1
ATOM 3380 C C . GLY B 1 67 ? -4.625 -38.125 -32.344 1 89.12 67 GLY B C 1
ATOM 3381 O O . GLY B 1 67 ? -5.008 -37.312 -31.484 1 89.12 67 GLY B O 1
ATOM 3382 N N . GLN B 1 68 ? -4.742 -39.5 -32.25 1 90.69 68 GLN B N 1
ATOM 3383 C CA . GLN B 1 68 ? -5.148 -40.125 -30.984 1 90.69 68 GLN B CA 1
ATOM 3384 C C . GLN B 1 68 ? -4.09 -39.875 -29.906 1 90.69 68 GLN B C 1
ATOM 3386 O O . GLN B 1 68 ? -2.908 -39.719 -30.203 1 90.69 68 GLN B O 1
ATOM 3391 N N . GLY B 1 69 ? -4.5 -39.812 -28.688 1 92.62 69 GLY B N 1
ATOM 3392 C CA . GLY B 1 69 ? -3.592 -39.594 -27.578 1 92.62 69 GLY B CA 1
ATOM 3393 C C . GLY B 1 69 ? -4.305 -39.281 -26.281 1 92.62 69 GLY B C 1
ATOM 3394 O O . GLY B 1 69 ? -5.539 -39.25 -26.219 1 92.62 69 GLY B O 1
ATOM 3395 N N . PRO B 1 70 ? -3.494 -39.062 -25.281 1 96.38 70 PRO B N 1
ATOM 3396 C CA . PRO B 1 70 ? -4.078 -38.844 -23.969 1 96.38 70 PRO B CA 1
ATOM 3397 C C . PRO B 1 70 ? -4.734 -37.469 -23.828 1 96.38 70 PRO B C 1
ATOM 3399 O O . PRO B 1 70 ? -4.387 -36.562 -24.578 1 96.38 70 PRO B O 1
ATOM 3402 N N . LYS B 1 71 ? -5.695 -37.406 -22.922 1 97.38 71 LYS B N 1
ATOM 3403 C CA . LYS B 1 71 ? -6.211 -36.125 -22.422 1 97.38 71 LYS B CA 1
ATOM 3404 C C . LYS B 1 71 ? -5.262 -35.531 -21.406 1 97.38 71 LYS B C 1
ATOM 3406 O O . LYS B 1 71 ? -5.094 -36.031 -20.297 1 97.38 71 LYS B O 1
ATOM 3411 N N . LEU B 1 72 ? -4.66 -34.469 -21.812 1 98.25 72 LEU B N 1
ATOM 3412 C CA . LEU B 1 72 ? -3.777 -33.719 -20.922 1 98.25 72 LEU B CA 1
ATOM 3413 C C . LEU B 1 72 ? -4.488 -32.5 -20.359 1 98.25 72 LEU B C 1
ATOM 3415 O O . LEU B 1 72 ? -5.016 -31.672 -21.125 1 98.25 72 LEU B O 1
ATOM 3419 N N . MET B 1 73 ? -4.562 -32.406 -19.016 1 98.38 73 MET B N 1
ATOM 3420 C CA . MET B 1 73 ? -5.09 -31.203 -18.359 1 98.38 73 MET B CA 1
ATOM 3421 C C . MET B 1 73 ? -3.961 -30.359 -17.781 1 98.38 73 MET B C 1
ATOM 3423 O O . MET B 1 73 ? -3.096 -30.859 -17.078 1 98.38 73 MET B O 1
ATOM 3427 N N . ILE B 1 74 ? -3.891 -29.109 -18.188 1 98.75 74 ILE B N 1
ATOM 3428 C CA . ILE B 1 74 ? -3.031 -28.109 -17.547 1 98.75 74 ILE B CA 1
ATOM 3429 C C . ILE B 1 74 ? -3.889 -27.047 -16.859 1 98.75 74 ILE B C 1
ATOM 3431 O O . ILE B 1 74 ? -4.742 -26.438 -17.5 1 98.75 74 ILE B O 1
ATOM 3435 N N . SER B 1 75 ? -3.648 -26.859 -15.562 1 98.25 75 SER B N 1
ATOM 3436 C CA . SER B 1 75 ? -4.605 -26.031 -14.844 1 98.25 75 SER B CA 1
ATOM 3437 C C . SER B 1 75 ? -3.895 -24.969 -14.008 1 98.25 75 SER B C 1
ATOM 3439 O O . SER B 1 75 ? -2.742 -25.141 -13.617 1 98.25 75 SER B O 1
ATOM 3441 N N . ALA B 1 76 ? -4.512 -23.859 -13.82 1 98.38 76 ALA B N 1
ATOM 3442 C CA . ALA B 1 76 ? -4.219 -22.766 -12.898 1 98.38 76 ALA B CA 1
ATOM 3443 C C . ALA B 1 76 ? -5.484 -22.281 -12.195 1 98.38 76 ALA B C 1
ATOM 3445 O O . ALA B 1 76 ? -6.586 -22.75 -12.508 1 98.38 76 ALA B O 1
ATOM 3446 N N . HIS B 1 77 ? -5.355 -21.438 -11.203 1 97.88 77 HIS B N 1
ATOM 3447 C CA . HIS B 1 77 ? -6.582 -20.984 -10.555 1 97.88 77 HIS B CA 1
ATOM 3448 C C . HIS B 1 77 ? -6.727 -19.469 -10.648 1 97.88 77 HIS B C 1
ATOM 3450 O O . HIS B 1 77 ? -5.73 -18.75 -10.656 1 97.88 77 HIS B O 1
ATOM 3456 N N . SER B 1 78 ? -7.969 -19.047 -10.625 1 97.5 78 SER B N 1
ATOM 3457 C CA . SER B 1 78 ? -8.273 -17.656 -10.961 1 97.5 78 SER B CA 1
ATOM 3458 C C . SER B 1 78 ? -8.391 -16.812 -9.703 1 97.5 78 SER B C 1
ATOM 3460 O O . SER B 1 78 ? -8.227 -15.586 -9.758 1 97.5 78 SER B O 1
ATOM 3462 N N . ASP B 1 79 ? -8.734 -17.422 -8.602 1 96.19 79 ASP B N 1
ATOM 3463 C CA . ASP B 1 79 ? -9.133 -16.656 -7.422 1 96.19 79 ASP B CA 1
ATOM 3464 C C . ASP B 1 79 ? -7.91 -16.094 -6.699 1 96.19 79 ASP B C 1
ATOM 3466 O O . ASP B 1 79 ? -6.777 -16.5 -6.98 1 96.19 79 ASP B O 1
ATOM 3470 N N . GLU B 1 80 ? -8.133 -15.148 -5.871 1 96.69 80 GLU B N 1
ATOM 3471 C CA . GLU B 1 80 ? -7.145 -14.57 -4.961 1 96.69 80 GLU B CA 1
ATOM 3472 C C . GLU B 1 80 ? -7.668 -14.547 -3.529 1 96.69 80 GLU B C 1
ATOM 3474 O O . GLU B 1 80 ? -8.875 -14.656 -3.301 1 96.69 80 GLU B O 1
ATOM 3479 N N . VAL B 1 81 ? -6.734 -14.469 -2.619 1 95 81 VAL B N 1
ATOM 3480 C CA . VAL B 1 81 ? -7.121 -14.258 -1.228 1 95 81 VAL B CA 1
ATOM 3481 C C . VAL B 1 81 ? -7.609 -12.828 -1.038 1 95 81 VAL B C 1
ATOM 3483 O O . VAL B 1 81 ? -7.266 -11.938 -1.823 1 95 81 VAL B O 1
ATOM 3486 N N . GLY B 1 82 ? -8.398 -12.594 -0.038 1 96.81 82 GLY B N 1
ATOM 3487 C CA . GLY B 1 82 ? -8.922 -11.273 0.269 1 96.81 82 GLY B CA 1
ATOM 3488 C C . GLY B 1 82 ? -9.859 -11.258 1.46 1 96.81 82 GLY B C 1
ATOM 3489 O O . GLY B 1 82 ? -9.562 -11.867 2.494 1 96.81 82 GLY B O 1
ATOM 3490 N N . PHE B 1 83 ? -10.883 -10.43 1.316 1 96.88 83 PHE B N 1
ATOM 3491 C CA . PHE B 1 83 ? -11.844 -10.242 2.393 1 96.88 83 PHE B CA 1
ATOM 3492 C C . PHE B 1 83 ? -13.258 -10.094 1.837 1 96.88 83 PHE B C 1
ATOM 3494 O O . PHE B 1 83 ? -13.453 -10.07 0.62 1 96.88 83 PHE B O 1
ATOM 3501 N N . CYS B 1 84 ? -14.195 -10.125 2.725 1 95.25 84 CYS B N 1
ATOM 3502 C CA . CYS B 1 84 ? -15.57 -9.805 2.371 1 95.25 84 CYS B CA 1
ATOM 3503 C C . CYS B 1 84 ? -16.234 -8.953 3.457 1 95.25 84 CYS B C 1
ATOM 3505 O O . CYS B 1 84 ? -15.844 -9.031 4.625 1 95.25 84 CYS B O 1
ATOM 3507 N N . VAL B 1 85 ? -17.156 -8.141 3.055 1 95.56 85 VAL B N 1
ATOM 3508 C CA . VAL B 1 85 ? -17.906 -7.312 4 1 95.56 85 VAL B CA 1
ATOM 3509 C C . VAL B 1 85 ? -18.719 -8.195 4.934 1 95.56 85 VAL B C 1
ATOM 3511 O O . VAL B 1 85 ? -19.578 -8.961 4.484 1 95.56 85 VAL B O 1
ATOM 3514 N N . LYS B 1 86 ? -18.453 -8.109 6.168 1 94.5 86 LYS B N 1
ATOM 3515 C CA . LYS B 1 86 ? -19.172 -8.875 7.176 1 94.5 86 LYS B CA 1
ATOM 3516 C C . LYS B 1 86 ? -20.391 -8.102 7.684 1 94.5 86 LYS B C 1
ATOM 3518 O O . LYS B 1 86 ? -21.469 -8.672 7.863 1 94.5 86 LYS B O 1
ATOM 3523 N N . ASN B 1 87 ? -20.156 -6.836 7.988 1 95.62 87 ASN B N 1
ATOM 3524 C CA . ASN B 1 87 ? -21.188 -5.945 8.508 1 95.62 87 ASN B CA 1
ATOM 3525 C C . ASN B 1 87 ? -20.844 -4.48 8.258 1 95.62 87 ASN B C 1
ATOM 3527 O O . ASN B 1 87 ? -19.672 -4.141 8.031 1 95.62 87 ASN B O 1
ATOM 3531 N N . ILE B 1 88 ? -21.891 -3.699 8.141 1 96.25 88 ILE B N 1
ATOM 3532 C CA . ILE B 1 88 ? -21.75 -2.248 8.078 1 96.25 88 ILE B CA 1
ATOM 3533 C C . ILE B 1 88 ? -22.312 -1.624 9.352 1 96.25 88 ILE B C 1
ATOM 3535 O O . ILE B 1 88 ? -23.5 -1.786 9.656 1 96.25 88 ILE B O 1
ATOM 3539 N N . LEU B 1 89 ? -21.516 -0.881 10.062 1 95.75 89 LEU B N 1
ATOM 3540 C CA . LEU B 1 89 ? -21.906 -0.299 11.344 1 95.75 89 LEU B CA 1
ATOM 3541 C C . LEU B 1 89 ? -22.766 0.938 11.133 1 95.75 89 LEU B C 1
ATOM 3543 O O . LEU B 1 89 ? -22.734 1.558 10.07 1 95.75 89 LEU B O 1
ATOM 3547 N N . PRO B 1 90 ? -23.578 1.326 12.172 1 95.44 90 PRO B N 1
ATOM 3548 C CA . PRO B 1 90 ? -24.438 2.506 12.055 1 95.44 90 PRO B CA 1
ATOM 3549 C C . PRO B 1 90 ? -23.656 3.779 11.742 1 95.44 90 PRO B C 1
ATOM 3551 O O . PRO B 1 90 ? -24.172 4.684 11.086 1 95.44 90 PRO B O 1
ATOM 3554 N N . ASN B 1 91 ? -22.375 3.834 12.062 1 94.62 91 ASN B N 1
ATOM 3555 C CA . ASN B 1 91 ? -21.578 5.027 11.852 1 94.62 91 ASN B CA 1
ATOM 3556 C C . ASN B 1 91 ? -20.812 4.965 10.523 1 94.62 91 ASN B C 1
ATOM 3558 O O . ASN B 1 91 ? -19.969 5.809 10.25 1 94.62 91 ASN B O 1
ATOM 3562 N N . GLY B 1 92 ? -21.031 3.947 9.766 1 95.88 92 GLY B N 1
ATOM 3563 C CA . GLY B 1 92 ? -20.547 3.908 8.398 1 95.88 92 GLY B CA 1
ATOM 3564 C C . GLY B 1 92 ? -19.281 3.08 8.234 1 95.88 92 GLY B C 1
ATOM 3565 O O . GLY B 1 92 ? -18.859 2.797 7.109 1 95.88 92 GLY B O 1
ATOM 3566 N N . PHE B 1 93 ? -18.594 2.686 9.32 1 97.38 93 PHE B N 1
ATOM 3567 C CA . PHE B 1 93 ? -17.422 1.84 9.227 1 97.38 93 PHE B CA 1
ATOM 3568 C C . PHE B 1 93 ? -17.797 0.403 8.891 1 97.38 93 PHE B C 1
ATOM 3570 O O . PHE B 1 93 ? -18.891 -0.051 9.25 1 97.38 93 PHE B O 1
ATOM 3577 N N . ILE B 1 94 ? -16.906 -0.327 8.227 1 97.12 94 ILE B N 1
ATOM 3578 C CA . ILE B 1 94 ? -17.203 -1.659 7.711 1 97.12 94 ILE B CA 1
ATOM 3579 C C . ILE B 1 94 ? -16.391 -2.699 8.469 1 97.12 94 ILE B C 1
ATOM 3581 O O . ILE B 1 94 ? -15.18 -2.535 8.648 1 97.12 94 ILE B O 1
ATOM 3585 N N . ILE B 1 95 ? -17.031 -3.672 8.961 1 95.94 95 ILE B N 1
ATOM 3586 C CA . ILE B 1 95 ? -16.406 -4.852 9.531 1 95.94 95 ILE B CA 1
ATOM 3587 C C . ILE B 1 95 ? -16.266 -5.938 8.469 1 95.94 95 ILE B C 1
ATOM 3589 O O . ILE B 1 95 ? -17.141 -6.086 7.613 1 95.94 95 ILE B O 1
ATOM 3593 N N . PHE B 1 96 ? -15.156 -6.73 8.508 1 96.25 96 PHE B N 1
ATOM 3594 C CA . PHE B 1 96 ? -14.906 -7.641 7.398 1 96.25 96 PHE B CA 1
ATOM 3595 C C . PHE B 1 96 ? -14.32 -8.953 7.898 1 96.25 96 PHE B C 1
ATOM 3597 O O . PHE B 1 96 ? -13.844 -9.039 9.031 1 96.25 96 PHE B O 1
ATOM 3604 N N . ASP B 1 97 ? -14.43 -9.977 7.078 1 94.62 97 ASP B N 1
ATOM 3605 C CA . ASP B 1 97 ? -13.867 -11.305 7.316 1 94.62 97 ASP B CA 1
ATOM 3606 C C . ASP B 1 97 ? -12.812 -11.648 6.266 1 94.62 97 ASP B C 1
ATOM 3608 O O . ASP B 1 97 ? -12.836 -11.109 5.156 1 94.62 97 ASP B O 1
ATOM 3612 N N . LYS B 1 98 ? -11.969 -12.516 6.656 1 94.62 98 LYS B N 1
ATOM 3613 C CA . LYS B 1 98 ? -10.969 -13.008 5.711 1 94.62 98 LYS B CA 1
ATOM 3614 C C . LYS B 1 98 ? -11.57 -14.055 4.777 1 94.62 98 LYS B C 1
ATOM 3616 O O . LYS B 1 98 ? -12.453 -14.82 5.18 1 94.62 98 LYS B O 1
ATOM 3621 N N . VAL B 1 99 ? -11.164 -14.031 3.611 1 93 99 VAL B N 1
ATOM 3622 C CA . VAL B 1 99 ? -11.391 -15.086 2.637 1 93 99 VAL B CA 1
ATOM 3623 C C . VAL B 1 99 ? -10.047 -15.656 2.17 1 93 99 VAL B C 1
ATOM 3625 O O . VAL B 1 99 ? -9.305 -14.992 1.45 1 93 99 VAL B O 1
ATOM 3628 N N . GLY B 1 100 ? -9.773 -16.906 2.572 1 89.62 100 GLY B N 1
ATOM 3629 C CA . GLY B 1 100 ? -8.453 -17.469 2.326 1 89.62 100 GLY B CA 1
ATOM 3630 C C . GLY B 1 100 ? -7.43 -17.078 3.375 1 89.62 100 GLY B C 1
ATOM 3631 O O . GLY B 1 100 ? -7.785 -16.547 4.426 1 89.62 100 GLY B O 1
ATOM 3632 N N . GLY B 1 101 ? -6.227 -17.469 3.104 1 88.75 101 GLY B N 1
ATOM 3633 C CA . GLY B 1 101 ? -5.172 -17.281 4.086 1 88.75 101 GLY B CA 1
ATOM 3634 C C . GLY B 1 101 ? -4.488 -15.938 3.977 1 88.75 101 GLY B C 1
ATOM 3635 O O . GLY B 1 101 ? -3.48 -15.805 3.279 1 88.75 101 GLY B O 1
ATOM 3636 N N . VAL B 1 102 ? -5.008 -14.922 4.738 1 90.94 102 VAL B N 1
ATOM 3637 C CA . VAL B 1 102 ? -4.375 -13.609 4.801 1 90.94 102 VAL B CA 1
ATOM 3638 C C . VAL B 1 102 ? -3.797 -13.383 6.199 1 90.94 102 VAL B C 1
ATOM 3640 O O . VAL B 1 102 ? -4.484 -13.578 7.199 1 90.94 102 VAL B O 1
ATOM 3643 N N . SER B 1 103 ? -2.539 -12.969 6.238 1 93 103 SER B N 1
ATOM 3644 C CA . SER B 1 103 ? -1.893 -12.703 7.52 1 93 103 SER B CA 1
ATOM 3645 C C . SER B 1 103 ? -2.469 -11.453 8.18 1 93 103 SER B C 1
ATOM 3647 O O . SER B 1 103 ? -2.666 -10.43 7.527 1 93 103 SER B O 1
ATOM 3649 N N . ASP B 1 104 ? -2.664 -11.531 9.516 1 93.88 104 ASP B N 1
ATOM 3650 C CA . ASP B 1 104 ? -3.135 -10.375 10.281 1 93.88 104 ASP B CA 1
ATOM 3651 C C . ASP B 1 104 ? -2.094 -9.258 10.281 1 93.88 104 ASP B C 1
ATOM 3653 O O . ASP B 1 104 ? -2.434 -8.086 10.453 1 93.88 104 ASP B O 1
ATOM 3657 N N . GLN B 1 105 ? -0.856 -9.562 10.031 1 93.88 105 GLN B N 1
ATOM 3658 C CA . GLN B 1 105 ? 0.242 -8.602 10.062 1 93.88 105 GLN B CA 1
ATOM 3659 C C . GLN B 1 105 ? 0.138 -7.617 8.906 1 93.88 105 GLN B C 1
ATOM 3661 O O . GLN B 1 105 ? 0.809 -6.582 8.898 1 93.88 105 GLN B O 1
ATOM 3666 N N . LEU B 1 106 ? -0.73 -7.949 7.996 1 94.81 106 LEU B N 1
ATOM 3667 C CA . LEU B 1 106 ? -0.817 -7.156 6.777 1 94.81 106 LEU B CA 1
ATOM 3668 C C . LEU B 1 106 ? -1.99 -6.184 6.844 1 94.81 106 LEU B C 1
ATOM 3670 O O . LEU B 1 106 ? -2.215 -5.41 5.91 1 94.81 106 LEU B O 1
ATOM 3674 N N . LEU B 1 107 ? -2.721 -6.125 7.855 1 95.19 107 LEU B N 1
ATOM 3675 C CA . LEU B 1 107 ? -4.047 -5.516 7.82 1 95.19 107 LEU B CA 1
ATOM 3676 C C . LEU B 1 107 ? -3.959 -4.008 8.039 1 95.19 107 LEU B C 1
ATOM 3678 O O . LEU B 1 107 ? -4.477 -3.23 7.234 1 95.19 107 LEU B O 1
ATOM 3682 N N . LEU B 1 108 ? -3.248 -3.516 8.977 1 94.75 108 LEU B N 1
ATOM 3683 C CA . LEU B 1 108 ? -3.389 -2.141 9.445 1 94.75 108 LEU B CA 1
ATOM 3684 C C . LEU B 1 108 ? -2.775 -1.161 8.453 1 94.75 108 LEU B C 1
ATOM 3686 O O . LEU B 1 108 ? -1.685 -1.401 7.93 1 94.75 108 LEU B O 1
ATOM 3690 N N . GLY B 1 109 ? -3.529 -0.032 8.25 1 95.62 109 GLY B N 1
ATOM 3691 C CA . GLY B 1 109 ? -3.029 1.068 7.441 1 95.62 109 GLY B CA 1
ATOM 3692 C C . GLY B 1 109 ? -2.904 0.72 5.969 1 95.62 109 GLY B C 1
ATOM 3693 O O . GLY B 1 109 ? -1.903 1.051 5.328 1 95.62 109 GLY B O 1
ATOM 3694 N N . ARG B 1 110 ? -3.9 0.071 5.402 1 96.25 110 ARG B N 1
ATOM 3695 C CA . ARG B 1 110 ? -3.83 -0.372 4.012 1 96.25 110 ARG B CA 1
ATOM 3696 C C . ARG B 1 110 ? -4.996 0.184 3.201 1 96.25 110 ARG B C 1
ATOM 3698 O O . ARG B 1 110 ? -6.125 0.254 3.693 1 96.25 110 ARG B O 1
ATOM 3705 N N . LYS B 1 111 ? -4.695 0.555 2.023 1 97.44 111 LYS B N 1
ATOM 3706 C CA . LYS B 1 111 ? -5.762 0.854 1.067 1 97.44 111 LYS B CA 1
ATOM 3707 C C . LYS B 1 111 ? -6.375 -0.427 0.511 1 97.44 111 LYS B C 1
ATOM 3709 O O . LYS B 1 111 ? -5.664 -1.396 0.234 1 97.44 111 LYS B O 1
ATOM 3714 N N . VAL B 1 112 ? -7.695 -0.418 0.296 1 98 112 VAL B N 1
ATOM 3715 C CA . VAL B 1 112 ? -8.398 -1.586 -0.227 1 98 112 VAL B CA 1
ATOM 3716 C C . VAL B 1 112 ? -9.398 -1.151 -1.295 1 98 112 VAL B C 1
ATOM 3718 O O . VAL B 1 112 ? -9.766 0.023 -1.368 1 98 112 VAL B O 1
ATOM 3721 N N . TRP B 1 113 ? -9.758 -2.033 -2.143 1 97.44 113 TRP B N 1
ATOM 3722 C CA . TRP B 1 113 ? -10.898 -1.937 -3.045 1 97.44 113 TRP B CA 1
ATOM 3723 C C . TRP B 1 113 ? -12.062 -2.775 -2.537 1 97.44 113 TRP B C 1
ATOM 3725 O O . TRP B 1 113 ? -11.883 -3.93 -2.143 1 97.44 113 TRP B O 1
ATOM 3735 N N . ILE B 1 114 ? -13.219 -2.141 -2.541 1 97.06 114 ILE B N 1
ATOM 3736 C CA . ILE B 1 114 ? -14.438 -2.834 -2.135 1 97.06 114 ILE B CA 1
ATOM 3737 C C . ILE B 1 114 ? -15.352 -3.02 -3.344 1 97.06 114 ILE B C 1
ATOM 3739 O O . ILE B 1 114 ? -15.555 -2.086 -4.125 1 97.06 114 ILE B O 1
ATOM 3743 N N . THR B 1 115 ? -15.922 -4.18 -3.535 1 92.75 115 THR B N 1
ATOM 3744 C CA . THR B 1 115 ? -16.781 -4.59 -4.645 1 92.75 115 THR B CA 1
ATOM 3745 C C . THR B 1 115 ? -15.961 -4.738 -5.926 1 92.75 115 THR B C 1
ATOM 3747 O O . THR B 1 115 ? -14.758 -4.465 -5.941 1 92.75 115 THR B O 1
ATOM 3750 N N . THR B 1 116 ? -16.578 -5.168 -6.988 1 92.44 116 THR B N 1
ATOM 3751 C CA . THR B 1 116 ? -15.914 -5.332 -8.281 1 92.44 116 THR B CA 1
ATOM 3752 C C . THR B 1 116 ? -15.742 -3.982 -8.969 1 92.44 116 THR B C 1
ATOM 3754 O O . THR B 1 116 ? -14.977 -3.867 -9.93 1 92.44 116 THR B O 1
ATOM 3757 N N . ASN B 1 117 ? -16.406 -2.947 -8.438 1 93.75 117 ASN B N 1
ATOM 3758 C CA . ASN B 1 117 ? -16.25 -1.599 -8.969 1 93.75 117 ASN B CA 1
ATOM 3759 C C . ASN B 1 117 ? -15.094 -0.855 -8.305 1 93.75 117 ASN B C 1
ATOM 3761 O O . ASN B 1 117 ? -14.883 0.331 -8.57 1 93.75 117 ASN B O 1
ATOM 3765 N N . LYS B 1 118 ? -14.461 -1.473 -7.406 1 96.25 118 LYS B N 1
ATOM 3766 C CA . LYS B 1 118 ? -13.227 -0.977 -6.793 1 96.25 118 LYS B CA 1
ATOM 3767 C C . LYS B 1 118 ? -13.484 0.312 -6.02 1 96.25 118 LYS B C 1
ATOM 3769 O O . LYS B 1 118 ? -12.766 1.299 -6.195 1 96.25 118 LYS B O 1
ATOM 3774 N N . ILE B 1 119 ? -14.562 0.328 -5.25 1 97.06 119 ILE B N 1
ATOM 3775 C CA . ILE B 1 119 ? -14.805 1.453 -4.352 1 97.06 119 ILE B CA 1
ATOM 3776 C C . ILE B 1 119 ? -13.648 1.584 -3.365 1 97.06 119 ILE B C 1
ATOM 3778 O O . ILE B 1 119 ? -13.297 0.62 -2.682 1 97.06 119 ILE B O 1
ATOM 3782 N N . PRO B 1 120 ? -13.07 2.773 -3.279 1 97.69 120 PRO B N 1
ATOM 3783 C CA . PRO B 1 120 ? -11.883 2.936 -2.438 1 97.69 120 PRO B CA 1
ATOM 3784 C C . PRO B 1 120 ? -12.203 2.867 -0.946 1 97.69 120 PRO B C 1
ATOM 3786 O O . PRO B 1 120 ? -13.219 3.416 -0.502 1 97.69 120 PRO B O 1
ATOM 3789 N N . GLY B 1 121 ? -11.375 2.17 -0.157 1 97.94 121 GLY B N 1
ATOM 3790 C CA . GLY B 1 121 ? -11.445 2.1 1.293 1 97.94 121 GLY B CA 1
ATOM 3791 C C . GLY B 1 121 ? -10.086 2.029 1.957 1 97.94 121 GLY B C 1
ATOM 3792 O O . GLY B 1 121 ? -9.062 1.884 1.279 1 97.94 121 GLY B O 1
ATOM 3793 N N . ILE B 1 122 ? -10.094 2.186 3.312 1 97.75 122 ILE B N 1
ATOM 3794 C CA . ILE B 1 122 ? -8.883 2.148 4.121 1 97.75 122 ILE B CA 1
ATOM 3795 C C . ILE B 1 122 ? -9.102 1.253 5.34 1 97.75 122 ILE B C 1
ATOM 3797 O O . ILE B 1 122 ? -10.094 1.406 6.059 1 97.75 122 ILE B O 1
ATOM 3801 N N . ILE B 1 123 ? -8.195 0.304 5.5 1 97.44 123 ILE B N 1
ATOM 3802 C CA . ILE B 1 123 ? -8.164 -0.322 6.816 1 97.44 123 ILE B CA 1
ATOM 3803 C C . ILE B 1 123 ? -7.484 0.613 7.816 1 97.44 123 ILE B C 1
ATOM 3805 O O . ILE B 1 123 ? -6.309 0.954 7.656 1 97.44 123 ILE B O 1
ATOM 3809 N N . GLY B 1 124 ? -8.195 0.995 8.781 1 95.06 124 GLY B N 1
ATOM 3810 C CA . GLY B 1 124 ? -7.758 2.039 9.695 1 95.06 124 GLY B CA 1
ATOM 3811 C C . GLY B 1 124 ? -6.664 1.582 10.641 1 95.06 124 GLY B C 1
ATOM 3812 O O . GLY B 1 124 ? -6.449 0.381 10.82 1 95.06 124 GLY B O 1
ATOM 3813 N N . ILE B 1 125 ? -6.012 2.514 11.18 1 91.75 125 ILE B N 1
ATOM 3814 C CA . ILE B 1 125 ? -5.035 2.309 12.242 1 91.75 125 ILE B CA 1
ATOM 3815 C C . ILE B 1 125 ? -5.109 3.463 13.234 1 91.75 125 ILE B C 1
ATOM 3817 O O . ILE B 1 125 ? -5.289 4.617 12.852 1 91.75 125 ILE B O 1
ATOM 3821 N N . LYS B 1 126 ? -5.055 3.07 14.469 1 86.62 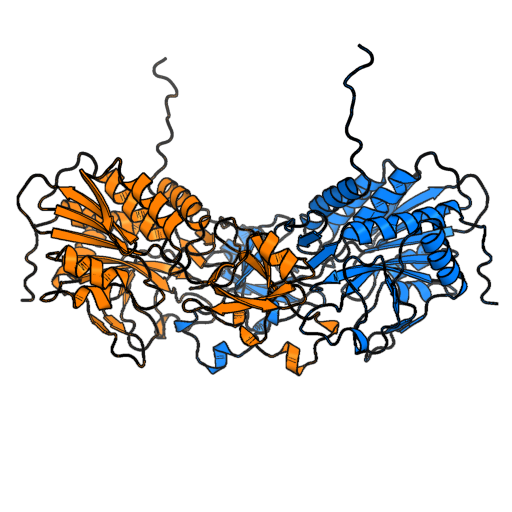126 LYS B N 1
ATOM 3822 C CA . LYS B 1 126 ? -5.016 4.086 15.516 1 86.62 126 LYS B CA 1
ATOM 3823 C C . LYS B 1 126 ? -3.734 4.906 15.445 1 86.62 126 LYS B C 1
ATOM 3825 O O . LYS B 1 126 ? -2.65 4.359 15.227 1 86.62 126 LYS B O 1
ATOM 3830 N N . ALA B 1 127 ? -3.93 6.25 15.547 1 78.12 127 ALA B N 1
ATOM 3831 C CA . ALA B 1 127 ? -2.762 7.125 15.516 1 78.12 127 ALA B CA 1
ATOM 3832 C C . ALA B 1 127 ? -1.73 6.699 16.562 1 78.12 127 ALA B C 1
ATOM 3834 O O . ALA B 1 127 ? -2.084 6.355 17.688 1 78.12 127 ALA B O 1
ATOM 3835 N N . GLY B 1 128 ? -0.496 6.641 16.125 1 72.31 128 GLY B N 1
ATOM 3836 C CA . GLY B 1 128 ? 0.589 6.188 16.984 1 72.31 128 GLY B CA 1
ATOM 3837 C C . GLY B 1 128 ? 0.632 6.906 18.328 1 72.31 128 GLY B C 1
ATOM 3838 O O . GLY B 1 128 ? 0.837 6.277 19.359 1 72.31 128 GLY B O 1
ATOM 3839 N N . HIS B 1 129 ? 0.402 8.164 18.266 1 70.5 129 HIS B N 1
ATOM 3840 C CA . HIS B 1 129 ? 0.497 8.984 19.469 1 70.5 129 HIS B CA 1
ATOM 3841 C C . HIS B 1 129 ? -0.614 8.641 20.453 1 70.5 129 HIS B C 1
ATOM 3843 O O . HIS B 1 129 ? -0.558 9.039 21.625 1 70.5 129 HIS B O 1
ATOM 3849 N N . MET B 1 130 ? -1.574 7.875 19.938 1 75.88 130 MET B N 1
ATOM 3850 C CA . MET B 1 130 ? -2.711 7.527 20.781 1 75.88 130 MET B CA 1
ATOM 3851 C C . MET B 1 130 ? -2.629 6.07 21.234 1 75.88 130 MET B C 1
ATOM 3853 O O . MET B 1 130 ? -3.512 5.586 21.953 1 75.88 130 MET B O 1
ATOM 3857 N N . GLN B 1 131 ? -1.622 5.383 20.812 1 80.44 131 GLN B N 1
ATOM 3858 C CA . GLN B 1 131 ? -1.497 3.971 21.156 1 80.44 131 GLN B CA 1
ATOM 3859 C C . GLN B 1 131 ? -0.715 3.787 22.453 1 80.44 131 GLN B C 1
ATOM 3861 O O . GLN B 1 131 ? 0.272 4.488 22.688 1 80.44 131 GLN B O 1
ATOM 3866 N N . THR B 1 132 ? -1.203 2.947 23.25 1 80.88 132 THR B N 1
ATOM 3867 C CA . THR B 1 132 ? -0.404 2.492 24.391 1 80.88 132 THR B CA 1
ATOM 3868 C C . THR B 1 132 ? 0.75 1.612 23.922 1 80.88 132 THR B C 1
ATOM 3870 O O . THR B 1 132 ? 0.729 1.097 22.797 1 80.88 132 THR B O 1
ATOM 3873 N N . PRO B 1 133 ? 1.726 1.48 24.75 1 80.62 133 PRO B N 1
ATOM 3874 C CA . PRO B 1 133 ? 2.824 0.578 24.391 1 80.62 133 PRO B CA 1
ATOM 3875 C C . PRO B 1 133 ? 2.346 -0.836 24.078 1 80.62 133 PRO B C 1
ATOM 3877 O O . PRO B 1 133 ? 2.875 -1.479 23.156 1 80.62 133 PRO B O 1
ATOM 3880 N N . GLU B 1 134 ? 1.371 -1.305 24.812 1 84.5 134 GLU B N 1
ATOM 3881 C CA . GLU B 1 134 ? 0.822 -2.635 24.578 1 84.5 134 GLU B CA 1
ATOM 3882 C C . GLU B 1 134 ? 0.135 -2.709 23.219 1 84.5 134 GLU B C 1
ATOM 3884 O O . GLU B 1 134 ? 0.335 -3.666 22.453 1 84.5 134 GLU B O 1
ATOM 3889 N N . GLU B 1 135 ? -0.57 -1.7 22.906 1 85.31 135 GLU B N 1
ATOM 3890 C CA . GLU B 1 135 ? -1.292 -1.65 21.641 1 85.31 135 GLU B CA 1
ATOM 3891 C C . GLU B 1 135 ? -0.328 -1.604 20.453 1 85.31 135 GLU B C 1
ATOM 3893 O O . GLU B 1 135 ? -0.586 -2.207 19.422 1 85.31 135 GLU B O 1
ATOM 3898 N N . SER B 1 136 ? 0.732 -0.881 20.656 1 85.94 136 SER B N 1
ATOM 3899 C CA . SER B 1 136 ? 1.671 -0.652 19.562 1 85.94 136 SER B CA 1
ATOM 3900 C C . SER B 1 136 ? 2.438 -1.925 19.219 1 85.94 136 SER B C 1
ATOM 3902 O O . SER B 1 136 ? 3.057 -2.014 18.156 1 85.94 136 SER B O 1
ATOM 3904 N N . ARG B 1 137 ? 2.355 -2.957 20.094 1 87.81 137 ARG B N 1
ATOM 3905 C CA . ARG B 1 137 ? 3.096 -4.195 19.891 1 87.81 137 ARG B CA 1
ATOM 3906 C C . ARG B 1 137 ? 2.154 -5.348 19.562 1 87.81 137 ARG B C 1
ATOM 3908 O O . ARG B 1 137 ? 2.59 -6.496 19.422 1 87.81 137 ARG B O 1
ATOM 3915 N N . LYS B 1 138 ? 0.972 -5.027 19.375 1 89.75 138 LYS B N 1
ATOM 3916 C CA . LYS B 1 138 ? -0.023 -6.074 19.172 1 89.75 138 LYS B CA 1
ATOM 3917 C C . LYS B 1 138 ? -0.444 -6.145 17.703 1 89.75 138 LYS B C 1
ATOM 3919 O O . LYS B 1 138 ? -0.719 -5.117 17.078 1 89.75 138 LYS B O 1
ATOM 3924 N N . VAL B 1 139 ? -0.469 -7.383 17.219 1 92.38 139 VAL B N 1
ATOM 3925 C CA . VAL B 1 139 ? -1.077 -7.629 15.906 1 92.38 139 VAL B CA 1
ATOM 3926 C C . VAL B 1 139 ? -2.594 -7.723 16.047 1 92.38 139 VAL B C 1
ATOM 3928 O O . VAL B 1 139 ? -3.098 -8.469 16.906 1 92.38 139 VAL B O 1
ATOM 3931 N N . LYS B 1 140 ? -3.311 -6.965 15.266 1 92.31 140 LYS B N 1
ATOM 3932 C CA . LYS B 1 140 ? -4.766 -6.945 15.352 1 92.31 140 LYS B CA 1
ATOM 3933 C C . LYS B 1 140 ? -5.391 -7.926 14.359 1 92.31 140 LYS B C 1
ATOM 3935 O O . LYS B 1 140 ? -4.922 -8.055 13.227 1 92.31 140 LYS B O 1
ATOM 3940 N N . THR B 1 141 ? -6.434 -8.57 14.836 1 91.06 141 THR B N 1
ATOM 3941 C CA . THR B 1 141 ? -7.219 -9.438 13.961 1 91.06 141 THR B CA 1
ATOM 3942 C C . THR B 1 141 ? -8.281 -8.633 13.219 1 91.06 141 THR B C 1
ATOM 3944 O O . THR B 1 141 ? -8.523 -7.469 13.539 1 91.06 141 THR B O 1
ATOM 3947 N N . THR B 1 142 ? -8.914 -9.266 12.266 1 90.94 142 THR B N 1
ATOM 3948 C CA . THR B 1 142 ? -9.945 -8.602 11.477 1 90.94 142 THR B CA 1
ATOM 3949 C C . THR B 1 142 ? -11.078 -8.109 12.367 1 90.94 142 THR B C 1
ATOM 3951 O O . THR B 1 142 ? -11.68 -7.074 12.102 1 90.94 142 THR B O 1
ATOM 3954 N N . ARG B 1 143 ? -11.328 -8.781 13.406 1 87.81 143 ARG B N 1
ATOM 3955 C CA . ARG B 1 143 ? -12.414 -8.398 14.312 1 87.81 143 ARG B CA 1
ATOM 3956 C C . ARG B 1 143 ? -12.102 -7.086 15.016 1 87.81 143 ARG B C 1
ATOM 3958 O O . ARG B 1 143 ? -13.016 -6.359 15.422 1 87.81 143 ARG B O 1
ATOM 3965 N N . GLU B 1 144 ? -10.859 -6.805 15.125 1 93.19 144 GLU B N 1
ATOM 3966 C CA . GLU B 1 144 ? -10.414 -5.582 15.797 1 93.19 144 GLU B CA 1
ATOM 3967 C C . GLU B 1 144 ? -10.156 -4.465 14.789 1 93.19 144 GLU B C 1
ATOM 3969 O O . GLU B 1 144 ? -9.812 -3.344 15.18 1 93.19 144 GLU B O 1
ATOM 3974 N N . CYS B 1 145 ? -10.234 -4.805 13.555 1 95.69 145 CYS B N 1
ATOM 3975 C CA . CYS B 1 145 ? -9.984 -3.83 12.5 1 95.69 145 CYS B CA 1
ATOM 3976 C C . CYS B 1 145 ? -11.297 -3.311 11.922 1 95.69 145 CYS B C 1
ATOM 3978 O O . CYS B 1 145 ? -12.367 -3.789 12.281 1 95.69 145 CYS B O 1
ATOM 3980 N N . TYR B 1 146 ? -11.258 -2.311 11.133 1 97.12 146 TYR B N 1
ATOM 3981 C CA . TYR B 1 146 ? -12.375 -1.711 10.422 1 97.12 146 TYR B CA 1
ATOM 3982 C C . TYR B 1 146 ? -11.914 -1.068 9.117 1 97.12 146 TYR B C 1
ATOM 3984 O O . TYR B 1 146 ? -10.734 -0.738 8.969 1 97.12 146 TYR B O 1
ATOM 3992 N N . ILE B 1 147 ? -12.836 -0.957 8.203 1 98.06 147 ILE B N 1
ATOM 3993 C CA . ILE B 1 147 ? -12.57 -0.266 6.949 1 98.06 147 ILE B CA 1
ATOM 3994 C C . ILE B 1 147 ? -13.352 1.045 6.906 1 98.06 147 ILE B C 1
ATOM 3996 O O . ILE B 1 147 ? -14.531 1.082 7.258 1 98.06 147 ILE B O 1
ATOM 4000 N N . ASP B 1 148 ? -12.656 2.105 6.566 1 98.06 148 ASP B N 1
ATOM 4001 C CA . ASP B 1 148 ? -13.164 3.467 6.434 1 98.06 148 ASP B CA 1
ATOM 4002 C C . ASP B 1 148 ? -13.359 3.844 4.969 1 98.06 148 ASP B C 1
ATOM 4004 O O . ASP B 1 148 ? -12.398 3.84 4.191 1 98.06 148 ASP B O 1
ATOM 4008 N N . VAL B 1 149 ? -14.617 4.18 4.52 1 97.19 149 VAL B N 1
ATOM 4009 C CA . VAL B 1 149 ? -14.852 4.637 3.154 1 97.19 149 VAL B CA 1
ATOM 4010 C C . VAL B 1 149 ? -15.18 6.129 3.158 1 97.19 149 VAL B C 1
ATOM 4012 O O . VAL B 1 149 ? -15.625 6.672 2.146 1 97.19 149 VAL B O 1
ATOM 4015 N N . GLY B 1 150 ? -15.023 6.754 4.285 1 95.25 150 GLY B N 1
ATOM 4016 C CA . GLY B 1 150 ? -15.172 8.195 4.41 1 95.25 150 GLY B CA 1
ATOM 4017 C C . GLY B 1 150 ? -16.609 8.641 4.551 1 95.25 150 GLY B C 1
ATOM 4018 O O . GLY B 1 150 ? -16.938 9.789 4.246 1 95.25 150 GLY B O 1
ATOM 4019 N N . LEU B 1 151 ? -17.516 7.75 4.883 1 94.31 151 LEU B N 1
ATOM 4020 C CA . LEU B 1 151 ? -18.922 8.062 5.062 1 94.31 151 LEU B CA 1
ATOM 4021 C C . LEU B 1 151 ? -19.344 7.891 6.52 1 94.31 151 LEU B C 1
ATOM 4023 O O . LEU B 1 151 ? -18.578 7.352 7.328 1 94.31 151 LEU B O 1
ATOM 4027 N N . SER B 1 152 ? -20.547 8.406 6.855 1 93.19 152 SER B N 1
ATOM 4028 C CA . SER B 1 152 ? -20.844 8.578 8.273 1 93.19 152 SER B CA 1
ATOM 4029 C C . SER B 1 152 ? -22.047 7.742 8.695 1 93.19 152 SER B C 1
ATOM 4031 O O . SER B 1 152 ? -22.5 7.828 9.836 1 93.19 152 SER B O 1
ATOM 4033 N N . SER B 1 153 ? -22.625 6.957 7.746 1 95.19 153 SER B N 1
ATOM 4034 C CA . SER B 1 153 ? -23.766 6.133 8.117 1 95.19 153 SER B CA 1
ATOM 4035 C C . SER B 1 153 ? -23.844 4.871 7.258 1 95.19 153 SER B C 1
ATOM 4037 O O . SER B 1 153 ? -23.312 4.836 6.148 1 95.19 153 SER B O 1
ATOM 4039 N N . ARG B 1 154 ? -24.578 3.91 7.836 1 95.5 154 ARG B N 1
ATOM 4040 C CA . ARG B 1 154 ? -24.812 2.674 7.102 1 95.5 154 ARG B CA 1
ATOM 4041 C C . ARG B 1 154 ? -25.531 2.951 5.785 1 95.5 154 ARG B C 1
ATOM 4043 O O . ARG B 1 154 ? -25.172 2.387 4.746 1 95.5 154 ARG B O 1
ATOM 4050 N N . GLN B 1 155 ? -26.484 3.791 5.883 1 96.69 155 GLN B N 1
ATOM 4051 C CA . GLN B 1 155 ? -27.281 4.105 4.711 1 96.69 155 GLN B CA 1
ATOM 4052 C C . GLN B 1 155 ? -26.422 4.699 3.594 1 96.69 155 GLN B C 1
ATOM 4054 O O . GLN B 1 155 ? -26.594 4.336 2.426 1 96.69 155 GLN B O 1
ATOM 4059 N N . GLU B 1 156 ? -25.547 5.574 3.947 1 96.94 156 GLU B N 1
ATOM 4060 C CA . GLU B 1 156 ? -24.656 6.188 2.953 1 96.94 156 GLU B CA 1
ATOM 4061 C C . GLU B 1 156 ? -23.766 5.145 2.291 1 96.94 156 GLU B C 1
ATOM 4063 O O . GLU B 1 156 ? -23.531 5.199 1.083 1 96.94 156 GLU B O 1
ATOM 4068 N N . VAL B 1 157 ? -23.266 4.191 3.027 1 96.69 157 VAL B N 1
ATOM 4069 C CA . VAL B 1 157 ? -22.391 3.139 2.523 1 96.69 157 VAL B CA 1
ATOM 4070 C C . VAL B 1 157 ? -23.172 2.227 1.578 1 96.69 157 VAL B C 1
ATOM 4072 O O . VAL B 1 157 ? -22.688 1.882 0.498 1 96.69 157 VAL B O 1
ATOM 4075 N N . GLU B 1 158 ? -24.375 1.916 1.961 1 96.56 158 GLU B N 1
ATOM 4076 C CA . GLU B 1 158 ? -25.219 1.089 1.111 1 96.56 158 GLU B CA 1
ATOM 4077 C C . GLU B 1 158 ? -25.594 1.816 -0.181 1 96.56 158 GLU B C 1
ATOM 4079 O O . GLU B 1 158 ? -25.672 1.199 -1.245 1 96.56 158 GLU B O 1
ATOM 4084 N N . ASN B 1 159 ? -25.797 3.125 -0.068 1 96.81 159 ASN B N 1
ATOM 4085 C CA . ASN B 1 159 ? -26.109 3.924 -1.251 1 96.81 159 ASN B CA 1
ATOM 4086 C C . ASN B 1 159 ? -24.922 3.961 -2.221 1 96.81 159 ASN B C 1
ATOM 4088 O O . ASN B 1 159 ? -25.109 4.168 -3.42 1 96.81 159 ASN B O 1
ATOM 4092 N N . LEU B 1 160 ? -23.734 3.809 -1.686 1 95.56 160 LEU B N 1
ATOM 4093 C CA . LEU B 1 160 ? -22.531 3.764 -2.508 1 95.56 160 LEU B CA 1
ATOM 4094 C C . LEU B 1 160 ? -22.469 2.461 -3.299 1 95.56 160 LEU B C 1
ATOM 4096 O O . LEU B 1 160 ? -21.688 2.346 -4.246 1 95.56 160 LEU B O 1
ATOM 4100 N N . GLY B 1 161 ? -23.25 1.442 -2.895 1 95.75 161 GLY B N 1
ATOM 4101 C CA . GLY B 1 161 ? -23.297 0.171 -3.598 1 95.75 161 GLY B CA 1
ATOM 4102 C C . GLY B 1 161 ? -22.594 -0.951 -2.854 1 95.75 161 GLY B C 1
ATOM 4103 O O . GLY B 1 161 ? -22.344 -2.014 -3.422 1 95.75 161 GLY B O 1
ATOM 4104 N N . ILE B 1 162 ? -22.266 -0.754 -1.58 1 97.31 162 ILE B N 1
ATOM 4105 C CA . ILE B 1 162 ? -21.594 -1.767 -0.771 1 97.31 162 ILE B CA 1
ATOM 4106 C C . ILE B 1 162 ? -22.641 -2.564 0.02 1 97.31 162 ILE B C 1
ATOM 4108 O O . ILE B 1 162 ? -23.531 -1.987 0.639 1 97.31 162 ILE B O 1
ATOM 4112 N N . ARG B 1 163 ? -22.5 -3.836 -0.036 1 95.44 163 ARG B N 1
ATOM 4113 C CA . ARG B 1 163 ? -23.406 -4.734 0.677 1 95.44 163 ARG B CA 1
ATOM 4114 C C . ARG B 1 163 ? -22.625 -5.836 1.392 1 95.44 163 ARG B C 1
ATOM 4116 O O . ARG B 1 163 ? -21.5 -6.152 1.012 1 95.44 163 ARG B O 1
ATOM 4123 N N . VAL B 1 164 ? -23.266 -6.363 2.414 1 94.12 164 VAL B N 1
ATOM 4124 C CA . VAL B 1 164 ? -22.703 -7.527 3.094 1 94.12 164 VAL B CA 1
ATOM 4125 C C . VAL B 1 164 ? -22.438 -8.633 2.08 1 94.12 164 VAL B C 1
ATOM 4127 O O . VAL B 1 164 ? -23.266 -8.914 1.214 1 94.12 164 VAL B O 1
ATOM 4130 N N . GLY B 1 165 ? -21.219 -9.211 2.146 1 93.31 165 GLY B N 1
ATOM 4131 C CA . GLY B 1 165 ? -20.844 -10.281 1.227 1 93.31 165 GLY B CA 1
ATOM 4132 C C . GLY B 1 165 ? -19.984 -9.797 0.071 1 93.31 165 GLY B C 1
ATOM 4133 O O . GLY B 1 165 ? -19.344 -10.594 -0.611 1 93.31 165 GLY B O 1
ATOM 4134 N N . ASP B 1 166 ? -19.969 -8.43 -0.116 1 95.75 166 ASP B N 1
ATOM 4135 C CA . ASP B 1 166 ? -19.156 -7.887 -1.205 1 95.75 166 ASP B CA 1
ATOM 4136 C C . ASP B 1 166 ? -17.672 -8.18 -0.988 1 95.75 166 ASP B C 1
ATOM 4138 O O . ASP B 1 166 ? -17.188 -8.133 0.143 1 95.75 166 ASP B O 1
ATOM 4142 N N . PRO B 1 167 ? -16.938 -8.43 -2.078 1 97.06 167 PRO B N 1
ATOM 4143 C CA . PRO B 1 167 ? -15.508 -8.719 -1.961 1 97.06 167 PRO B CA 1
ATOM 4144 C C . PRO B 1 167 ? -14.688 -7.484 -1.611 1 97.06 167 PRO B C 1
ATOM 4146 O O . PRO B 1 167 ? -15.039 -6.367 -2.01 1 97.06 167 PRO B O 1
ATOM 4149 N N . ILE B 1 168 ? -13.672 -7.66 -0.856 1 97.94 168 ILE B N 1
ATOM 4150 C CA . ILE B 1 168 ? -12.656 -6.66 -0.527 1 97.94 168 ILE B CA 1
ATOM 4151 C C . ILE B 1 168 ? -11.273 -7.207 -0.846 1 97.94 168 ILE B C 1
ATOM 4153 O O . ILE B 1 168 ? -10.961 -8.352 -0.518 1 97.94 168 ILE B O 1
ATOM 4157 N N . VAL B 1 169 ? -10.414 -6.445 -1.528 1 97.75 169 VAL B N 1
ATOM 4158 C CA . VAL B 1 169 ? -9.031 -6.852 -1.783 1 97.75 169 VAL B CA 1
ATOM 4159 C C . VAL B 1 169 ? -8.086 -5.699 -1.442 1 97.75 169 VAL B C 1
ATOM 4161 O O . VAL B 1 169 ? -8.492 -4.539 -1.425 1 97.75 169 VAL B O 1
ATOM 4164 N N . PHE B 1 170 ? -6.801 -6.078 -1.09 1 97 170 PHE B N 1
ATOM 4165 C CA . PHE B 1 170 ? -5.785 -5.035 -0.988 1 97 170 PHE B CA 1
ATOM 4166 C C . PHE B 1 170 ? -5.652 -4.281 -2.305 1 97 170 PHE B C 1
ATOM 4168 O O . PHE B 1 170 ? -5.68 -4.887 -3.379 1 97 170 PHE B O 1
ATOM 4175 N N . GLN B 1 171 ? -5.602 -2.979 -2.197 1 95.38 171 GLN B N 1
ATOM 4176 C CA . GLN B 1 171 ? -5.129 -2.223 -3.354 1 95.38 171 GLN B CA 1
ATOM 4177 C C . GLN B 1 171 ? -3.621 -2.371 -3.531 1 95.38 171 GLN B C 1
ATOM 4179 O O . GLN B 1 171 ? -2.865 -2.291 -2.561 1 95.38 171 GLN B O 1
ATOM 4184 N N . SER B 1 172 ? -3.143 -2.656 -4.762 1 93.56 172 SER B N 1
ATOM 4185 C CA . SER B 1 172 ? -1.715 -2.793 -5.031 1 93.56 172 SER B CA 1
ATOM 4186 C C . SER B 1 172 ? -1.38 -2.371 -6.457 1 93.56 172 SER B C 1
ATOM 4188 O O . SER B 1 172 ? -1.956 -2.889 -7.418 1 93.56 172 SER B O 1
ATOM 4190 N N . ASP B 1 173 ? -0.432 -1.478 -6.562 1 92.19 173 ASP B N 1
ATOM 4191 C CA . ASP B 1 173 ? 0.045 -1.078 -7.883 1 92.19 173 ASP B CA 1
ATOM 4192 C C . ASP B 1 173 ? 0.826 -2.207 -8.547 1 92.19 173 ASP B C 1
ATOM 4194 O O . ASP B 1 173 ? 1.545 -2.953 -7.879 1 92.19 173 ASP B O 1
ATOM 4198 N N . PHE B 1 174 ? 0.611 -2.342 -9.883 1 96.94 174 PHE B N 1
ATOM 4199 C CA . PHE B 1 174 ? 1.517 -3.17 -10.672 1 96.94 174 PHE B CA 1
ATOM 4200 C C . PHE B 1 174 ? 2.896 -2.527 -10.758 1 96.94 174 PHE B C 1
ATOM 4202 O O . PHE B 1 174 ? 3.119 -1.641 -11.586 1 96.94 174 PHE B O 1
ATOM 4209 N N . MET B 1 175 ? 3.881 -3.006 -9.938 1 97.06 175 MET B N 1
ATOM 4210 C CA . MET B 1 175 ? 5.156 -2.312 -9.789 1 97.06 175 MET B CA 1
ATOM 4211 C C . MET B 1 175 ? 6.285 -3.1 -10.438 1 97.06 175 MET B C 1
ATOM 4213 O O . MET B 1 175 ? 6.562 -4.238 -10.055 1 97.06 175 MET B O 1
ATOM 4217 N N . GLU B 1 176 ? 6.922 -2.49 -11.422 1 96.62 176 GLU B N 1
ATOM 4218 C CA . GLU B 1 176 ? 8.18 -3.018 -11.938 1 96.62 176 GLU B CA 1
ATOM 4219 C C . GLU B 1 176 ? 9.352 -2.641 -11.039 1 96.62 176 GLU B C 1
ATOM 4221 O O . GLU B 1 176 ? 9.5 -1.478 -10.656 1 96.62 176 GLU B O 1
ATOM 4226 N N . MET B 1 177 ? 10.164 -3.625 -10.688 1 96.81 177 MET B N 1
ATOM 4227 C CA . MET B 1 177 ? 11.367 -3.354 -9.906 1 96.81 177 MET B CA 1
ATOM 4228 C C . MET B 1 177 ? 12.469 -2.764 -10.773 1 96.81 177 MET B C 1
ATOM 4230 O O . MET B 1 177 ? 12.258 -2.516 -11.969 1 96.81 177 MET B O 1
ATOM 4234 N N . ALA B 1 178 ? 13.648 -2.471 -10.164 1 93.06 178 ALA B N 1
ATOM 4235 C CA . ALA B 1 178 ? 14.773 -1.959 -10.945 1 93.06 178 ALA B CA 1
ATOM 4236 C C . ALA B 1 178 ? 15.125 -2.912 -12.086 1 93.06 178 ALA B C 1
ATOM 4238 O O . ALA B 1 178 ? 15.453 -2.475 -13.188 1 93.06 178 ALA B O 1
ATOM 4239 N N . ASP B 1 179 ? 15.195 -4.188 -11.711 1 93.94 179 ASP B N 1
ATOM 4240 C CA . ASP B 1 179 ? 15.219 -5.215 -12.75 1 93.94 179 ASP B CA 1
ATOM 4241 C C . ASP B 1 179 ? 13.828 -5.43 -13.344 1 93.94 179 ASP B C 1
ATOM 4243 O O . ASP B 1 179 ? 12.93 -5.949 -12.672 1 93.94 179 ASP B O 1
ATOM 4247 N N . LYS B 1 180 ? 13.672 -5.18 -14.539 1 93.94 180 LYS B N 1
ATOM 4248 C CA . LYS B 1 180 ? 12.352 -5.133 -15.172 1 93.94 180 LYS B CA 1
ATOM 4249 C C . LYS B 1 180 ? 11.75 -6.531 -15.289 1 93.94 180 LYS B C 1
ATOM 4251 O O . LYS B 1 180 ? 10.555 -6.68 -15.555 1 93.94 180 LYS B O 1
ATOM 4256 N N . ASN B 1 181 ? 12.547 -7.523 -15.055 1 95.75 181 ASN B N 1
ATOM 4257 C CA . ASN B 1 181 ? 12.023 -8.883 -15.023 1 95.75 181 ASN B CA 1
ATOM 4258 C C . ASN B 1 181 ? 11.336 -9.195 -13.703 1 95.75 181 ASN B C 1
ATOM 4260 O O . ASN B 1 181 ? 10.68 -10.234 -13.562 1 95.75 181 ASN B O 1
ATOM 4264 N N . LEU B 1 182 ? 11.516 -8.305 -12.766 1 97.75 182 LEU B N 1
ATOM 4265 C CA . LEU B 1 182 ? 10.906 -8.5 -11.461 1 97.75 182 LEU B CA 1
ATOM 4266 C C . LEU B 1 182 ? 9.672 -7.613 -11.289 1 97.75 182 LEU B C 1
ATOM 4268 O O . LEU B 1 182 ? 9.758 -6.395 -11.438 1 97.75 182 LEU B O 1
ATOM 4272 N N . ILE B 1 183 ? 8.547 -8.258 -10.992 1 98.25 183 ILE B N 1
ATOM 4273 C CA . ILE B 1 183 ? 7.273 -7.562 -10.836 1 98.25 183 ILE B CA 1
ATOM 4274 C C . ILE B 1 183 ? 6.723 -7.801 -9.43 1 98.25 183 ILE B C 1
ATOM 4276 O O . ILE B 1 183 ? 6.727 -8.93 -8.938 1 98.25 183 ILE B O 1
ATOM 4280 N N . SER B 1 184 ? 6.258 -6.75 -8.773 1 98.44 184 SER B N 1
ATOM 4281 C CA . SER B 1 184 ? 5.609 -6.852 -7.469 1 98.44 184 SER B CA 1
ATOM 4282 C C . SER B 1 184 ? 4.176 -6.336 -7.523 1 98.44 184 SER B C 1
ATOM 4284 O O . SER B 1 184 ? 3.934 -5.207 -7.957 1 98.44 184 SER B O 1
ATOM 4286 N N . THR B 1 185 ? 3.275 -7.125 -7.113 1 97.88 185 THR B N 1
ATOM 4287 C CA . THR B 1 185 ? 1.869 -6.746 -7.035 1 97.88 185 THR B CA 1
ATOM 4288 C C . THR B 1 185 ? 1.067 -7.797 -6.277 1 97.88 185 THR B C 1
ATOM 4290 O O . THR B 1 185 ? 1.638 -8.734 -5.715 1 97.88 185 THR B O 1
ATOM 4293 N N . LYS B 1 186 ? -0.175 -7.547 -6.195 1 96.62 186 LYS B N 1
ATOM 4294 C CA . LYS B 1 186 ? -1.062 -8.523 -5.574 1 96.62 186 LYS B CA 1
ATOM 4295 C C . LYS B 1 186 ? -1.415 -9.648 -6.547 1 96.62 186 LYS B C 1
ATOM 4297 O O . LYS B 1 186 ? -1.358 -9.461 -7.766 1 96.62 186 LYS B O 1
ATOM 4302 N N . SER B 1 187 ? -1.812 -10.805 -6.098 1 97.44 187 SER B N 1
ATOM 4303 C CA . SER B 1 187 ? -2.498 -11.906 -6.758 1 97.44 187 SER B CA 1
ATOM 4304 C C . SER B 1 187 ? -1.648 -12.492 -7.879 1 97.44 187 SER B C 1
ATOM 4306 O O . SER B 1 187 ? -2.182 -12.977 -8.883 1 97.44 187 SER B O 1
ATOM 4308 N N . ILE B 1 188 ? -0.313 -12.32 -7.723 1 98.06 188 ILE B N 1
ATOM 4309 C CA . ILE B 1 188 ? 0.536 -13.109 -8.609 1 98.06 188 ILE B CA 1
ATOM 4310 C C . ILE B 1 188 ? 0.141 -14.578 -8.523 1 98.06 188 ILE B C 1
ATOM 4312 O O . ILE B 1 188 ? 0.118 -15.281 -9.539 1 98.06 188 ILE B O 1
ATOM 4316 N N . ASP B 1 189 ? -0.109 -14.945 -7.34 1 96.56 189 ASP B N 1
ATOM 4317 C CA . ASP B 1 189 ? -0.745 -16.219 -7.047 1 96.56 189 ASP B CA 1
ATOM 4318 C C . ASP B 1 189 ? -2.236 -16.188 -7.371 1 96.56 189 ASP B C 1
ATOM 4320 O O . ASP B 1 189 ? -3.021 -15.594 -6.629 1 96.56 189 ASP B O 1
ATOM 4324 N N . ASN B 1 190 ? -2.725 -16.734 -8.359 1 97.81 190 ASN B N 1
ATOM 4325 C CA . ASN B 1 190 ? -2.105 -17.578 -9.391 1 97.81 190 ASN B CA 1
ATOM 4326 C C . ASN B 1 190 ? -2.307 -16.984 -10.781 1 97.81 190 ASN B C 1
ATOM 4328 O O . ASN B 1 190 ? -2.379 -17.719 -11.766 1 97.81 190 ASN B O 1
ATOM 4332 N N . ARG B 1 191 ? -2.443 -15.648 -10.758 1 98.69 191 ARG B N 1
ATOM 4333 C CA . ARG B 1 191 ? -2.752 -14.961 -12 1 98.69 191 ARG B CA 1
ATOM 4334 C C . ARG B 1 191 ? -1.596 -15.07 -12.992 1 98.69 191 ARG B C 1
ATOM 4336 O O . ARG B 1 191 ? -1.806 -15.039 -14.203 1 98.69 191 ARG B O 1
ATOM 4343 N N . ILE B 1 192 ? -0.402 -15.266 -12.508 1 98.81 192 ILE B N 1
ATOM 4344 C CA . ILE B 1 192 ? 0.745 -15.438 -13.391 1 98.81 192 ILE B CA 1
ATOM 4345 C C . ILE B 1 192 ? 0.566 -16.688 -14.234 1 98.81 192 ILE B C 1
ATOM 4347 O O . ILE B 1 192 ? 0.898 -16.703 -15.43 1 98.81 192 ILE B O 1
ATOM 4351 N N . HIS B 1 193 ? 0.009 -17.703 -13.695 1 98.81 193 HIS B N 1
ATOM 4352 C CA . HIS B 1 193 ? -0.133 -18.953 -14.43 1 98.81 193 HIS B CA 1
ATOM 4353 C C . HIS B 1 193 ? -1.373 -18.922 -15.32 1 98.81 193 HIS B C 1
ATOM 4355 O O . HIS B 1 193 ? -1.425 -19.625 -16.344 1 98.81 193 HIS B O 1
ATOM 4361 N N . CYS B 1 194 ? -2.355 -18.125 -14.906 1 98.81 194 CYS B N 1
ATOM 4362 C CA . CYS B 1 194 ? -3.42 -17.875 -15.867 1 98.81 194 CYS B CA 1
ATOM 4363 C C . CYS B 1 194 ? -2.869 -17.203 -17.125 1 98.81 194 CYS B C 1
ATOM 4365 O O . CYS B 1 194 ? -3.238 -17.578 -18.234 1 98.81 194 CYS B O 1
ATOM 4367 N N . ALA B 1 195 ? -1.996 -16.266 -16.906 1 98.81 195 ALA B N 1
ATOM 4368 C CA . ALA B 1 195 ? -1.345 -15.609 -18.031 1 98.81 195 ALA B CA 1
ATOM 4369 C C . ALA B 1 195 ? -0.527 -16.609 -18.844 1 98.81 195 ALA B C 1
ATOM 4371 O O . ALA B 1 195 ? -0.531 -16.562 -20.078 1 98.81 195 ALA B O 1
ATOM 4372 N N . ILE B 1 196 ? 0.17 -17.484 -18.203 1 98.75 196 ILE B N 1
ATOM 4373 C CA . ILE B 1 196 ? 0.997 -18.484 -18.859 1 98.75 196 ILE B CA 1
ATOM 4374 C C . ILE B 1 196 ? 0.115 -19.406 -19.703 1 98.75 196 ILE B C 1
ATOM 4376 O O . ILE B 1 196 ? 0.47 -19.766 -20.828 1 98.75 196 ILE B O 1
ATOM 4380 N N . LEU B 1 197 ? -1.005 -19.812 -19.172 1 98.69 197 LEU B N 1
ATOM 4381 C CA . LEU B 1 197 ? -1.91 -20.703 -19.891 1 98.69 197 LEU B CA 1
ATOM 4382 C C . LEU B 1 197 ? -2.416 -20.047 -21.172 1 98.69 197 LEU B C 1
ATOM 4384 O O . LEU B 1 197 ? -2.49 -20.688 -22.219 1 98.69 197 LEU B O 1
ATOM 4388 N N . ILE B 1 198 ? -2.779 -18.766 -21.078 1 98.62 198 ILE B N 1
ATOM 4389 C CA . ILE B 1 198 ? -3.188 -18.016 -22.266 1 98.62 198 ILE B CA 1
ATOM 4390 C C . ILE B 1 198 ? -2.057 -18.031 -23.297 1 98.62 198 ILE B C 1
ATOM 4392 O O . ILE B 1 198 ? -2.281 -18.312 -24.469 1 98.62 198 ILE B O 1
ATOM 4396 N N . GLU B 1 199 ? -0.866 -17.734 -22.812 1 98.44 199 GLU B N 1
ATOM 4397 C CA . GLU B 1 199 ? 0.283 -17.688 -23.719 1 98.44 199 GLU B CA 1
ATOM 4398 C C . GLU B 1 199 ? 0.564 -19.047 -24.328 1 98.44 199 GLU B C 1
ATOM 4400 O O . GLU B 1 199 ? 0.979 -19.156 -25.484 1 98.44 199 GLU B O 1
ATOM 4405 N N . LEU B 1 200 ? 0.38 -20.094 -23.562 1 98.5 200 LEU B N 1
ATOM 4406 C CA . LEU B 1 200 ? 0.559 -21.453 -24.062 1 98.5 200 LEU B CA 1
ATOM 4407 C C . LEU B 1 200 ? -0.352 -21.719 -25.25 1 98.5 200 LEU B C 1
ATOM 4409 O O . LEU B 1 200 ? 0.108 -22.172 -26.297 1 98.5 200 LEU B O 1
ATOM 4413 N N . PHE B 1 201 ? -1.633 -21.438 -25.125 1 98.5 201 PHE B N 1
ATOM 4414 C CA . PHE B 1 201 ? -2.594 -21.672 -26.203 1 98.5 201 PHE B CA 1
ATOM 4415 C C . PHE B 1 201 ? -2.232 -20.844 -27.438 1 98.5 201 PHE B C 1
ATOM 4417 O O . PHE B 1 201 ? -2.385 -21.312 -28.562 1 98.5 201 PHE B O 1
ATOM 4424 N N . LYS B 1 202 ? -1.719 -19.641 -27.203 1 97.44 202 LYS B N 1
ATOM 4425 C CA . LYS B 1 202 ? -1.268 -18.812 -28.312 1 97.44 202 LYS B CA 1
ATOM 4426 C C . LYS B 1 202 ? -0.088 -19.453 -29.031 1 97.44 202 LYS B C 1
ATOM 4428 O O . LYS B 1 202 ? -0.063 -19.5 -30.266 1 97.44 202 LYS B O 1
ATOM 4433 N N . GLU B 1 203 ? 0.827 -19.938 -28.297 1 96.69 203 GLU B N 1
ATOM 4434 C CA . GLU B 1 203 ? 2.084 -20.406 -28.859 1 96.69 203 GLU B CA 1
ATOM 4435 C C . GLU B 1 203 ? 1.893 -21.75 -29.578 1 96.69 203 GLU B C 1
ATOM 4437 O O . GLU B 1 203 ? 2.662 -22.094 -30.484 1 96.69 203 GLU B O 1
ATOM 4442 N N . ILE B 1 204 ? 0.896 -22.469 -29.219 1 96.38 204 ILE B N 1
ATOM 4443 C CA . ILE B 1 204 ? 0.756 -23.781 -29.844 1 96.38 204 ILE B CA 1
ATOM 4444 C C . ILE B 1 204 ? -0.186 -23.703 -31.031 1 96.38 204 ILE B C 1
ATOM 4446 O O . ILE B 1 204 ? -0.46 -24.703 -31.688 1 96.38 204 ILE B O 1
ATOM 4450 N N . GLU B 1 205 ? -0.625 -22.516 -31.234 1 93 205 GLU B N 1
ATOM 4451 C CA . GLU B 1 205 ? -1.453 -22.328 -32.438 1 93 205 GLU B CA 1
ATOM 4452 C C . GLU B 1 205 ? -0.704 -22.734 -33.688 1 93 205 GLU B C 1
ATOM 4454 O O . GLU B 1 205 ? 0.428 -22.312 -33.906 1 93 205 GLU B O 1
ATOM 4459 N N . GLY B 1 206 ? -1.297 -23.562 -34.469 1 91.19 206 GLY B N 1
ATOM 4460 C CA . GLY B 1 206 ? -0.704 -24 -35.719 1 91.19 206 GLY B CA 1
ATOM 4461 C C . GLY B 1 206 ? 0.292 -25.125 -35.562 1 91.19 206 GLY B C 1
ATOM 4462 O O . GLY B 1 206 ? 0.825 -25.641 -36.531 1 91.19 206 GLY B O 1
ATOM 4463 N N . LEU B 1 207 ? 0.574 -25.5 -34.312 1 93.94 207 LEU B N 1
ATOM 4464 C CA . LEU B 1 207 ? 1.469 -26.625 -34.062 1 93.94 207 LEU B CA 1
ATOM 4465 C C . LEU B 1 207 ? 0.681 -27.922 -33.906 1 93.94 207 LEU B C 1
ATOM 4467 O O . LEU B 1 207 ? -0.473 -27.891 -33.469 1 93.94 207 LEU B O 1
ATOM 4471 N N . GLU B 1 208 ? 1.364 -28.969 -34.25 1 94.25 208 GLU B N 1
ATOM 4472 C CA . GLU B 1 208 ? 0.711 -30.266 -34.156 1 94.25 208 GLU B CA 1
ATOM 4473 C C . GLU B 1 208 ? 1.16 -31 -32.906 1 94.25 208 GLU B C 1
ATOM 4475 O O . GLU B 1 208 ? 2.33 -30.938 -32.531 1 94.25 208 GLU B O 1
ATOM 4480 N N . PHE B 1 209 ? 0.211 -31.672 -32.25 1 96.38 209 PHE B N 1
ATOM 4481 C CA . PHE B 1 209 ? 0.46 -32.562 -31.125 1 96.38 209 PHE B CA 1
ATOM 4482 C C . PHE B 1 209 ? -0.592 -33.656 -31.078 1 96.38 209 PHE B C 1
ATOM 4484 O O . PHE B 1 209 ? -1.543 -33.656 -31.859 1 96.38 209 PHE B O 1
ATOM 4491 N N . GLU B 1 210 ? -0.372 -34.656 -30.281 1 96.88 210 GLU B N 1
ATOM 4492 C CA . GLU B 1 210 ? -1.308 -35.781 -30.172 1 96.88 210 GLU B CA 1
ATOM 4493 C C . GLU B 1 210 ? -2.229 -35.625 -28.969 1 96.88 210 GLU B C 1
ATOM 4495 O O . GLU B 1 210 ? -1.893 -34.906 -28.016 1 96.88 210 GLU B O 1
ATOM 4500 N N . GLY B 1 211 ? -3.412 -36.25 -29.078 1 97.31 211 GLY B N 1
ATOM 4501 C CA . GLY B 1 211 ? -4.355 -36.219 -27.969 1 97.31 211 GLY B CA 1
ATOM 4502 C C . GLY B 1 211 ? -5.156 -34.938 -27.906 1 97.31 211 GLY B C 1
ATOM 4503 O O . GLY B 1 211 ? -5.527 -34.375 -28.922 1 97.31 211 GLY B O 1
ATOM 4504 N N . THR B 1 212 ? -5.578 -34.594 -26.672 1 98.12 212 THR B N 1
ATOM 4505 C CA . THR B 1 212 ? -6.391 -33.406 -26.438 1 98.12 212 THR B CA 1
ATOM 4506 C C . THR B 1 212 ? -5.852 -32.625 -25.25 1 98.12 212 THR B C 1
ATOM 4508 O O . THR B 1 212 ? -5.547 -33.188 -24.203 1 98.12 212 THR B O 1
ATOM 4511 N N . LEU B 1 213 ? -5.68 -31.312 -25.438 1 98.5 213 LEU B N 1
ATOM 4512 C CA . LEU B 1 213 ? -5.254 -30.422 -24.359 1 98.5 213 LEU B CA 1
ATOM 4513 C C . LEU B 1 213 ? -6.453 -29.734 -23.719 1 98.5 213 LEU B C 1
ATOM 4515 O O . LEU B 1 213 ? -7.262 -29.109 -24.406 1 98.5 213 LEU B O 1
ATOM 4519 N N . TYR B 1 214 ? -6.594 -29.922 -22.469 1 98.62 214 TYR B N 1
ATOM 4520 C CA . TYR B 1 214 ? -7.535 -29.156 -21.656 1 98.62 214 TYR B CA 1
ATOM 4521 C C . TYR B 1 214 ? -6.809 -28.109 -20.828 1 98.62 214 TYR B C 1
ATOM 4523 O O . TYR B 1 214 ? -6.117 -28.438 -19.859 1 98.62 214 TYR B O 1
ATOM 4531 N N . GLY B 1 215 ? -6.906 -26.844 -21.25 1 98.69 215 GLY B N 1
ATOM 4532 C CA . GLY B 1 215 ? -6.523 -25.75 -20.375 1 98.69 215 GLY B CA 1
ATOM 4533 C C . GLY B 1 215 ? -7.617 -25.344 -19.406 1 98.69 215 GLY B C 1
ATOM 4534 O O . GLY B 1 215 ? -8.688 -24.891 -19.828 1 98.69 215 GLY B O 1
ATOM 4535 N N . VAL B 1 216 ? -7.355 -25.469 -18.109 1 98.56 216 VAL B N 1
ATOM 4536 C CA . VAL B 1 216 ? -8.43 -25.281 -17.141 1 98.56 216 VAL B CA 1
ATOM 4537 C C . VAL B 1 216 ? -8.039 -24.188 -16.156 1 98.56 216 VAL B C 1
ATOM 4539 O O . VAL B 1 216 ? -6.938 -24.203 -15.602 1 98.56 216 VAL B O 1
ATOM 4542 N N . ILE B 1 217 ? -8.875 -23.234 -15.953 1 98.44 217 ILE B N 1
ATOM 4543 C CA . ILE B 1 217 ? -8.773 -22.25 -14.883 1 98.44 217 ILE B CA 1
ATOM 4544 C C . ILE B 1 217 ? -9.789 -22.562 -13.797 1 98.44 217 ILE B C 1
ATOM 4546 O O . ILE B 1 217 ? -11 -22.406 -14 1 98.44 217 ILE B O 1
ATOM 4550 N N . THR B 1 218 ? -9.289 -22.969 -12.664 1 97.06 218 THR B N 1
ATOM 4551 C CA . THR B 1 218 ? -10.18 -23.391 -11.594 1 97.06 218 THR B CA 1
ATOM 4552 C C . THR B 1 218 ? -10.57 -22.203 -10.711 1 97.06 218 THR B C 1
ATOM 4554 O O . THR B 1 218 ? -9.883 -21.188 -10.688 1 97.06 218 THR B O 1
ATOM 4557 N N . VAL B 1 219 ? -11.664 -22.328 -9.992 1 94.56 219 VAL B N 1
ATOM 4558 C CA . VAL B 1 219 ? -12.141 -21.344 -9.039 1 94.56 219 VAL B CA 1
ATOM 4559 C C . VAL B 1 219 ? -12.016 -21.875 -7.621 1 94.56 219 VAL B C 1
ATOM 4561 O O . VAL B 1 219 ? -11.922 -23.094 -7.418 1 94.56 219 VAL B O 1
ATOM 4564 N N . GLN B 1 220 ? -11.906 -20.969 -6.648 1 91 220 GLN B N 1
ATOM 4565 C CA . GLN B 1 220 ? -12.016 -21.25 -5.219 1 91 220 GLN B CA 1
ATOM 4566 C C . GLN B 1 220 ? -10.914 -22.203 -4.762 1 91 220 GLN B C 1
ATOM 4568 O O . GLN B 1 220 ? -11.188 -23.156 -4.039 1 91 220 GLN B O 1
ATOM 4573 N N . GLU B 1 221 ? -9.727 -22.031 -5.285 1 88 221 GLU B N 1
ATOM 4574 C CA . GLU B 1 221 ? -8.57 -22.781 -4.82 1 88 221 GLU B CA 1
ATOM 4575 C C . GLU B 1 221 ? -8.188 -22.391 -3.395 1 88 221 GLU B C 1
ATOM 4577 O O . GLU B 1 221 ? -7.879 -23.25 -2.568 1 88 221 GLU B O 1
ATOM 4582 N N . GLU B 1 222 ? -8.297 -21.125 -3.1 1 83.88 222 GLU B N 1
ATOM 4583 C CA . GLU B 1 222 ? -7.758 -20.562 -1.865 1 83.88 222 GLU B CA 1
ATOM 4584 C C . GLU B 1 222 ? -8.617 -20.938 -0.665 1 83.88 222 GLU B C 1
ATOM 4586 O O . GLU B 1 222 ? -8.242 -20.688 0.481 1 83.88 222 GLU B O 1
ATOM 4591 N N . VAL B 1 223 ? -9.719 -21.5 -0.917 1 83.5 223 VAL B N 1
ATOM 4592 C CA . VAL B 1 223 ? -10.625 -21.812 0.186 1 83.5 223 VAL B CA 1
ATOM 4593 C C . VAL B 1 223 ? -10.906 -23.312 0.204 1 83.5 223 VAL B C 1
ATOM 4595 O O . VAL B 1 223 ? -11.93 -23.75 0.739 1 83.5 223 VAL B O 1
ATOM 4598 N N . GLY B 1 224 ? -10.07 -24.125 -0.499 1 79.44 224 GLY B N 1
ATOM 4599 C CA . GLY B 1 224 ? -10.266 -25.547 -0.345 1 79.44 224 GLY B CA 1
ATOM 4600 C C . GLY B 1 224 ? -10.102 -26.312 -1.644 1 79.44 224 GLY B C 1
ATOM 4601 O O . GLY B 1 224 ? -10.695 -27.391 -1.814 1 79.44 224 GLY B O 1
ATOM 4602 N N . LEU B 1 225 ? -9.508 -25.734 -2.639 1 83.62 225 LEU B N 1
ATOM 4603 C CA . LEU B 1 225 ? -9.18 -26.406 -3.885 1 83.62 225 LEU B CA 1
ATOM 4604 C C . LEU B 1 225 ? -10.438 -26.953 -4.559 1 83.62 225 LEU B C 1
ATOM 4606 O O . LEU B 1 225 ? -10.469 -28.094 -5.012 1 83.62 225 LEU B O 1
ATOM 4610 N N . ARG B 1 226 ? -11.461 -26.203 -4.594 1 78.38 226 ARG B N 1
ATOM 4611 C CA . ARG B 1 226 ? -12.797 -26.688 -4.922 1 78.38 226 ARG B CA 1
ATOM 4612 C C . ARG B 1 226 ? -12.953 -26.891 -6.426 1 78.38 226 ARG B C 1
ATOM 4614 O O . ARG B 1 226 ? -13.469 -27.906 -6.879 1 78.38 226 ARG B O 1
ATOM 4621 N N . GLY B 1 227 ? -12.5 -25.953 -7.18 1 86.38 227 GLY B N 1
ATOM 4622 C CA . GLY B 1 227 ? -12.656 -26 -8.625 1 86.38 227 GLY B CA 1
ATOM 4623 C C . GLY B 1 227 ? -11.953 -27.188 -9.266 1 86.38 227 GLY B C 1
ATOM 4624 O O . GLY B 1 227 ? -12.445 -27.75 -10.242 1 86.38 227 GLY B O 1
ATOM 4625 N N . ALA B 1 228 ? -10.875 -27.562 -8.695 1 89 228 ALA B N 1
ATOM 4626 C CA . ALA B 1 228 ? -10.078 -28.672 -9.234 1 89 228 ALA B CA 1
ATOM 4627 C C . ALA B 1 228 ? -10.844 -29.984 -9.156 1 89 228 ALA B C 1
ATOM 4629 O O . ALA B 1 228 ? -10.75 -30.812 -10.062 1 89 228 ALA B O 1
ATOM 4630 N N . VAL B 1 229 ? -11.578 -30.172 -8.125 1 86.38 229 VAL B N 1
ATOM 4631 C CA . VAL B 1 229 ? -12.336 -31.406 -7.922 1 86.38 229 VAL B CA 1
ATOM 4632 C C . VAL B 1 229 ? -13.414 -31.531 -9 1 86.38 229 VAL B C 1
ATOM 4634 O O . VAL B 1 229 ? -13.508 -32.562 -9.664 1 86.38 229 VAL B O 1
ATOM 4637 N N . THR B 1 230 ? -14.117 -30.484 -9.164 1 89.12 230 THR B N 1
ATOM 4638 C CA . THR B 1 230 ? -15.242 -30.531 -10.102 1 89.12 230 THR B CA 1
ATOM 4639 C C . THR B 1 230 ? -14.742 -30.625 -11.539 1 89.12 230 THR B C 1
ATOM 4641 O O . THR B 1 230 ? -15.281 -31.391 -12.344 1 89.12 230 THR B O 1
ATOM 4644 N N . ALA B 1 231 ? -13.742 -29.875 -11.852 1 92.81 231 ALA B N 1
ATOM 4645 C CA . ALA B 1 231 ? -13.18 -29.922 -13.203 1 92.81 231 ALA B CA 1
ATOM 4646 C C . ALA B 1 231 ? -12.562 -31.281 -13.5 1 92.81 231 ALA B C 1
ATOM 4648 O O . ALA B 1 231 ? -12.727 -31.812 -14.602 1 92.81 231 ALA B O 1
ATOM 4649 N N . GLY B 1 232 ? -11.805 -31.812 -12.57 1 93.38 232 GLY B N 1
ATOM 4650 C CA . GLY B 1 232 ? -11.195 -33.125 -12.742 1 93.38 232 GLY B CA 1
ATOM 4651 C C . GLY B 1 232 ? -12.211 -34.219 -13.008 1 93.38 232 GLY B C 1
ATOM 4652 O O . GLY B 1 232 ? -12.016 -35.062 -13.891 1 93.38 232 GLY B O 1
ATOM 4653 N N . ASN B 1 233 ? -13.273 -34.219 -12.273 1 92.69 233 ASN B N 1
ATOM 4654 C CA . ASN B 1 233 ? -14.32 -35.219 -12.43 1 92.69 233 ASN B CA 1
ATOM 4655 C C . ASN B 1 233 ? -15.023 -35.062 -13.781 1 92.69 233 ASN B C 1
ATOM 4657 O O . ASN B 1 233 ? -15.383 -36.062 -14.398 1 92.69 233 ASN B O 1
ATOM 4661 N N . ALA B 1 234 ? -15.219 -33.906 -14.164 1 92.94 234 ALA B N 1
ATOM 4662 C CA . ALA B 1 234 ? -15.938 -33.656 -15.414 1 92.94 234 ALA B CA 1
ATOM 4663 C C . ALA B 1 234 ? -15.086 -34.031 -16.625 1 92.94 234 ALA B C 1
ATOM 4665 O O . ALA B 1 234 ? -15.594 -34.625 -17.578 1 92.94 234 ALA B O 1
ATOM 4666 N N . ILE B 1 235 ? -13.789 -33.719 -16.609 1 95.12 235 ILE B N 1
ATOM 4667 C CA . ILE B 1 235 ? -12.906 -33.906 -17.766 1 95.12 235 ILE B CA 1
ATOM 4668 C C . ILE B 1 235 ? -12.32 -35.312 -17.75 1 95.12 235 ILE B C 1
ATOM 4670 O O . ILE B 1 235 ? -12.164 -35.938 -18.797 1 95.12 235 ILE B O 1
ATOM 4674 N N . ASN B 1 236 ? -12.055 -35.844 -16.562 1 95.75 236 ASN B N 1
ATOM 4675 C CA . ASN B 1 236 ? -11.406 -37.125 -16.391 1 95.75 236 ASN B CA 1
ATOM 4676 C C . ASN B 1 236 ? -10.148 -37.25 -17.25 1 95.75 236 ASN B C 1
ATOM 4678 O O . ASN B 1 236 ? -10.039 -38.156 -18.078 1 95.75 236 ASN B O 1
ATOM 4682 N N . PRO B 1 237 ? -9.18 -36.375 -17.047 1 96.75 237 PRO B N 1
ATOM 4683 C CA . PRO B 1 237 ? -7.957 -36.406 -17.859 1 96.75 237 PRO B CA 1
ATOM 4684 C C . PRO B 1 237 ? -7.113 -37.656 -17.609 1 96.75 237 PRO B C 1
ATOM 4686 O O . PRO B 1 237 ? -7.219 -38.281 -16.547 1 96.75 237 PRO B O 1
ATOM 4689 N N . ASP B 1 238 ? -6.367 -38.062 -18.578 1 96.44 238 ASP B N 1
ATOM 4690 C CA . ASP B 1 238 ? -5.426 -39.156 -18.422 1 96.44 238 ASP B CA 1
ATOM 4691 C C . ASP B 1 238 ? -4.27 -38.781 -17.5 1 96.44 238 ASP B C 1
ATOM 4693 O O . ASP B 1 238 ? -3.738 -39.594 -16.766 1 96.44 238 ASP B O 1
ATOM 4697 N N . TYR B 1 239 ? -3.805 -37.531 -17.531 1 96.31 239 TYR B N 1
ATOM 4698 C CA . TYR B 1 239 ? -2.855 -36.938 -16.594 1 96.31 239 TYR B CA 1
ATOM 4699 C C . TYR B 1 239 ? -2.953 -35.406 -16.594 1 96.31 239 TYR B C 1
ATOM 4701 O O . TYR B 1 239 ? -3.65 -34.844 -17.438 1 96.31 239 TYR B O 1
ATOM 4709 N N . ALA B 1 240 ? -2.318 -34.812 -15.57 1 97.38 240 ALA B N 1
ATOM 4710 C CA . ALA B 1 240 ? -2.482 -33.375 -15.445 1 97.38 240 ALA B CA 1
ATOM 4711 C C . ALA B 1 240 ? -1.206 -32.719 -14.922 1 97.38 240 ALA B C 1
ATOM 4713 O O . ALA B 1 240 ? -0.405 -33.375 -14.242 1 97.38 240 ALA B O 1
ATOM 4714 N N . ILE B 1 241 ? -0.987 -31.516 -15.328 1 98.06 241 ILE B N 1
ATOM 4715 C CA . ILE B 1 241 ? 0.023 -30.625 -14.773 1 98.06 241 ILE B CA 1
ATOM 4716 C C . ILE B 1 241 ? -0.656 -29.438 -14.094 1 98.06 241 ILE B C 1
ATOM 4718 O O . ILE B 1 241 ? -1.361 -28.656 -14.734 1 98.06 241 ILE B O 1
ATOM 4722 N N . VAL B 1 242 ? -0.458 -29.312 -12.82 1 97.75 242 VAL B N 1
ATOM 4723 C CA . VAL B 1 242 ? -1.001 -28.172 -12.086 1 97.75 242 VAL B CA 1
ATOM 4724 C C . VAL B 1 242 ? 0.037 -27.062 -12.016 1 97.75 242 VAL B C 1
ATOM 4726 O O . VAL B 1 242 ? 1.169 -27.281 -11.578 1 97.75 242 VAL B O 1
ATOM 4729 N N . LEU B 1 243 ? -0.337 -25.906 -12.531 1 98.5 243 LEU B N 1
ATOM 4730 C CA . LEU B 1 243 ? 0.498 -24.719 -12.438 1 98.5 243 LEU B CA 1
ATOM 4731 C C . LEU B 1 243 ? 0.111 -23.875 -11.219 1 98.5 243 LEU B C 1
ATOM 4733 O O . LEU B 1 243 ? -1.069 -23.594 -11.016 1 98.5 243 LEU B O 1
ATOM 4737 N N . ASP B 1 244 ? 1.054 -23.531 -10.414 1 97.75 244 ASP B N 1
ATOM 4738 C CA . ASP B 1 244 ? 0.838 -22.719 -9.219 1 97.75 244 ASP B CA 1
ATOM 4739 C C . ASP B 1 244 ? 2.102 -21.938 -8.852 1 97.75 244 ASP B C 1
ATOM 4741 O O . ASP B 1 244 ? 3.129 -22.062 -9.523 1 97.75 244 ASP B O 1
ATOM 4745 N N . THR B 1 245 ? 1.972 -21.062 -7.938 1 97.06 245 THR B N 1
ATOM 4746 C CA . THR B 1 245 ? 3.156 -20.422 -7.383 1 97.06 245 THR B CA 1
ATOM 4747 C C . THR B 1 245 ? 3.666 -21.188 -6.164 1 97.06 245 THR B C 1
ATOM 4749 O O . THR B 1 245 ? 2.979 -22.062 -5.648 1 97.06 245 THR B O 1
ATOM 4752 N N . ILE B 1 246 ? 4.84 -20.953 -5.828 1 94.5 246 ILE B N 1
ATOM 4753 C CA . ILE B 1 246 ? 5.461 -21.531 -4.648 1 94.5 246 ILE B CA 1
ATOM 4754 C C . ILE B 1 246 ? 6.273 -20.484 -3.906 1 94.5 246 ILE B C 1
ATOM 4756 O O . ILE B 1 246 ? 6.926 -19.641 -4.527 1 94.5 246 ILE B O 1
ATOM 4760 N N . PRO B 1 247 ? 6.18 -20.453 -2.574 1 93.62 247 PRO B N 1
ATOM 4761 C CA . PRO B 1 247 ? 6.98 -19.469 -1.845 1 93.62 247 PRO B CA 1
ATOM 4762 C C . PRO B 1 247 ? 8.484 -19.656 -2.059 1 93.62 247 PRO B C 1
ATOM 4764 O O . PRO B 1 247 ? 8.969 -20.781 -2.107 1 93.62 247 PRO B O 1
ATOM 4767 N N . ALA B 1 248 ? 9.148 -18.594 -2.23 1 94.62 248 ALA B N 1
ATOM 4768 C CA . ALA B 1 248 ? 10.609 -18.594 -2.262 1 94.62 248 ALA B CA 1
ATOM 4769 C C . ALA B 1 248 ? 11.188 -18.359 -0.869 1 94.62 248 ALA B C 1
ATOM 4771 O O . ALA B 1 248 ? 10.656 -17.547 -0.099 1 94.62 248 ALA B O 1
ATOM 4772 N N . GLY B 1 249 ? 12.25 -19.078 -0.585 1 92.19 249 GLY B N 1
ATOM 4773 C CA . GLY B 1 249 ? 12.828 -19 0.75 1 92.19 249 GLY B CA 1
ATOM 4774 C C . GLY B 1 249 ? 14.125 -18.219 0.792 1 92.19 249 GLY B C 1
ATOM 4775 O O . GLY B 1 249 ? 14.812 -18.203 1.817 1 92.19 249 GLY B O 1
ATOM 4776 N N . ASP B 1 250 ? 14.477 -17.547 -0.222 1 93.94 250 ASP B N 1
ATOM 4777 C CA . ASP B 1 250 ? 15.758 -16.859 -0.318 1 93.94 250 ASP B CA 1
ATOM 4778 C C . ASP B 1 250 ? 15.664 -15.43 0.23 1 93.94 250 ASP B C 1
ATOM 4780 O O . ASP B 1 250 ? 16.078 -14.477 -0.428 1 93.94 250 ASP B O 1
ATOM 4784 N N . THR B 1 251 ? 15.102 -15.258 1.358 1 93.25 251 THR B N 1
ATOM 4785 C CA . THR B 1 251 ? 15 -13.992 2.08 1 93.25 251 THR B CA 1
ATOM 4786 C C . THR B 1 251 ? 15.641 -14.109 3.459 1 93.25 251 THR B C 1
ATOM 4788 O O . THR B 1 251 ? 15.797 -15.211 3.992 1 93.25 251 THR B O 1
ATOM 4791 N N . PRO B 1 252 ? 16.016 -12.977 4.086 1 91.25 252 PRO B N 1
ATOM 4792 C CA . PRO B 1 252 ? 16.797 -12.992 5.324 1 91.25 252 PRO B CA 1
ATOM 4793 C C . PRO B 1 252 ? 16.047 -13.656 6.484 1 91.25 252 PRO B C 1
ATOM 4795 O O . PRO B 1 252 ? 16.688 -14.125 7.434 1 91.25 252 PRO B O 1
ATOM 4798 N N . ASP B 1 253 ? 14.805 -13.742 6.449 1 89.75 253 ASP B N 1
ATOM 4799 C CA . ASP B 1 253 ? 14.023 -14.203 7.594 1 89.75 253 ASP B CA 1
ATOM 4800 C C . ASP B 1 253 ? 13.773 -15.703 7.52 1 89.75 253 ASP B C 1
ATOM 4802 O O . ASP B 1 253 ? 13.062 -16.266 8.352 1 89.75 253 ASP B O 1
ATOM 4806 N N . ILE B 1 254 ? 14.359 -16.375 6.531 1 88.94 254 ILE B N 1
ATOM 4807 C CA . ILE B 1 254 ? 14.195 -17.812 6.34 1 88.94 254 ILE B CA 1
ATOM 4808 C C . ILE B 1 254 ? 15.562 -18.484 6.238 1 88.94 254 ILE B C 1
ATOM 4810 O O . ILE B 1 254 ? 16.469 -17.969 5.57 1 88.94 254 ILE B O 1
ATOM 4814 N N . ASP B 1 255 ? 15.703 -19.578 6.98 1 88.19 255 ASP B N 1
ATOM 4815 C CA . ASP B 1 255 ? 16.844 -20.438 6.695 1 88.19 255 ASP B CA 1
ATOM 4816 C C . ASP B 1 255 ? 16.641 -21.203 5.387 1 88.19 255 ASP B C 1
ATOM 4818 O O . ASP B 1 255 ? 16.094 -22.312 5.387 1 88.19 255 ASP B O 1
ATOM 4822 N N . THR B 1 256 ? 17.094 -20.656 4.406 1 89.44 256 THR B N 1
ATOM 4823 C CA . THR B 1 256 ? 16.75 -21.109 3.059 1 89.44 256 THR B CA 1
ATOM 4824 C C . THR B 1 256 ? 17.141 -22.562 2.85 1 89.44 256 THR B C 1
ATOM 4826 O O . THR B 1 256 ? 16.312 -23.391 2.457 1 89.44 256 THR B O 1
ATOM 4829 N N . GLU B 1 257 ? 18.344 -23 3.131 1 88 257 GLU B N 1
ATOM 4830 C CA . GLU B 1 257 ? 18.875 -24.328 2.822 1 88 257 GLU B CA 1
ATOM 4831 C C . GLU B 1 257 ? 18.172 -25.406 3.639 1 88 257 GLU B C 1
ATOM 4833 O O . GLU B 1 257 ? 17.984 -26.531 3.162 1 88 257 GLU B O 1
ATOM 4838 N N . ARG B 1 258 ? 17.703 -25.031 4.75 1 84.25 258 ARG B N 1
ATOM 4839 C CA . ARG B 1 258 ? 17.109 -26.031 5.641 1 84.25 258 ARG B CA 1
ATOM 4840 C C . ARG B 1 258 ? 15.594 -26.062 5.5 1 84.25 258 ARG B C 1
ATOM 4842 O O . ARG B 1 258 ? 14.984 -27.141 5.547 1 84.25 258 ARG B O 1
ATOM 4849 N N . SER B 1 259 ? 15.055 -24.828 5.316 1 85.56 259 SER B N 1
ATOM 4850 C CA . SER B 1 259 ? 13.609 -24.766 5.48 1 85.56 259 SER B CA 1
ATOM 4851 C C . SER B 1 259 ? 12.898 -24.688 4.129 1 85.56 259 SER B C 1
ATOM 4853 O O . SER B 1 259 ? 11.828 -25.266 3.951 1 85.56 259 SER B O 1
ATOM 4855 N N . LEU B 1 260 ? 13.43 -23.953 3.234 1 89.88 260 LEU B N 1
ATOM 4856 C CA . LEU B 1 260 ? 12.758 -23.719 1.961 1 89.88 260 LEU B CA 1
ATOM 4857 C C . LEU B 1 260 ? 13.758 -23.344 0.875 1 89.88 260 LEU B C 1
ATOM 4859 O O . LEU B 1 260 ? 13.867 -22.172 0.501 1 89.88 260 LEU B O 1
ATOM 4863 N N . PRO B 1 261 ? 14.406 -24.375 0.32 1 91.5 261 PRO B N 1
ATOM 4864 C CA . PRO B 1 261 ? 15.445 -24.109 -0.68 1 91.5 261 PRO B CA 1
ATOM 4865 C C . PRO B 1 261 ? 14.875 -23.828 -2.066 1 91.5 261 PRO B C 1
ATOM 4867 O O . PRO B 1 261 ? 15.172 -24.547 -3.023 1 91.5 261 PRO B O 1
ATOM 4870 N N . VAL B 1 262 ? 14.062 -22.812 -2.191 1 94.31 262 VAL B N 1
ATOM 4871 C CA . VAL B 1 262 ? 13.5 -22.297 -3.428 1 94.31 262 VAL B CA 1
ATOM 4872 C C . VAL B 1 262 ? 13.961 -20.844 -3.631 1 94.31 262 VAL B C 1
ATOM 4874 O O . VAL B 1 262 ? 13.844 -20.016 -2.725 1 94.31 262 VAL B O 1
ATOM 4877 N N . TYR B 1 263 ? 14.5 -20.578 -4.773 1 95.94 263 TYR B N 1
ATOM 4878 C CA . TYR B 1 263 ? 15.125 -19.297 -5.055 1 95.94 263 TYR B CA 1
ATOM 4879 C C . TYR B 1 263 ? 14.422 -18.594 -6.215 1 95.94 263 TYR B C 1
ATOM 4881 O O . TYR B 1 263 ? 14.148 -19.203 -7.246 1 95.94 263 TYR B O 1
ATOM 4889 N N . LEU B 1 264 ? 14.18 -17.297 -5.977 1 96.81 264 LEU B N 1
ATOM 4890 C CA . LEU B 1 264 ? 13.641 -16.453 -7.035 1 96.81 264 LEU B CA 1
ATOM 4891 C C . LEU B 1 264 ? 14.656 -16.281 -8.156 1 96.81 264 LEU B C 1
ATOM 4893 O O . LEU B 1 264 ? 15.82 -15.945 -7.898 1 96.81 264 LEU B O 1
ATOM 4897 N N . GLY B 1 265 ? 14.273 -16.484 -9.406 1 96.75 265 GLY B N 1
ATOM 4898 C CA . GLY B 1 265 ? 15.125 -16.234 -10.555 1 96.75 265 GLY B CA 1
ATOM 4899 C C . GLY B 1 265 ? 16 -17.406 -10.93 1 96.75 265 GLY B C 1
ATOM 4900 O O . GLY B 1 265 ? 16.812 -17.328 -11.844 1 96.75 265 GLY B O 1
ATOM 4901 N N . ARG B 1 266 ? 15.805 -18.516 -10.297 1 97.19 266 ARG B N 1
ATOM 4902 C CA . ARG B 1 266 ? 16.641 -19.672 -10.578 1 97.19 266 ARG B CA 1
ATOM 4903 C C . ARG B 1 266 ? 15.828 -20.766 -11.281 1 97.19 266 ARG B C 1
ATOM 4905 O O . ARG B 1 266 ? 16.141 -21.953 -11.164 1 97.19 266 ARG B O 1
ATOM 4912 N N . GLY B 1 267 ? 14.695 -20.375 -11.945 1 97.81 267 GLY B N 1
ATOM 4913 C CA . GLY B 1 267 ? 13.883 -21.297 -12.719 1 97.81 267 GLY B CA 1
ATOM 4914 C C . GLY B 1 267 ? 12.641 -21.75 -11.984 1 97.81 267 GLY B C 1
ATOM 4915 O O . GLY B 1 267 ? 12.484 -21.484 -10.789 1 97.81 267 GLY B O 1
ATOM 4916 N N . PRO B 1 268 ? 11.734 -22.438 -12.695 1 98.5 268 PRO B N 1
ATOM 4917 C CA . PRO B 1 268 ? 10.531 -23 -12.086 1 98.5 268 PRO B CA 1
ATOM 4918 C C . PRO B 1 268 ? 10.844 -24.047 -11.016 1 98.5 268 PRO B C 1
ATOM 4920 O O . PRO B 1 268 ? 11.969 -24.547 -10.953 1 98.5 268 PRO B O 1
ATOM 4923 N N . ALA B 1 269 ? 9.867 -24.25 -10.188 1 97.44 269 ALA B N 1
ATOM 4924 C CA . ALA B 1 269 ? 9.992 -25.297 -9.164 1 97.44 269 ALA B CA 1
ATOM 4925 C C . ALA B 1 269 ? 9.016 -26.438 -9.414 1 97.44 269 ALA B C 1
ATOM 4927 O O . ALA B 1 269 ? 7.949 -26.234 -9.992 1 97.44 269 ALA B O 1
ATOM 4928 N N . CYS B 1 270 ? 9.391 -27.578 -9.07 1 96.75 270 CYS B N 1
ATOM 4929 C CA . CYS B 1 270 ? 8.562 -28.781 -9.117 1 96.75 270 CYS B CA 1
ATOM 4930 C C . CYS B 1 270 ? 8.539 -29.469 -7.762 1 96.75 270 CYS B C 1
ATOM 4932 O O . CYS B 1 270 ? 9.375 -30.344 -7.488 1 96.75 270 CYS B O 1
ATOM 4934 N N . PRO B 1 271 ? 7.59 -29.078 -6.918 1 92.88 271 PRO B N 1
ATOM 4935 C CA . PRO B 1 271 ? 7.469 -29.812 -5.656 1 92.88 271 PRO B CA 1
ATOM 4936 C C . PRO B 1 271 ? 7.059 -31.266 -5.863 1 92.88 271 PRO B C 1
ATOM 4938 O O . PRO B 1 271 ? 6.012 -31.547 -6.453 1 92.88 271 PRO B O 1
ATOM 4941 N N . LEU B 1 272 ? 7.855 -32.188 -5.344 1 90.56 272 LEU B N 1
ATOM 4942 C CA . LEU B 1 272 ? 7.652 -33.594 -5.547 1 90.56 272 LEU B CA 1
ATOM 4943 C C . LEU B 1 272 ? 6.594 -34.156 -4.586 1 90.56 272 LEU B C 1
ATOM 4945 O O . LEU B 1 272 ? 5.902 -35.125 -4.902 1 90.56 272 LEU B O 1
ATOM 4949 N N . ALA B 1 273 ? 6.52 -33.531 -3.457 1 86.06 273 ALA B N 1
ATOM 4950 C CA . ALA B 1 273 ? 5.508 -33.844 -2.451 1 86.06 273 ALA B CA 1
ATOM 4951 C C . ALA B 1 273 ? 5.156 -32.625 -1.627 1 86.06 273 ALA B C 1
ATOM 4953 O O . ALA B 1 273 ? 6.027 -31.797 -1.32 1 86.06 273 ALA B O 1
ATOM 4954 N N . ASP B 1 274 ? 3.854 -32.469 -1.392 1 80.5 274 ASP B N 1
ATOM 4955 C CA . ASP B 1 274 ? 3.408 -31.359 -0.563 1 80.5 274 ASP B CA 1
ATOM 4956 C C . ASP B 1 274 ? 2.254 -31.781 0.346 1 80.5 274 ASP B C 1
ATOM 4958 O O . ASP B 1 274 ? 1.552 -32.75 0.059 1 80.5 274 ASP B O 1
ATOM 4962 N N . SER B 1 275 ? 2.221 -31.109 1.476 1 74.5 275 SER B N 1
ATOM 4963 C CA . SER B 1 275 ? 1.174 -31.422 2.445 1 74.5 275 SER B CA 1
ATOM 4964 C C . SER B 1 275 ? 0.806 -30.203 3.271 1 74.5 275 SER B C 1
ATOM 4966 O O . SER B 1 275 ? 1.555 -29.219 3.307 1 74.5 275 SER B O 1
ATOM 4968 N N . VAL B 1 276 ? -0.401 -30.203 3.73 1 72 276 VAL B N 1
ATOM 4969 C CA . VAL B 1 276 ? -0.815 -29.203 4.711 1 72 276 VAL B CA 1
ATOM 4970 C C . VAL B 1 276 ? -0.843 -29.828 6.105 1 72 276 VAL B C 1
ATOM 4972 O O . VAL B 1 276 ? -1.64 -30.719 6.371 1 72 276 VAL B O 1
ATOM 4975 N N . SER B 1 277 ? 0.033 -29.297 6.879 1 62.97 277 SER B N 1
ATOM 4976 C CA . SER B 1 277 ? 0.149 -29.844 8.227 1 62.97 277 SER B CA 1
ATOM 4977 C C . SER B 1 277 ? -1.192 -29.812 8.953 1 62.97 277 SER B C 1
ATOM 4979 O O . SER B 1 277 ? -1.939 -28.844 8.852 1 62.97 277 SER B O 1
ATOM 4981 N N . GLY B 1 278 ? -1.388 -30.844 9.57 1 56.94 278 GLY B N 1
ATOM 4982 C CA . GLY B 1 278 ? -2.596 -30.922 10.375 1 56.94 278 GLY B CA 1
ATOM 4983 C C . GLY B 1 278 ? -3.82 -31.344 9.578 1 56.94 278 GLY B C 1
ATOM 4984 O O . GLY B 1 278 ? -4.93 -31.375 10.117 1 56.94 278 GLY B O 1
ATOM 4985 N N . THR B 1 279 ? -3.547 -31.484 8.305 1 66.19 279 THR B N 1
ATOM 4986 C CA . THR B 1 279 ? -4.66 -31.938 7.477 1 66.19 279 THR B CA 1
ATOM 4987 C C . THR B 1 279 ? -4.309 -33.25 6.77 1 66.19 279 THR B C 1
ATOM 4989 O O . THR B 1 279 ? -3.201 -33.781 6.93 1 66.19 279 THR B O 1
ATOM 4992 N N . MET B 1 280 ? -5.234 -33.812 6.113 1 60.09 280 MET B N 1
ATOM 4993 C CA . MET B 1 280 ? -5.047 -35.031 5.344 1 60.09 280 MET B CA 1
ATOM 4994 C C . MET B 1 280 ? -4.664 -34.719 3.902 1 60.09 280 MET B C 1
ATOM 4996 O O . MET B 1 280 ? -4.574 -35.625 3.066 1 60.09 280 MET B O 1
ATOM 5000 N N . ILE B 1 281 ? -4.383 -33.469 3.787 1 72.5 281 ILE B N 1
ATOM 5001 C CA . ILE B 1 281 ? -4.039 -33.094 2.42 1 72.5 281 ILE B CA 1
ATOM 5002 C C . ILE B 1 281 ? -2.582 -33.438 2.137 1 72.5 281 ILE B C 1
ATOM 5004 O O . ILE B 1 281 ? -1.68 -33 2.848 1 72.5 281 ILE B O 1
ATOM 5008 N N . PHE B 1 282 ? -2.326 -34.344 1.281 1 73.12 282 PHE B N 1
ATOM 5009 C CA . PHE B 1 282 ? -1.008 -34.812 0.859 1 73.12 282 PHE B CA 1
ATOM 5010 C C . PHE B 1 282 ? -0.981 -35.062 -0.641 1 73.12 282 PHE B C 1
ATOM 5012 O O . PHE B 1 282 ? -1.971 -35.531 -1.212 1 73.12 282 PHE B O 1
ATOM 5019 N N . ASN B 1 283 ? 0.067 -34.688 -1.232 1 82.62 283 ASN B N 1
ATOM 5020 C CA . ASN B 1 283 ? 0.273 -34.969 -2.646 1 82.62 283 ASN B CA 1
ATOM 5021 C C . ASN B 1 283 ? 1.714 -35.375 -2.93 1 82.62 283 ASN B C 1
ATOM 5023 O O . ASN B 1 283 ? 2.652 -34.781 -2.393 1 82.62 283 ASN B O 1
ATOM 5027 N N . HIS B 1 284 ? 1.841 -36.5 -3.568 1 84.81 284 HIS B N 1
ATOM 5028 C CA . HIS B 1 284 ? 3.086 -36.906 -4.219 1 84.81 284 HIS B CA 1
ATOM 5029 C C . HIS B 1 284 ? 2.904 -37 -5.73 1 84.81 284 HIS B C 1
ATOM 5031 O O . HIS B 1 284 ? 2.053 -37.781 -6.199 1 84.81 284 HIS B O 1
ATOM 5037 N N . ILE B 1 285 ? 3.682 -36.312 -6.441 1 89.25 285 ILE B N 1
ATOM 5038 C CA . ILE B 1 285 ? 3.441 -36.281 -7.883 1 89.25 285 ILE B CA 1
ATOM 5039 C C . ILE B 1 285 ? 3.795 -37.625 -8.508 1 89.25 285 ILE B C 1
ATOM 5041 O O . ILE B 1 285 ? 4.652 -38.344 -7.996 1 89.25 285 ILE B O 1
ATOM 5045 N N . HIS B 1 286 ? 3.125 -37.938 -9.578 1 91.88 286 HIS B N 1
ATOM 5046 C CA . HIS B 1 286 ? 3.326 -39.219 -10.273 1 91.88 286 HIS B CA 1
ATOM 5047 C C . HIS B 1 286 ? 4.719 -39.281 -10.898 1 91.88 286 HIS B C 1
ATOM 5049 O O . HIS B 1 286 ? 5.172 -38.312 -11.531 1 91.88 286 HIS B O 1
ATOM 5055 N N . PRO B 1 287 ? 5.418 -40.406 -10.758 1 91.38 287 PRO B N 1
ATOM 5056 C CA . PRO B 1 287 ? 6.809 -40.469 -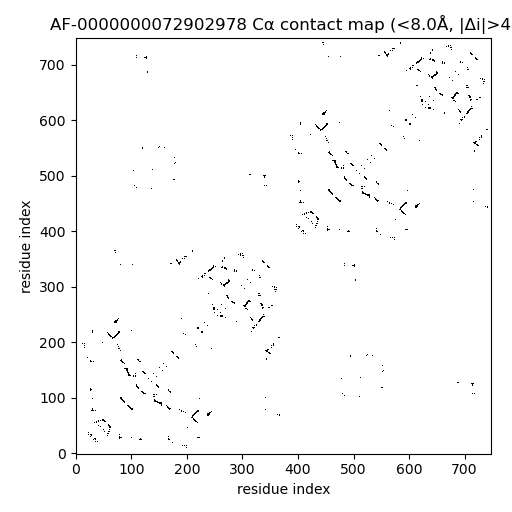11.203 1 91.38 287 PRO B CA 1
ATOM 5057 C C . PRO B 1 287 ? 6.965 -40.25 -12.703 1 91.38 287 PRO B C 1
ATOM 5059 O O . PRO B 1 287 ? 7.941 -39.656 -13.141 1 91.38 287 PRO B O 1
ATOM 5062 N N . LYS B 1 288 ? 6.051 -40.75 -13.469 1 93 288 LYS B N 1
ATOM 5063 C CA . LYS B 1 288 ? 6.156 -40.562 -14.914 1 93 288 LYS B CA 1
ATOM 5064 C C . LYS B 1 288 ? 5.914 -39.125 -15.312 1 93 288 LYS B C 1
ATOM 5066 O O . LYS B 1 288 ? 6.52 -38.625 -16.266 1 93 288 LYS B O 1
ATOM 5071 N N . VAL B 1 289 ? 4.988 -38.5 -14.625 1 95.38 289 VAL B N 1
ATOM 5072 C CA . VAL B 1 289 ? 4.727 -37.094 -14.906 1 95.38 289 VAL B CA 1
ATOM 5073 C C . VAL B 1 289 ? 5.93 -36.25 -14.492 1 95.38 289 VAL B C 1
ATOM 5075 O O . VAL B 1 289 ? 6.297 -35.281 -15.188 1 95.38 289 VAL B O 1
ATOM 5078 N N . ARG B 1 290 ? 6.535 -36.562 -13.398 1 93.88 290 ARG B N 1
ATOM 5079 C CA . ARG B 1 290 ? 7.773 -35.938 -12.984 1 93.88 290 ARG B CA 1
ATOM 5080 C C . ARG B 1 290 ? 8.836 -36.031 -14.07 1 93.88 290 ARG B C 1
ATOM 5082 O O . ARG B 1 290 ? 9.508 -35.031 -14.391 1 93.88 290 ARG B O 1
ATOM 5089 N N . GLU B 1 291 ? 8.992 -37.25 -14.586 1 94.56 291 GLU B N 1
ATOM 5090 C CA . GLU B 1 291 ? 9.961 -37.469 -15.648 1 94.56 291 GLU B CA 1
ATOM 5091 C C . GLU B 1 291 ? 9.695 -36.562 -16.844 1 94.56 291 GLU B C 1
ATOM 5093 O O . GLU B 1 291 ? 10.633 -36.031 -17.438 1 94.56 291 GLU B O 1
ATOM 5098 N N . MET B 1 292 ? 8.453 -36.469 -17.203 1 96.44 292 MET B N 1
ATOM 5099 C CA . MET B 1 292 ? 8.078 -35.594 -18.328 1 96.44 292 MET B CA 1
ATOM 5100 C C . MET B 1 292 ? 8.508 -34.156 -18.062 1 96.44 292 MET B C 1
ATOM 5102 O O . MET B 1 292 ? 9.055 -33.5 -18.953 1 96.44 292 MET B O 1
ATOM 5106 N N . ILE B 1 293 ? 8.25 -33.656 -16.828 1 97.69 293 ILE B N 1
ATOM 5107 C CA . ILE B 1 293 ? 8.578 -32.281 -16.453 1 97.69 293 ILE B CA 1
ATOM 5108 C C . ILE B 1 293 ? 10.086 -32.094 -16.5 1 97.69 293 ILE B C 1
ATOM 5110 O O . ILE B 1 293 ? 10.57 -31.109 -17.094 1 97.69 293 ILE B O 1
ATOM 5114 N N . GLU B 1 294 ? 10.828 -32.969 -15.984 1 97 294 GLU B N 1
ATOM 5115 C CA . GLU B 1 294 ? 12.289 -32.875 -15.938 1 97 294 GLU B CA 1
ATOM 5116 C C . GLU B 1 294 ? 12.898 -32.938 -17.328 1 97 294 GLU B C 1
ATOM 5118 O O . GLU B 1 294 ? 13.828 -32.188 -17.641 1 97 294 GLU B O 1
ATOM 5123 N N . GLU B 1 295 ? 12.414 -33.875 -18.125 1 97.44 295 GLU B N 1
ATOM 5124 C CA . GLU B 1 295 ? 12.906 -34 -19.484 1 97.44 295 GLU B CA 1
ATOM 5125 C C . GLU B 1 295 ? 12.688 -32.75 -20.297 1 97.44 295 GLU B C 1
ATOM 5127 O O . GLU B 1 295 ? 13.578 -32.281 -21.016 1 97.44 295 GLU B O 1
ATOM 5132 N N . GLN B 1 296 ? 11.492 -32.219 -20.125 1 97.56 296 GLN B N 1
ATOM 5133 C CA . GLN B 1 296 ? 11.188 -31.016 -20.906 1 97.56 296 GLN B CA 1
ATOM 5134 C C . GLN B 1 296 ? 11.969 -29.812 -20.375 1 97.56 296 GLN B C 1
ATOM 5136 O O . GLN B 1 296 ? 12.359 -28.938 -21.156 1 97.56 296 GLN B O 1
ATOM 5141 N N . ALA B 1 297 ? 12.203 -29.734 -19.047 1 98.19 297 ALA B N 1
ATOM 5142 C CA . ALA B 1 297 ? 13.07 -28.688 -18.5 1 98.19 297 ALA B CA 1
ATOM 5143 C C . ALA B 1 297 ? 14.469 -28.766 -19.125 1 98.19 297 ALA B C 1
ATOM 5145 O O . ALA B 1 297 ? 15.031 -27.75 -19.516 1 98.19 297 ALA B O 1
ATOM 5146 N N . GLU B 1 298 ? 14.977 -29.938 -19.234 1 97.44 298 GLU B N 1
ATOM 5147 C CA . GLU B 1 298 ? 16.297 -30.156 -19.828 1 97.44 298 GLU B CA 1
ATOM 5148 C C . GLU B 1 298 ? 16.297 -29.781 -21.312 1 97.44 298 GLU B C 1
ATOM 5150 O O . GLU B 1 298 ? 17.203 -29.062 -21.766 1 97.44 298 GLU B O 1
ATOM 5155 N N . LYS B 1 299 ? 15.367 -30.266 -22.031 1 97.31 299 LYS B N 1
ATOM 5156 C CA . LYS B 1 299 ? 15.273 -30 -23.469 1 97.31 299 LYS B CA 1
ATOM 5157 C C . LYS B 1 299 ? 15.195 -28.5 -23.734 1 97.31 299 LYS B C 1
ATOM 5159 O O . LYS B 1 299 ? 15.75 -28.016 -24.734 1 97.31 299 LYS B O 1
ATOM 5164 N N . ALA B 1 300 ? 14.484 -27.797 -22.875 1 96.94 300 ALA B N 1
ATOM 5165 C CA . ALA B 1 300 ? 14.281 -26.359 -23.062 1 96.94 300 ALA B CA 1
ATOM 5166 C C . ALA B 1 300 ? 15.422 -25.562 -22.453 1 96.94 300 ALA B C 1
ATOM 5168 O O . ALA B 1 300 ? 15.43 -24.328 -22.516 1 96.94 300 ALA B O 1
ATOM 5169 N N . ASN B 1 301 ? 16.375 -26.156 -21.797 1 97.19 301 ASN B N 1
ATOM 5170 C CA . ASN B 1 301 ? 17.484 -25.516 -21.094 1 97.19 301 ASN B CA 1
ATOM 5171 C C . ASN B 1 301 ? 16.969 -24.578 -20 1 97.19 301 ASN B C 1
ATOM 5173 O O . ASN B 1 301 ? 17.359 -23.406 -19.938 1 97.19 301 ASN B O 1
ATOM 5177 N N . VAL B 1 302 ? 16 -25.094 -19.297 1 97.62 302 VAL B N 1
ATOM 5178 C CA . VAL B 1 302 ? 15.438 -24.375 -18.156 1 97.62 302 VAL B CA 1
ATOM 5179 C C . VAL B 1 302 ? 15.844 -25.078 -16.859 1 97.62 302 VAL B C 1
ATOM 5181 O O . VAL B 1 302 ? 15.625 -26.281 -16.703 1 97.62 302 VAL B O 1
ATOM 5184 N N . SER B 1 303 ? 16.5 -24.312 -15.961 1 97.44 303 SER B N 1
ATOM 5185 C CA . SER B 1 303 ? 16.797 -24.875 -14.641 1 97.44 303 SER B CA 1
ATOM 5186 C C . SER B 1 303 ? 15.523 -25.172 -13.867 1 97.44 303 SER B C 1
ATOM 5188 O O . SER B 1 303 ? 14.594 -24.359 -13.859 1 97.44 303 SER B O 1
ATOM 5190 N N . LEU B 1 304 ? 15.453 -26.359 -13.281 1 97.75 304 LEU B N 1
ATOM 5191 C CA . LEU B 1 304 ? 14.289 -26.781 -12.516 1 97.75 304 LEU B CA 1
ATOM 5192 C C . LEU B 1 304 ? 14.656 -27.016 -11.055 1 97.75 304 LEU B C 1
ATOM 5194 O O . LEU B 1 304 ? 15.594 -27.766 -10.766 1 97.75 304 LEU B O 1
ATOM 5198 N N . GLN B 1 305 ? 13.938 -26.344 -10.164 1 97 305 GLN B N 1
ATOM 5199 C CA . GLN B 1 305 ? 14.156 -26.531 -8.734 1 97 305 GLN B CA 1
ATOM 5200 C C . GLN B 1 305 ? 13.242 -27.625 -8.172 1 97 305 GLN B C 1
ATOM 5202 O O . GLN B 1 305 ? 12.016 -27.469 -8.188 1 97 305 GLN B O 1
ATOM 5207 N N . THR B 1 306 ? 13.82 -28.719 -7.719 1 94.56 306 THR B N 1
ATOM 5208 C CA . THR B 1 306 ? 13.016 -29.797 -7.141 1 94.56 306 THR B CA 1
ATOM 5209 C C . THR B 1 306 ? 13.148 -29.812 -5.621 1 94.56 306 THR B C 1
ATOM 5211 O O . THR B 1 306 ? 14.234 -29.562 -5.082 1 94.56 306 THR B O 1
ATOM 5214 N N . LEU B 1 307 ? 11.93 -30.031 -4.949 1 89.94 307 LEU B N 1
ATOM 5215 C CA . LEU B 1 307 ? 11.93 -30.062 -3.488 1 89.94 307 LEU B CA 1
ATOM 5216 C C . LEU B 1 307 ? 10.703 -30.797 -2.961 1 89.94 307 LEU B C 1
ATOM 5218 O O . LEU B 1 307 ? 9.828 -31.188 -3.736 1 89.94 307 LEU B O 1
ATOM 5222 N N . THR B 1 308 ? 10.781 -31.078 -1.656 1 86.31 308 THR B N 1
ATOM 5223 C CA . THR B 1 308 ? 9.602 -31.531 -0.928 1 86.31 308 THR B CA 1
ATOM 5224 C C . THR B 1 308 ? 9.172 -30.5 0.109 1 86.31 308 THR B C 1
ATOM 5226 O O . THR B 1 308 ? 10.008 -29.812 0.688 1 86.31 308 THR B O 1
ATOM 5229 N N . LEU B 1 309 ? 7.957 -30.281 0.209 1 82.94 309 LEU B N 1
ATOM 5230 C CA . LEU B 1 309 ? 7.383 -29.406 1.229 1 82.94 309 LEU B CA 1
ATOM 5231 C C . LEU B 1 309 ? 6.398 -30.172 2.107 1 82.94 309 LEU B C 1
ATOM 5233 O O . LEU B 1 309 ? 5.184 -30.016 1.964 1 82.94 309 LEU B O 1
ATOM 5237 N N . LEU B 1 310 ? 7.059 -30.969 2.947 1 78.19 310 LEU B N 1
ATOM 5238 C CA . LEU B 1 310 ? 6.258 -31.828 3.822 1 78.19 310 LEU B CA 1
ATOM 5239 C C . LEU B 1 310 ? 6.152 -31.219 5.219 1 78.19 310 LEU B C 1
ATOM 5241 O O . LEU B 1 310 ? 7.16 -30.812 5.801 1 78.19 310 LEU B O 1
ATOM 5245 N N . GLY B 1 311 ? 5.035 -30.859 5.668 1 63.62 311 GLY B N 1
ATOM 5246 C CA . GLY B 1 311 ? 4.859 -30.297 7 1 63.62 311 GLY B CA 1
ATOM 5247 C C . GLY B 1 311 ? 4.535 -28.812 6.988 1 63.62 311 GLY B C 1
ATOM 5248 O O . GLY B 1 311 ? 4.266 -28.219 8.039 1 63.62 311 GLY B O 1
ATOM 5249 N N . ASP B 1 312 ? 4.66 -28.312 5.938 1 66.81 312 ASP B N 1
ATOM 5250 C CA . ASP B 1 312 ? 4.348 -26.891 5.824 1 66.81 312 ASP B CA 1
ATOM 5251 C C . ASP B 1 312 ? 2.906 -26.688 5.363 1 66.81 312 ASP B C 1
ATOM 5253 O O . ASP B 1 312 ? 2.111 -27.625 5.352 1 66.81 312 ASP B O 1
ATOM 5257 N N . PHE B 1 313 ? 2.504 -25.469 5.285 1 71.94 313 PHE B N 1
ATOM 5258 C CA . PHE B 1 313 ? 1.15 -25.125 4.867 1 71.94 313 PHE B CA 1
ATOM 5259 C C . PHE B 1 313 ? 1.117 -24.75 3.389 1 71.94 313 PHE B C 1
ATOM 5261 O O . PHE B 1 313 ? 0.747 -23.625 3.029 1 71.94 313 PHE B O 1
ATOM 5268 N N . TYR B 1 314 ? 1.607 -25.672 2.557 1 80.75 314 TYR B N 1
ATOM 5269 C CA . TYR B 1 314 ? 1.591 -25.469 1.111 1 80.75 314 TYR B CA 1
ATOM 5270 C C . TYR B 1 314 ? 0.803 -26.578 0.417 1 80.75 314 TYR B C 1
ATOM 5272 O O . TYR B 1 314 ? 0.952 -27.766 0.747 1 80.75 314 TYR B O 1
ATOM 5280 N N . THR B 1 315 ? -0.105 -26.141 -0.35 1 82.62 315 THR B N 1
ATOM 5281 C CA . THR B 1 315 ? -0.84 -27.094 -1.186 1 82.62 315 THR B CA 1
ATOM 5282 C C . THR B 1 315 ? -1.34 -26.406 -2.457 1 82.62 315 THR B C 1
ATOM 5284 O O . THR B 1 315 ? -1.257 -25.188 -2.59 1 82.62 315 THR B O 1
ATOM 5287 N N . THR B 1 316 ? -1.589 -27.266 -3.406 1 89.62 316 THR B N 1
ATOM 5288 C CA . THR B 1 316 ? -2.121 -26.812 -4.688 1 89.62 316 THR B CA 1
ATOM 5289 C C . THR B 1 316 ? -3.309 -27.672 -5.113 1 89.62 316 THR B C 1
ATOM 5291 O O . THR B 1 316 ? -3.637 -28.672 -4.453 1 89.62 316 THR B O 1
ATOM 5294 N N . ASP B 1 317 ? -3.893 -27.281 -6.184 1 91.31 317 ASP B N 1
ATOM 5295 C CA . ASP B 1 317 ? -5.004 -28.031 -6.762 1 91.31 317 ASP B CA 1
ATOM 5296 C C . ASP B 1 317 ? -4.594 -29.469 -7.066 1 91.31 317 ASP B C 1
ATOM 5298 O O . ASP B 1 317 ? -5.449 -30.344 -7.262 1 91.31 317 ASP B O 1
ATOM 5302 N N . ALA B 1 318 ? -3.324 -29.734 -7.125 1 90.12 318 ALA B N 1
ATOM 5303 C CA . ALA B 1 318 ? -2.846 -31.078 -7.434 1 90.12 318 ALA B CA 1
ATOM 5304 C C . ALA B 1 318 ? -3.354 -32.094 -6.414 1 90.12 318 ALA B C 1
ATOM 5306 O O . ALA B 1 318 ? -3.68 -33.219 -6.766 1 90.12 318 ALA B O 1
ATOM 5307 N N . ALA B 1 319 ? -3.449 -31.641 -5.191 1 87.06 319 ALA B N 1
ATOM 5308 C CA . ALA B 1 319 ? -3.865 -32.531 -4.113 1 87.06 319 ALA B CA 1
ATOM 5309 C C . ALA B 1 319 ? -5.293 -33.031 -4.332 1 87.06 319 ALA B C 1
ATOM 5311 O O . ALA B 1 319 ? -5.586 -34.219 -4.145 1 87.06 319 ALA B O 1
ATOM 5312 N N . SER B 1 320 ? -6.133 -32.188 -4.719 1 87.56 320 SER B N 1
ATOM 5313 C CA . SER B 1 320 ? -7.531 -32.531 -4.941 1 87.56 320 SER B CA 1
ATOM 5314 C C . SER B 1 320 ? -7.723 -33.188 -6.301 1 87.56 320 SER B C 1
ATOM 5316 O O . SER B 1 320 ? -8.508 -34.156 -6.43 1 87.56 320 SER B O 1
ATOM 5318 N N . LEU B 1 321 ? -7.02 -32.719 -7.254 1 90.06 321 LEU B N 1
ATOM 5319 C CA . LEU B 1 321 ? -7.152 -33.219 -8.617 1 90.06 321 LEU B CA 1
ATOM 5320 C C . LEU B 1 321 ? -6.703 -34.688 -8.695 1 90.06 321 LEU B C 1
ATOM 5322 O O . LEU B 1 321 ? -7.316 -35.5 -9.391 1 90.06 321 LEU B O 1
ATOM 5326 N N . ALA B 1 322 ? -5.688 -35.062 -7.984 1 88.06 322 ALA B N 1
ATOM 5327 C CA . ALA B 1 322 ? -5.117 -36.406 -8.008 1 88.06 322 ALA B CA 1
ATOM 5328 C C . ALA B 1 322 ? -6.133 -37.438 -7.539 1 88.06 322 ALA B C 1
ATOM 5330 O O . ALA B 1 322 ? -6.043 -38.625 -7.898 1 88.06 322 ALA B O 1
ATOM 5331 N N . LEU B 1 323 ? -7.117 -37 -6.848 1 86.44 323 LEU B N 1
ATOM 5332 C CA . LEU B 1 323 ? -8.047 -37.906 -6.203 1 86.44 323 LEU B CA 1
ATOM 5333 C C . LEU B 1 323 ? -9.352 -38 -6.988 1 86.44 323 LEU B C 1
ATOM 5335 O O . LEU B 1 323 ? -10.281 -38.719 -6.582 1 86.44 323 LEU B O 1
ATOM 5339 N N . THR B 1 324 ? -9.422 -37.344 -8.039 1 89.19 324 THR B N 1
ATOM 5340 C CA . THR B 1 324 ? -10.672 -37.344 -8.797 1 89.19 324 THR B CA 1
ATOM 5341 C C . THR B 1 324 ? -10.805 -38.656 -9.594 1 89.19 324 THR B C 1
ATOM 5343 O O . THR B 1 324 ? -9.797 -39.25 -9.969 1 89.19 324 THR B O 1
ATOM 5346 N N . ASN B 1 325 ? -12.07 -39.125 -9.812 1 91.56 325 ASN B N 1
ATOM 5347 C CA . ASN B 1 325 ? -12.398 -40.344 -10.547 1 91.56 325 ASN B CA 1
ATOM 5348 C C . ASN B 1 325 ? -11.578 -41.531 -10.055 1 91.56 325 ASN B C 1
ATOM 5350 O O . ASN B 1 325 ? -11.602 -41.844 -8.867 1 91.56 325 ASN B O 1
ATOM 5354 N N . LYS B 1 326 ? -10.844 -42.219 -10.945 1 87.62 326 LYS B N 1
ATOM 5355 C CA . LYS B 1 326 ? -10.055 -43.375 -10.562 1 87.62 326 LYS B CA 1
ATOM 5356 C C . LYS B 1 326 ? -8.617 -42.969 -10.234 1 87.62 326 LYS B C 1
ATOM 5358 O O . LYS B 1 326 ? -7.73 -43.844 -10.156 1 87.62 326 LYS B O 1
ATOM 5363 N N . GLY B 1 327 ? -8.445 -41.719 -9.969 1 88 327 GLY B N 1
ATOM 5364 C CA . GLY B 1 327 ? -7.094 -41.219 -9.773 1 88 327 GLY B CA 1
ATOM 5365 C C . GLY B 1 327 ? -6.473 -40.656 -11.039 1 88 327 GLY B C 1
ATOM 5366 O O . GLY B 1 327 ? -6.633 -41.25 -12.117 1 88 327 GLY B O 1
ATOM 5367 N N . VAL B 1 328 ? -5.859 -39.5 -10.906 1 91.62 328 VAL B N 1
ATOM 5368 C CA . VAL B 1 328 ? -5.23 -38.844 -12.047 1 91.62 328 VAL B CA 1
ATOM 5369 C C . VAL B 1 328 ? -3.746 -38.625 -11.773 1 91.62 328 VAL B C 1
ATOM 5371 O O . VAL B 1 328 ? -3.383 -38.031 -10.766 1 91.62 328 VAL B O 1
ATOM 5374 N N . PRO B 1 329 ? -2.838 -39.281 -12.547 1 93.5 329 PRO B N 1
ATOM 5375 C CA . PRO B 1 329 ? -1.434 -38.906 -12.43 1 93.5 329 PRO B CA 1
ATOM 5376 C C . PRO B 1 329 ? -1.237 -37.375 -12.562 1 93.5 329 PRO B C 1
ATOM 5378 O O . PRO B 1 329 ? -1.69 -36.781 -13.539 1 93.5 329 PRO B O 1
ATOM 5381 N N . VAL B 1 330 ? -0.574 -36.812 -11.539 1 94.38 330 VAL B N 1
ATOM 5382 C CA . VAL B 1 330 ? -0.469 -35.344 -11.539 1 94.38 330 VAL B CA 1
ATOM 5383 C C . VAL B 1 330 ? 0.986 -34.938 -11.328 1 94.38 330 VAL B C 1
ATOM 5385 O O . VAL B 1 330 ? 1.765 -35.656 -10.719 1 94.38 330 VAL B O 1
ATOM 5388 N N . GLY B 1 331 ? 1.366 -33.875 -11.961 1 95.69 331 GLY B N 1
ATOM 5389 C CA . GLY B 1 331 ? 2.586 -33.156 -11.672 1 95.69 331 GLY B CA 1
ATOM 5390 C C . GLY B 1 331 ? 2.344 -31.672 -11.391 1 95.69 331 GLY B C 1
ATOM 5391 O O . GLY B 1 331 ? 1.229 -31.172 -11.57 1 95.69 331 GLY B O 1
ATOM 5392 N N . ILE B 1 332 ? 3.363 -31.062 -10.836 1 96.69 332 ILE B N 1
ATOM 5393 C CA . ILE B 1 332 ? 3.273 -29.656 -10.508 1 96.69 332 ILE B CA 1
ATOM 5394 C C . ILE B 1 332 ? 4.457 -28.906 -11.109 1 96.69 332 ILE B C 1
ATOM 5396 O O . ILE B 1 332 ? 5.598 -29.375 -11.039 1 96.69 332 ILE B O 1
ATOM 5400 N N . VAL B 1 333 ? 4.227 -27.859 -11.766 1 98.25 333 VAL B N 1
ATOM 5401 C CA . VAL B 1 333 ? 5.238 -26.875 -12.156 1 98.25 333 VAL B CA 1
ATOM 5402 C C . VAL B 1 333 ? 4.887 -25.516 -11.578 1 98.25 333 VAL B C 1
ATOM 5404 O O . VAL B 1 333 ? 3.811 -24.969 -11.852 1 98.25 333 VAL B O 1
ATOM 5407 N N . SER B 1 334 ? 5.766 -24.938 -10.836 1 97.94 334 SER B N 1
ATOM 5408 C CA . SER B 1 334 ? 5.43 -23.75 -10.062 1 97.94 334 SER B CA 1
ATOM 5409 C C . SER B 1 334 ? 6.391 -22.609 -10.367 1 97.94 334 SER B C 1
ATOM 5411 O O . SER B 1 334 ? 7.543 -22.844 -10.742 1 97.94 334 SER B O 1
ATOM 5413 N N . THR B 1 335 ? 5.918 -21.438 -10.281 1 98.38 335 THR B N 1
ATOM 5414 C CA . THR B 1 335 ? 6.738 -20.234 -10.344 1 98.38 335 THR B CA 1
ATOM 5415 C C . THR B 1 335 ? 7.082 -19.734 -8.938 1 98.38 335 THR B C 1
ATOM 5417 O O . THR B 1 335 ? 6.188 -19.453 -8.141 1 98.38 335 THR B O 1
ATOM 5420 N N . PRO B 1 336 ? 8.352 -19.656 -8.609 1 97.56 336 PRO B N 1
ATOM 5421 C CA . PRO B 1 336 ? 8.727 -19.094 -7.309 1 97.56 336 PRO B CA 1
ATOM 5422 C C . PRO B 1 336 ? 8.258 -17.656 -7.125 1 97.56 336 PRO B C 1
ATOM 5424 O O . PRO B 1 336 ? 8.305 -16.859 -8.07 1 97.56 336 PRO B O 1
ATOM 5427 N N . ARG B 1 337 ? 7.797 -17.344 -5.945 1 96.75 337 ARG B N 1
ATOM 5428 C CA . ARG B 1 337 ? 7.398 -15.984 -5.613 1 96.75 337 ARG B CA 1
ATOM 5429 C C . ARG B 1 337 ? 7.754 -15.648 -4.168 1 96.75 337 ARG B C 1
ATOM 5431 O O . ARG B 1 337 ? 7.637 -16.5 -3.279 1 96.75 337 ARG B O 1
ATOM 5438 N N . ARG B 1 338 ? 8.289 -14.422 -3.914 1 96.81 338 ARG B N 1
ATOM 5439 C CA . ARG B 1 338 ? 8.5 -13.938 -2.557 1 96.81 338 ARG B CA 1
ATOM 5440 C C . ARG B 1 338 ? 7.238 -13.289 -2.004 1 96.81 338 ARG B C 1
ATOM 5442 O O . ARG B 1 338 ? 6.43 -12.742 -2.76 1 96.81 338 ARG B O 1
ATOM 5449 N N . TYR B 1 339 ? 7.078 -13.352 -0.648 1 96.12 339 TYR B N 1
ATOM 5450 C CA . TYR B 1 339 ? 6.082 -12.602 0.112 1 96.12 339 TYR B CA 1
ATOM 5451 C C . TYR B 1 339 ? 4.672 -13.055 -0.242 1 96.12 339 TYR B C 1
ATOM 5453 O O . TYR B 1 339 ? 3.814 -12.234 -0.575 1 96.12 339 TYR B O 1
ATOM 5461 N N . SER B 1 340 ? 4.445 -14.344 -0.09 1 92 340 SER B N 1
ATOM 5462 C CA . SER B 1 340 ? 3.205 -15.008 -0.49 1 92 340 SER B CA 1
ATOM 5463 C C . SER B 1 340 ? 2.008 -14.43 0.258 1 92 340 SER B C 1
ATOM 5465 O O . SER B 1 340 ? 2.098 -14.133 1.452 1 92 340 SER B O 1
ATOM 5467 N N . HIS B 1 341 ? 0.885 -14.32 -0.46 1 92.25 341 HIS B N 1
ATOM 5468 C CA . HIS B 1 341 ? -0.411 -13.906 0.066 1 92.25 341 HIS B CA 1
ATOM 5469 C C . HIS B 1 341 ? -0.341 -12.508 0.67 1 92.25 341 HIS B C 1
ATOM 5471 O O . HIS B 1 341 ? -0.845 -12.273 1.771 1 92.25 341 HIS B O 1
ATOM 5477 N N . SER B 1 342 ? 0.33 -11.641 0.027 1 94.19 342 SER B N 1
ATOM 5478 C CA . SER B 1 342 ? 0.447 -10.234 0.402 1 94.19 342 SER B CA 1
ATOM 5479 C C . SER B 1 342 ? 0.207 -9.32 -0.796 1 94.19 342 SER B C 1
ATOM 5481 O O . SER B 1 342 ? 0.155 -9.789 -1.937 1 94.19 342 SER B O 1
ATOM 5483 N N . PRO B 1 343 ? 0.024 -8.016 -0.512 1 94.88 343 PRO B N 1
ATOM 5484 C CA . PRO B 1 343 ? -0.147 -7.082 -1.628 1 94.88 343 PRO B CA 1
ATOM 5485 C C . PRO B 1 343 ? 1.162 -6.785 -2.355 1 94.88 343 PRO B C 1
ATOM 5487 O O . PRO B 1 343 ? 1.183 -5.988 -3.297 1 94.88 343 PRO B O 1
ATOM 5490 N N . VAL B 1 344 ? 2.303 -7.477 -1.988 1 96.81 344 VAL B N 1
ATOM 5491 C CA . VAL B 1 344 ? 3.598 -7.148 -2.578 1 96.81 344 VAL B CA 1
ATOM 5492 C C . VAL B 1 344 ? 4.293 -8.43 -3.035 1 96.81 344 VAL B C 1
ATOM 5494 O O . VAL B 1 344 ? 5.52 -8.547 -2.938 1 96.81 344 VAL B O 1
ATOM 5497 N N . GLU B 1 345 ? 3.545 -9.359 -3.443 1 97.62 345 GLU B N 1
ATOM 5498 C CA . GLU B 1 345 ? 4.195 -10.539 -4.004 1 97.62 345 GLU B CA 1
ATOM 5499 C C . GLU B 1 345 ? 5.195 -10.156 -5.09 1 97.62 345 GLU B C 1
ATOM 5501 O O . GLU B 1 345 ? 4.957 -9.227 -5.863 1 97.62 345 GLU B O 1
ATOM 5506 N N . LEU B 1 346 ? 6.324 -10.867 -5.113 1 98.19 346 LEU B N 1
ATOM 5507 C CA . LEU B 1 346 ? 7.402 -10.578 -6.055 1 98.19 346 LEU B CA 1
ATOM 5508 C C . LEU B 1 346 ? 7.719 -11.797 -6.914 1 98.19 346 LEU B C 1
ATOM 5510 O O . LEU B 1 346 ? 8.016 -12.875 -6.387 1 98.19 346 LEU B O 1
ATOM 5514 N N . VAL B 1 347 ? 7.66 -11.625 -8.25 1 98.44 347 VAL B N 1
ATOM 5515 C CA . VAL B 1 347 ? 7.895 -12.734 -9.164 1 98.44 347 VAL B CA 1
ATOM 5516 C C . VAL B 1 347 ? 8.953 -12.344 -10.195 1 98.44 347 VAL B C 1
ATOM 5518 O O . VAL B 1 347 ? 9.141 -11.156 -10.477 1 98.44 347 VAL B O 1
ATOM 5521 N N . ASN B 1 348 ? 9.758 -13.258 -10.641 1 98.5 348 ASN B N 1
ATOM 5522 C CA . ASN B 1 348 ? 10.688 -13.109 -11.75 1 98.5 348 ASN B CA 1
ATOM 5523 C C . ASN B 1 348 ? 10.102 -13.641 -13.055 1 98.5 348 ASN B C 1
ATOM 5525 O O . ASN B 1 348 ? 9.805 -14.836 -13.156 1 98.5 348 ASN B O 1
ATOM 5529 N N . LEU B 1 349 ? 9.977 -12.859 -14.055 1 98.31 349 LEU B N 1
ATOM 5530 C CA . LEU B 1 349 ? 9.328 -13.219 -15.312 1 98.31 349 LEU B CA 1
ATOM 5531 C C . LEU B 1 349 ? 10.125 -14.297 -16.047 1 98.31 349 LEU B C 1
ATOM 5533 O O . LEU B 1 349 ? 9.562 -15.055 -16.844 1 98.31 349 LEU B O 1
ATOM 5537 N N . ASN B 1 350 ? 11.406 -14.375 -15.773 1 97.81 350 ASN B N 1
ATOM 5538 C CA . ASN B 1 350 ? 12.188 -15.453 -16.359 1 97.81 350 ASN B CA 1
ATOM 5539 C C . ASN B 1 350 ? 11.719 -16.812 -15.844 1 97.81 350 ASN B C 1
ATOM 5541 O O . ASN B 1 350 ? 11.719 -17.797 -16.594 1 97.81 350 ASN B O 1
ATOM 5545 N N . ASP B 1 351 ? 11.406 -16.891 -14.57 1 98.5 351 ASP B N 1
ATOM 5546 C CA . ASP B 1 351 ? 10.867 -18.125 -14.016 1 98.5 351 ASP B CA 1
ATOM 5547 C C . ASP B 1 351 ? 9.539 -18.5 -14.68 1 98.5 351 ASP B C 1
ATOM 5549 O O . ASP B 1 351 ? 9.297 -19.672 -14.992 1 98.5 351 ASP B O 1
ATOM 5553 N N . ALA B 1 352 ? 8.703 -17.484 -14.875 1 98.44 352 ALA B N 1
ATOM 5554 C CA . ALA B 1 352 ? 7.41 -17.688 -15.531 1 98.44 352 ALA B CA 1
ATOM 5555 C C . ALA B 1 352 ? 7.59 -18.203 -16.953 1 98.44 352 ALA B C 1
ATOM 5557 O O . ALA B 1 352 ? 6.883 -19.109 -17.391 1 98.44 352 ALA B O 1
ATOM 5558 N N . GLU B 1 353 ? 8.477 -17.594 -17.656 1 98.06 353 GLU B N 1
ATOM 5559 C CA . GLU B 1 353 ? 8.766 -18.047 -19.016 1 98.06 353 GLU B CA 1
ATOM 5560 C C . GLU B 1 353 ? 9.266 -19.484 -19.031 1 98.06 353 GLU B C 1
ATOM 5562 O O . GLU B 1 353 ? 8.953 -20.25 -19.953 1 98.06 353 GLU B O 1
ATOM 5567 N N . GLY B 1 354 ? 10.047 -19.781 -18.031 1 98.44 354 GLY B N 1
ATOM 5568 C CA . GLY B 1 354 ? 10.492 -21.172 -17.906 1 98.44 354 GLY B CA 1
ATOM 5569 C C . GLY B 1 354 ? 9.352 -22.156 -17.766 1 98.44 354 GLY B C 1
ATOM 5570 O O . GLY B 1 354 ? 9.375 -23.219 -18.375 1 98.44 354 GLY B O 1
ATOM 5571 N N . VAL B 1 355 ? 8.398 -21.781 -16.969 1 98.75 355 VAL B N 1
ATOM 5572 C CA . VAL B 1 355 ? 7.219 -22.625 -16.828 1 98.75 355 VAL B CA 1
ATOM 5573 C C . VAL B 1 355 ? 6.559 -22.828 -18.188 1 98.75 355 VAL B C 1
ATOM 5575 O O . VAL B 1 355 ? 6.215 -23.953 -18.562 1 98.75 355 VAL B O 1
ATOM 5578 N N . LEU B 1 356 ? 6.387 -21.75 -18.938 1 98.69 356 LEU B N 1
ATOM 5579 C CA . LEU B 1 356 ? 5.766 -21.797 -20.25 1 98.69 356 LEU B CA 1
ATOM 5580 C C . LEU B 1 356 ? 6.516 -22.766 -21.172 1 98.69 356 LEU B C 1
ATOM 5582 O O . LEU B 1 356 ? 5.902 -23.578 -21.859 1 98.69 356 LEU B O 1
ATOM 5586 N N . LYS B 1 357 ? 7.816 -22.688 -21.188 1 98.31 357 LYS B N 1
ATOM 5587 C CA . LYS B 1 357 ? 8.641 -23.516 -22.047 1 98.31 357 LYS B CA 1
ATOM 5588 C C . LYS B 1 357 ? 8.469 -25 -21.703 1 98.31 357 LYS B C 1
ATOM 5590 O O . LYS B 1 357 ? 8.352 -25.844 -22.594 1 98.31 357 LYS B O 1
ATOM 5595 N N . ILE B 1 358 ? 8.445 -25.281 -20.422 1 98.56 358 ILE B N 1
ATOM 5596 C CA . ILE B 1 358 ? 8.328 -26.656 -19.969 1 98.56 358 ILE B CA 1
ATOM 5597 C C . ILE B 1 358 ? 6.973 -27.234 -20.391 1 98.56 358 ILE B C 1
ATOM 5599 O O . ILE B 1 358 ? 6.906 -28.312 -21 1 98.56 358 ILE B O 1
ATOM 5603 N N . VAL B 1 359 ? 5.895 -26.5 -20.141 1 98.5 359 VAL B N 1
ATOM 5604 C CA . VAL B 1 359 ? 4.566 -27.047 -20.375 1 98.5 359 VAL B CA 1
ATOM 5605 C C . VAL B 1 359 ? 4.285 -27.109 -21.875 1 98.5 359 VAL B C 1
ATOM 5607 O O . VAL B 1 359 ? 3.59 -28 -22.359 1 98.5 359 VAL B O 1
ATOM 5610 N N . LYS B 1 360 ? 4.84 -26.141 -22.609 1 98.38 360 LYS B N 1
ATOM 5611 C CA . LYS B 1 360 ? 4.727 -26.234 -24.078 1 98.38 360 LYS B CA 1
ATOM 5612 C C . LYS B 1 360 ? 5.363 -27.516 -24.594 1 98.38 360 LYS B C 1
ATOM 5614 O O . LYS B 1 360 ? 4.781 -28.188 -25.453 1 98.38 360 LYS B O 1
ATOM 5619 N N . GLY B 1 361 ? 6.547 -27.797 -24.109 1 98.38 361 GLY B N 1
ATOM 5620 C CA . GLY B 1 361 ? 7.203 -29.047 -24.5 1 98.38 361 GLY B CA 1
ATOM 5621 C C . GLY B 1 361 ? 6.383 -30.281 -24.172 1 98.38 361 GLY B C 1
ATOM 5622 O O . GLY B 1 361 ? 6.316 -31.219 -24.969 1 98.38 361 GLY B O 1
ATOM 5623 N N . ILE B 1 362 ? 5.746 -30.297 -23.031 1 98.19 362 ILE B N 1
ATOM 5624 C CA . ILE B 1 362 ? 4.93 -31.422 -22.609 1 98.19 362 ILE B CA 1
ATOM 5625 C C . ILE B 1 362 ? 3.75 -31.609 -23.562 1 98.19 362 ILE B C 1
ATOM 5627 O O . ILE B 1 362 ? 3.414 -32.719 -23.938 1 98.19 362 ILE B O 1
ATOM 5631 N N . VAL B 1 363 ? 3.135 -30.516 -23.953 1 98.25 363 VAL B N 1
ATOM 5632 C CA . VAL B 1 363 ? 2.018 -30.562 -24.891 1 98.25 363 VAL B CA 1
ATOM 5633 C C . VAL B 1 363 ? 2.486 -31.141 -26.219 1 98.25 363 VAL B C 1
ATOM 5635 O O . VAL B 1 363 ? 1.843 -32.031 -26.781 1 98.25 363 VAL B O 1
ATOM 5638 N N . LEU B 1 364 ? 3.625 -30.688 -26.703 1 97.25 364 LEU B N 1
ATOM 5639 C CA . LEU B 1 364 ? 4.117 -31.094 -28.016 1 97.25 364 LEU B CA 1
ATOM 5640 C C . LEU B 1 364 ? 4.551 -32.562 -28.016 1 97.25 364 LEU B C 1
ATOM 5642 O O . LEU B 1 364 ? 4.512 -33.219 -29.047 1 97.25 364 LEU B O 1
ATOM 5646 N N . ASP B 1 365 ? 4.871 -33 -26.859 1 96.62 365 ASP B N 1
ATOM 5647 C CA . ASP B 1 365 ? 5.328 -34.406 -26.734 1 96.62 365 ASP B CA 1
ATOM 5648 C C . ASP B 1 365 ? 4.219 -35.281 -26.203 1 96.62 365 ASP B C 1
ATOM 5650 O O . ASP B 1 365 ? 4.48 -36.406 -25.75 1 96.62 365 ASP B O 1
ATOM 5654 N N . ASN B 1 366 ? 3.021 -34.781 -26.156 1 96.75 366 ASN B N 1
ATOM 5655 C CA . ASN B 1 366 ? 1.91 -35.531 -25.594 1 96.75 366 ASN B CA 1
ATOM 5656 C C . ASN B 1 366 ? 1.757 -36.906 -26.266 1 96.75 366 ASN B C 1
ATOM 5658 O O . ASN B 1 366 ? 1.771 -37 -27.5 1 96.75 366 ASN B O 1
ATOM 5662 N N . GLY B 1 367 ? 1.73 -37.938 -25.469 1 93.06 367 GLY B N 1
ATOM 5663 C CA . GLY B 1 367 ? 1.507 -39.281 -25.984 1 93.06 367 GLY B CA 1
ATOM 5664 C C . GLY B 1 367 ? 2.789 -40.062 -26.188 1 93.06 367 GLY B C 1
ATOM 5665 O O . GLY B 1 367 ? 2.75 -41.25 -26.516 1 93.06 367 GLY B O 1
ATOM 5666 N N . THR B 1 368 ? 3.861 -39.469 -25.969 1 92.12 368 THR B N 1
ATOM 5667 C CA . THR B 1 368 ? 5.133 -40.125 -26.234 1 92.12 368 THR B CA 1
ATOM 5668 C C . THR B 1 368 ? 5.574 -40.969 -25.031 1 92.12 368 THR B C 1
ATOM 5670 O O . THR B 1 368 ? 6.461 -41.812 -25.141 1 92.12 368 THR B O 1
ATOM 5673 N N . LYS B 1 369 ? 4.957 -40.688 -23.875 1 89.88 369 LYS B N 1
ATOM 5674 C CA . LYS B 1 369 ? 5.355 -41.406 -22.672 1 89.88 369 LYS B CA 1
ATOM 5675 C C . LYS B 1 369 ? 4.223 -42.281 -22.141 1 89.88 369 LYS B C 1
ATOM 5677 O O . LYS B 1 369 ? 3.053 -41.906 -22.219 1 89.88 369 LYS B O 1
ATOM 5682 N N . ASP B 1 370 ? 4.633 -43.406 -21.609 1 87 370 ASP B N 1
ATOM 5683 C CA . ASP B 1 370 ? 3.691 -44.281 -20.922 1 87 370 ASP B CA 1
ATOM 5684 C C . ASP B 1 370 ? 3.414 -43.781 -19.516 1 87 370 ASP B C 1
ATOM 5686 O O . ASP B 1 370 ? 4.344 -43.5 -18.75 1 87 370 ASP B O 1
ATOM 5690 N N . LEU B 1 371 ? 2.219 -43.75 -19.094 1 86.88 371 LEU B N 1
ATOM 5691 C CA . LEU B 1 371 ? 1.819 -43.188 -17.812 1 86.88 371 LEU B CA 1
ATOM 5692 C C . LEU B 1 371 ? 1.731 -44.281 -16.75 1 86.88 371 LEU B C 1
ATOM 5694 O O . LEU B 1 371 ? 1.221 -44.031 -15.648 1 86.88 371 LEU B O 1
ATOM 5698 N N . SER B 1 372 ? 2.199 -45.438 -17.141 1 86.12 372 SER B N 1
ATOM 5699 C CA . SER B 1 372 ? 2.209 -46.531 -16.156 1 86.12 372 SER B CA 1
ATOM 5700 C C . SER B 1 372 ? 3.102 -46.188 -14.969 1 86.12 372 SER B C 1
ATOM 5702 O O . SER B 1 372 ? 4.152 -45.562 -15.133 1 86.12 372 SER B O 1
ATOM 5704 N N . PHE B 1 373 ? 2.693 -46.625 -13.805 1 85.31 373 PHE B N 1
ATOM 5705 C CA . PHE B 1 373 ? 3.426 -46.344 -12.578 1 85.31 373 PHE B CA 1
ATOM 5706 C C . PHE B 1 373 ? 4.754 -47.094 -12.555 1 85.31 373 PHE B C 1
ATOM 5708 O O . PHE B 1 373 ? 5.727 -46.625 -11.961 1 85.31 373 PHE B O 1
ATOM 5715 N N . ILE B 1 374 ? 4.762 -48.312 -13.242 1 74.69 374 ILE B N 1
ATOM 5716 C CA . ILE B 1 374 ? 5.973 -49.125 -13.328 1 74.69 374 ILE B CA 1
ATOM 5717 C C . ILE B 1 374 ? 6.453 -49.188 -14.781 1 74.69 374 ILE B C 1
ATOM 5719 O O . ILE B 1 374 ? 5.641 -49.156 -15.711 1 74.69 374 ILE B O 1
#

Radius of gyration: 29.45 Å; Cα contacts (8 Å, |Δi|>4): 1902; chains: 2; bounding box: 55×99×79 Å

Organism: NCBI:txid1402861

Sequence (748 aa):
MMEKVVGSIRNSKERIKETLRDLTSIVGVSGTEQEVVKYLKEKLTPYADKVEVDHNGNVIAIKYGAGQGPKLMISAHSDEVGFCVKNILPNGFIIFDKVGGVSDQLLLGRKVWITTNKIPGIIGIKAGHMQTPEESRKVKTTRECYIDVGLSSRQEVENLGIRVGDPIVFQSDFMEMADKNLISTKSIDNRIHCAILIELFKEIEGLEFEGTLYGVITVQEEVGLRGAVTAGNAINPDYAIVLDTIPAGDTPDIDTERSLPVYLGRGPACPLADSVSGTMIFNHIHPKVREMIEEQAEKANVSLQTLTLLGDFYTTDAASLALTNKGVPVGIVSTPRRYSHSPVELVNLNDAEGVLKIVKGIVLDNGTKDLSFIMMEKVVGSIRNSKERIKETLRDLTSIVGVSGTEQEVVKYLKEKLTPYADKVEVDHNGNVIAIKYGAGQGPKLMISAHSDEVGFCVKNILPNGFIIFDKVGGVSDQLLLGRKVWITTNKIPGIIGIKAGHMQTPEESRKVKTTRECYIDVGLSSRQEVENLGIRVGDPIVFQSDFMEMADKNLISTKSIDNRIHCAILIELFKEIEGLEFEGTLYGVITVQEEVGLRGAVTAGNAINPDYAIVLDTIPAGDTPDIDTERSLPVYLGRGPACPLADSVSGTMIFNHIHPKVREMIEEQAEKANVSLQTLTLLGDFYTTDAASLALTNKGVPVGIVSTPRRYSHSPVELVNLNDAEGVLKIVKGIVLDNGTKDLSFI

Nearest PDB structures (foldseek):
  5ds0-assembly1_B  TM=9.296E-01  e=6.741E-38  Thaumarchaeota archaeon SCGC AB-539-E09
  3kl9-assembly1_I  TM=9.409E-01  e=1.522E-33  Streptococcus pneumoniae R6
  2fvg-assembly1_A  TM=9.083E-01  e=7.831E-31  Thermotoga maritima MSB8
  2gre-assembly1_K  TM=8.585E-01  e=5.188E-23  Bacillus cereus
  2gre-assembly1_H  TM=8.595E-01  e=8.905E-23  Bacillus cereus

InterPro domains:
  IPR008007 Peptidase M42 [PF05343] (57-357)
  IPR008007 Peptidase M42 [PIRSF001123] (16-365)
  IPR023367 Peptidase M42, domain 2 [G3DSA:2.40.30.40] (82-172)
  IPR051464 Peptidase M42 aminopeptidase [PTHR32481] (14-363)

Foldseek 3Di:
DVDDPPVPPDPLLNLLLVLLQVLQVFAAAFVRNQVSLVVLQVLQVVLAPDWDADPRSKIKGKHAFPAAFFEEEEEAARHAWFWFFADADFQGKTQIGTRFDADLQFQEFFWKAWARVGQIKTWYDDDPVPDDPVRVPDRDDSRRIIIGSPGGGPVVNVVVVGDGGITMHTDADFDQDPPNLKTWFGCVWPSSVSSLLSSLSVVCRPPHAHHMYIYMHFGNFRPPLPRLQVVLQVSVTQAYEYEGADEQQPDPVHPCVPQNVHHAPQAKEWEQKADAAPDPQIDGAQPQVVVLLVVQCVVLVTGYHYDHHYRHHDDGNRSNSQPHDPGHRYTYIHFYWYPPSHRTIMGRSSNSVSSSSSVSSCRRCGRVDDSDSD/DVDDVPVPPDPLLNLLLVLLQVLQVFAAAFVRNQVSLVVLQVLQVVLAPDWDADPRSKIKGKHAFPAAFFEEEEEAARHAWFWFFADADFQGKTQIGTRFDADLQFQEFFWKAWARVGQIKTWYDDDPVPDDPVRVPDRDDSRRIIIGSPGGGPVVNVVVVGDGGITMHTDADFDQDPPNLKTWFGCVWPSSVSSLLSSLSVVCRPPHAHHMYIYMHFGNFRPPLPRLQVVLQVSVTQAYEYEGADEQQPDPVHPCVPQNVHHAPQAKEWEQKADAAPDPQIDGAQPQVVVLLVVQCVVLVTGYHYDHHYRHHDDGSRSNSQPHDPGHRYTYIHFYWYPPSHRTIMGRSSNSVSSSSSVSSCRRCGRVDDSDSD

pLDDT: mean 91.83, std 11.73, range [26.08, 98.81]

Secondary structure (DSSP, 8-state):
-----------HHHHHHHHHHHHHTS--BTT--HHHHHHHHHHHGGGSSEEEE-TT--EEEEEE-SEEEEEEEEEEE--B-EEEEEEE-TTS-EEEEEESS--GGG-TTEEEEETTTTEEEEE----GGG--HHHHTBPPPGGG--EE-S-SSHHHHHHTT--TT-EEEE----EE-SSTTEEEES-HHHHHHHHHHHHHHHHTTT---EEEEEEEEES--TTTSHHHHHHHHHH--SEEEEEEEEE---STTS-HHHH----TTS--EEEEEEEBTTSS-EEE--HHHHHHHHHHHHHTT---EEEEE-SSB---HHHHHTTSTT---EEEEEEEEESTTSTTEEEEHHHHHHHHHHHHHHHHTTTSS-----/-----------HHHHHHHHHHHHHTS--BTT--HHHHHHHHHHHGGGSSEEEE-TT--EEEEEE-SEEEEEEEEEEE--B-EEEEEEE-TTS-EEEEEES---GGG-TTEEEEETTTTEEEEE----GGG--HHHHTBPPPGGG--EE-S-SSHHHHHHTT--TT-EEEE----EE-SSTTEEEES-HHHHHHHHHHHHHHHHTTT---EEEEEEEEES--TTTSHHHHHHHHHH--SEEEEEEEEE---STTS-HHHH----TTS--EEEEEEEBTTSS-EEE--HHHHHHHHHHHHHTT---EEEEE-SSB---HHHHHTTSTT---EEEEEEEEESTTSTTEEEEHHHHHHHHHHHHHHHHTTTSS-----